Protein AF-A0A7S1EVT0-F1 (afdb_monomer_lite)

Radius of gyration: 38.95 Å; chains: 1; bounding box: 98×110×134 Å

Organism: Noctiluca scintillans (NCBI:txid2966)

Secondary structure (DSSP, 8-state):
------------------HHHHHHHHHHHHHHHHHHHHHHHHHHHHHHHHHHHHHHHHHHHHHHHHHHHHHHHHHHHHHHHHHHHHHHHHHGGGTGGGS--------------TTHHHHHHHHHHHHHHS------------------SSS---GGGG----SPPHHHHHHHHHHHGGG-SSEE-HHHHHHHHHHHHHHHHHH---SS-HHHHTS-HHHHHHHHHHT-BGGGTB-SEEHHHHHHHHHHHHTTPPPP-HHHHHHHHHHHHHHS-TTTTTT-EE-HHHHHT-TTTS-TTSPPPPHHHHHHHHHHHHHT------------S---------------PPPP-EEHHHHHHHHT-BSSHHHHHHHHHHHH-SS--TT--SS-----SPPPEEEHHHHHHHHTTTTS-GGGBPPPPPHHHHHHHHHHHHHTTS-----HHHHTTPEEE--TTTGGG-HHHHHHHHHHGGGGB---GGGTS-SSS-----S------GGGTGGGS----PPP---------

pLDDT: mean 75.29, std 20.03, range [31.62, 97.94]

Foldseek 3Di:
DDDPPDPPPPPPPPPPDPPVVVVVVVVVVVVVVVVVVVVVVLVVLVVVVVVVVVVVVVVVVVVVVVVVVVVLVVLVVVLVVVVVVVVVVVVPPVVVVVPPPDDDDDDDDDDPDDPVVVVVVVVVNVVSVPPDPDPPPPPPPDPDDDPPPDDPPPVVVPQPAQFQDPVLLVVLCVVCLVVVAQFDALVVSLVSLVVLLVCCVPPVDSNHGPLSNPDDSSLSSVLSCLQADQLQWFHTHGNLQSSVLRLCLRVVNDQFDLVLLLQQLVLVCVVDPLVCAQFDWDALVSQLPRCRQVPPPDDHDPSSSSSVNLVSQLSNQPPVVPPPPPPDPDDDDDPPPDDPPDDPDPHRTHGNLLVQLSSLQDQWLLSLLVSLCCNGRSDHQVQVDVPPDDDDDDFDFAFLVSSQCSLQSPSTRCVRGDDGDDSLVLLVQQVCLVCVVPDDDDDSVCSRVGTHRDDSVCQCVRPSNVVSCSHNSSSRHRDPPCVSPPSDPPPPPPPDDDDDDPVPPPPPPDDPPDDDDDDDDDDDD

Structure (mmCIF, N/CA/C/O backbone):
data_AF-A0A7S1EVT0-F1
#
_entry.id   AF-A0A7S1EVT0-F1
#
loop_
_atom_site.group_PDB
_atom_site.id
_atom_site.type_symbol
_atom_site.label_atom_id
_atom_site.label_alt_id
_atom_site.label_comp_id
_atom_site.label_asym_id
_atom_site.label_entity_id
_atom_site.label_seq_id
_atom_site.pdbx_PDB_ins_code
_atom_site.Cartn_x
_atom_site.Cartn_y
_atom_site.Cartn_z
_atom_site.occupancy
_atom_site.B_iso_or_equiv
_atom_site.auth_seq_id
_atom_site.auth_comp_id
_atom_site.auth_asym_id
_atom_site.auth_atom_id
_atom_site.pdbx_PDB_model_num
ATOM 1 N N . ARG A 1 1 ? -4.204 -72.313 -34.626 1.00 44.78 1 ARG A N 1
ATOM 2 C CA . ARG A 1 1 ? -3.911 -71.268 -35.648 1.00 44.78 1 ARG A CA 1
ATOM 3 C C . ARG A 1 1 ? -4.681 -70.003 -35.259 1.00 44.78 1 ARG A C 1
ATOM 5 O O . ARG A 1 1 ? -5.625 -69.629 -35.934 1.00 44.78 1 ARG A O 1
ATOM 12 N N . ASP A 1 2 ? -4.535 -69.464 -34.055 1.00 42.47 2 ASP A N 1
ATOM 13 C CA . ASP A 1 2 ? -3.350 -68.871 -33.407 1.00 42.47 2 ASP A CA 1
ATOM 14 C C . ASP A 1 2 ? -2.827 -67.635 -34.127 1.00 42.47 2 ASP A C 1
ATOM 16 O O . ASP A 1 2 ? -2.013 -67.714 -35.042 1.00 42.47 2 ASP A O 1
ATOM 20 N N . SER A 1 3 ? -3.313 -66.483 -33.674 1.00 41.88 3 SER A N 1
ATOM 21 C CA . SER A 1 3 ? -2.636 -65.190 -33.761 1.00 41.88 3 SER A CA 1
ATOM 22 C C . SER A 1 3 ? -3.147 -64.319 -32.612 1.00 41.88 3 SER A C 1
ATOM 24 O O . SER A 1 3 ? -3.901 -63.368 -32.799 1.00 41.88 3 SER A O 1
ATOM 26 N N . ARG A 1 4 ? -2.768 -64.706 -31.386 1.00 47.84 4 ARG A N 1
ATOM 27 C CA . ARG A 1 4 ? -2.813 -63.844 -30.200 1.00 47.84 4 ARG A CA 1
ATOM 28 C C . ARG A 1 4 ? -1.742 -62.768 -30.394 1.00 47.84 4 ARG A C 1
ATOM 30 O O . ARG A 1 4 ? -0.556 -63.055 -30.289 1.00 47.84 4 ARG A O 1
ATOM 37 N N . LYS A 1 5 ? -2.159 -61.544 -30.724 1.00 50.72 5 LYS A N 1
ATOM 38 C CA . LYS A 1 5 ? -1.315 -60.354 -30.583 1.00 50.72 5 LYS A CA 1
ATOM 39 C C . LYS A 1 5 ? -1.288 -60.001 -29.101 1.00 50.72 5 LYS A C 1
ATOM 41 O O . LYS A 1 5 ? -2.227 -59.397 -28.593 1.00 50.72 5 LYS A O 1
ATOM 46 N N . GLU A 1 6 ? -0.239 -60.434 -28.416 1.00 48.75 6 GLU A N 1
ATOM 47 C CA . GLU A 1 6 ? 0.124 -59.907 -27.106 1.00 48.75 6 GLU A CA 1
ATOM 48 C C . GLU A 1 6 ? 0.485 -58.430 -27.284 1.00 48.75 6 GLU A C 1
ATOM 50 O O . GLU A 1 6 ? 1.508 -58.073 -27.867 1.00 48.75 6 GLU A O 1
ATOM 55 N N . SER A 1 7 ? -0.417 -57.554 -26.844 1.00 48.03 7 SER A N 1
ATOM 56 C CA . SER A 1 7 ? -0.133 -56.143 -26.640 1.00 48.03 7 SER A CA 1
ATOM 57 C C . SER A 1 7 ? 0.856 -56.041 -25.487 1.00 48.03 7 SER A C 1
ATOM 59 O O . SER A 1 7 ? 0.470 -56.098 -24.319 1.00 48.03 7 SER A O 1
ATOM 61 N N . VAL A 1 8 ? 2.134 -55.935 -25.838 1.00 52.34 8 VAL A N 1
ATOM 62 C CA . VAL A 1 8 ? 3.207 -55.526 -24.938 1.00 52.34 8 VAL A CA 1
ATOM 63 C C . VAL A 1 8 ? 2.777 -54.201 -24.312 1.00 52.34 8 VAL A C 1
ATOM 65 O O . VAL A 1 8 ? 2.748 -53.165 -24.977 1.00 52.34 8 VAL A O 1
ATOM 68 N N . LEU A 1 9 ? 2.365 -54.263 -23.045 1.00 49.12 9 LEU A N 1
ATOM 69 C CA . LEU A 1 9 ? 2.263 -53.112 -22.162 1.00 49.12 9 LEU A CA 1
ATOM 70 C C . LEU A 1 9 ? 3.662 -52.505 -22.118 1.00 49.12 9 LEU A C 1
ATOM 72 O O . LEU A 1 9 ? 4.541 -53.023 -21.436 1.00 49.12 9 LEU A O 1
ATOM 76 N N . GLY A 1 10 ? 3.878 -51.471 -22.933 1.00 52.03 10 GLY A N 1
ATOM 77 C CA . GLY A 1 10 ? 5.105 -50.697 -22.911 1.00 52.03 10 GLY A CA 1
ATOM 78 C C . GLY A 1 10 ? 5.338 -50.235 -21.484 1.00 52.03 10 GLY A C 1
ATOM 79 O O . GLY A 1 10 ? 4.489 -49.549 -20.912 1.00 52.03 10 GLY A O 1
ATOM 80 N N . GLU A 1 11 ? 6.457 -50.669 -20.911 1.00 50.91 11 GLU A N 1
ATOM 81 C CA . GLU A 1 11 ? 6.982 -50.160 -19.655 1.00 50.91 11 GLU A CA 1
ATOM 82 C C . GLU A 1 11 ? 7.008 -48.637 -19.763 1.00 50.91 11 GLU A C 1
ATOM 84 O O . GLU A 1 11 ? 7.802 -48.058 -20.508 1.00 50.91 11 GLU A O 1
ATOM 89 N N . GLY A 1 12 ? 6.050 -47.994 -19.090 1.00 52.75 12 GLY A N 1
ATOM 90 C CA . GLY A 1 12 ? 5.921 -46.550 -19.055 1.00 52.75 12 GLY A CA 1
ATOM 91 C C . GLY A 1 12 ? 7.190 -45.993 -18.448 1.00 52.75 12 GLY A C 1
ATOM 92 O O . GLY A 1 12 ? 7.366 -46.031 -17.232 1.00 52.75 12 GLY A O 1
ATOM 93 N N . THR A 1 13 ? 8.089 -45.520 -19.307 1.00 56.59 13 THR A N 1
ATOM 94 C CA . THR A 1 13 ? 9.308 -44.840 -18.896 1.00 56.59 13 THR A CA 1
ATOM 95 C C . THR A 1 13 ? 8.851 -43.697 -17.994 1.00 56.59 13 THR A C 1
ATOM 97 O O . THR A 1 13 ? 8.082 -42.852 -18.467 1.00 56.59 13 THR A O 1
ATOM 100 N N . PRO A 1 14 ? 9.202 -43.688 -16.693 1.00 59.62 14 PRO A N 1
ATOM 101 C CA . PRO A 1 14 ? 8.752 -42.639 -15.796 1.00 59.62 14 PRO A CA 1
ATOM 102 C C . PRO A 1 14 ? 9.203 -41.322 -16.410 1.00 59.62 14 PRO A C 1
ATOM 104 O O . PRO A 1 14 ? 10.396 -41.124 -16.637 1.00 59.62 14 PRO A O 1
ATOM 107 N N . LEU A 1 15 ? 8.234 -40.472 -16.762 1.00 63.00 15 LEU A N 1
ATOM 108 C CA . LEU A 1 15 ? 8.472 -39.138 -17.296 1.00 63.00 15 LEU A CA 1
ATOM 109 C C . LEU A 1 15 ? 9.316 -38.395 -16.264 1.00 63.00 15 LEU A C 1
ATOM 111 O O . LEU A 1 15 ? 8.801 -37.869 -15.277 1.00 63.00 15 LEU A O 1
ATOM 115 N N . ALA A 1 16 ? 10.631 -38.426 -16.463 1.00 69.56 16 ALA A N 1
ATOM 116 C CA . ALA A 1 16 ? 11.580 -37.727 -15.632 1.00 69.56 16 ALA A CA 1
ATOM 117 C C . ALA A 1 16 ? 11.290 -36.240 -15.814 1.00 69.56 16 ALA A C 1
ATOM 119 O O . ALA A 1 16 ? 11.636 -35.641 -16.834 1.00 69.56 16 ALA A O 1
ATOM 120 N N . LEU A 1 17 ? 10.582 -35.663 -14.841 1.00 71.19 17 LEU A N 1
ATOM 121 C CA . LEU A 1 17 ? 10.368 -34.228 -14.755 1.00 71.19 17 LEU A CA 1
ATOM 122 C C . LEU A 1 17 ? 11.726 -33.549 -14.884 1.00 71.19 17 LEU A C 1
ATOM 124 O O . LEU A 1 17 ? 12.660 -33.848 -14.136 1.00 71.19 17 LEU A O 1
ATOM 128 N N . ALA A 1 18 ? 11.838 -32.656 -15.866 1.00 83.44 18 ALA A N 1
ATOM 129 C CA . ALA A 1 18 ? 13.088 -31.979 -16.139 1.00 83.44 18 ALA A CA 1
ATOM 130 C C . ALA A 1 18 ? 13.602 -31.300 -14.848 1.00 83.44 18 ALA A C 1
ATOM 132 O O . ALA A 1 18 ? 12.809 -30.681 -14.129 1.00 83.44 18 ALA A O 1
ATOM 133 N N . PRO A 1 19 ? 14.914 -31.356 -14.540 1.00 82.38 19 PRO A N 1
ATOM 134 C CA . PRO A 1 19 ? 15.469 -30.873 -13.266 1.00 82.38 19 PRO A CA 1
ATOM 135 C C . PRO A 1 19 ? 15.145 -29.410 -12.911 1.00 82.38 19 PRO A C 1
ATOM 137 O O . PRO A 1 19 ? 15.284 -28.993 -11.760 1.00 82.38 19 PRO A O 1
ATOM 140 N N . HIS A 1 20 ? 14.743 -28.594 -13.889 1.00 70.62 20 HIS A N 1
ATOM 141 C CA . HIS A 1 20 ? 14.290 -27.224 -13.658 1.00 70.62 20 HIS A CA 1
ATOM 142 C C . HIS A 1 20 ? 12.856 -27.160 -13.102 1.00 70.62 20 HIS A C 1
ATOM 144 O O . HIS A 1 20 ? 12.631 -26.420 -12.150 1.00 70.62 20 HIS A O 1
ATOM 150 N N . VAL A 1 21 ? 11.929 -27.987 -13.603 1.00 76.50 21 VAL A N 1
ATOM 151 C CA . VAL A 1 21 ? 10.540 -28.063 -13.109 1.00 76.50 21 VAL A CA 1
ATOM 152 C C . VAL A 1 21 ? 10.521 -28.538 -11.660 1.00 76.50 21 VAL A C 1
ATOM 154 O O . VAL A 1 21 ? 9.806 -27.990 -10.826 1.00 76.50 21 VAL A O 1
ATOM 157 N N . MET A 1 22 ? 11.380 -29.506 -11.326 1.00 76.75 22 MET A N 1
ATOM 158 C CA . MET A 1 22 ? 11.512 -29.984 -9.951 1.00 76.75 22 MET A CA 1
ATOM 159 C C . MET A 1 22 ? 12.001 -28.877 -9.002 1.00 76.75 22 MET A C 1
ATOM 161 O O . MET A 1 22 ? 11.501 -28.761 -7.885 1.00 76.75 22 MET A O 1
ATOM 165 N N . ARG A 1 23 ? 12.930 -28.016 -9.442 1.00 83.00 23 ARG A N 1
ATOM 166 C CA . ARG A 1 23 ? 13.390 -26.864 -8.645 1.00 83.00 23 ARG A CA 1
ATOM 167 C C . ARG A 1 23 ? 12.299 -25.813 -8.444 1.00 83.00 23 ARG A C 1
ATOM 169 O O . ARG A 1 23 ? 12.187 -25.283 -7.342 1.00 83.00 23 ARG A O 1
ATOM 176 N N . GLU A 1 24 ? 11.488 -25.534 -9.461 1.00 76.62 24 GLU A N 1
ATOM 177 C CA . GLU A 1 24 ? 10.363 -24.594 -9.353 1.00 76.62 24 GLU A CA 1
ATOM 178 C C . GLU A 1 24 ? 9.273 -25.117 -8.421 1.00 76.62 24 GLU A C 1
ATOM 180 O O . GLU A 1 24 ? 8.813 -24.385 -7.545 1.00 76.62 24 GLU A O 1
ATOM 185 N N . LEU A 1 25 ? 8.930 -26.402 -8.536 1.00 77.56 25 LEU A N 1
ATOM 186 C CA . LEU A 1 25 ? 7.976 -27.046 -7.642 1.00 77.56 25 LEU A CA 1
ATOM 187 C C . LEU A 1 25 ? 8.463 -27.005 -6.186 1.00 77.56 25 LEU A C 1
ATOM 189 O O . LEU A 1 25 ? 7.702 -26.641 -5.292 1.00 77.56 25 LEU A O 1
ATOM 193 N N . VAL A 1 26 ? 9.743 -27.301 -5.939 1.00 85.69 26 VAL A N 1
ATOM 194 C CA . VAL A 1 26 ? 10.341 -27.185 -4.597 1.00 85.69 26 VAL A CA 1
ATOM 195 C C . VAL A 1 26 ? 10.300 -25.740 -4.094 1.00 85.69 26 VAL A C 1
ATOM 197 O O . VAL A 1 26 ? 9.931 -25.510 -2.944 1.00 85.69 26 VAL A O 1
ATOM 200 N N . GLY A 1 27 ? 10.624 -24.759 -4.940 1.00 83.75 27 GLY A N 1
ATOM 201 C CA . GLY A 1 27 ? 10.555 -23.338 -4.590 1.00 83.75 27 GLY A CA 1
ATOM 202 C C . GLY A 1 27 ? 9.141 -22.879 -4.221 1.00 83.75 27 GLY A C 1
ATOM 203 O O . GLY A 1 27 ? 8.961 -22.210 -3.203 1.00 83.75 27 GLY A O 1
ATOM 204 N N . ALA A 1 28 ? 8.133 -23.293 -4.992 1.00 77.56 28 ALA A N 1
ATOM 205 C CA . ALA A 1 28 ? 6.729 -22.990 -4.723 1.00 77.56 28 ALA A CA 1
ATOM 206 C C . ALA A 1 28 ? 6.250 -23.629 -3.409 1.00 77.56 28 ALA A C 1
ATOM 208 O O . ALA A 1 28 ? 5.627 -22.959 -2.585 1.00 77.56 28 ALA A O 1
ATOM 209 N N . ILE A 1 29 ? 6.614 -24.894 -3.165 1.00 81.88 29 ILE A N 1
ATOM 210 C CA . ILE A 1 29 ? 6.301 -25.594 -1.910 1.00 81.88 29 ILE A CA 1
ATOM 211 C C . ILE A 1 29 ? 6.948 -24.884 -0.715 1.00 81.88 29 ILE A C 1
ATOM 213 O O . ILE A 1 29 ? 6.304 -24.721 0.321 1.00 81.88 29 ILE A O 1
ATOM 217 N N . LEU A 1 30 ? 8.205 -24.448 -0.830 1.00 85.50 30 LEU A N 1
ATOM 218 C CA . LEU A 1 30 ? 8.886 -23.719 0.244 1.00 85.50 30 LEU A CA 1
ATOM 219 C C . LEU A 1 30 ? 8.246 -22.351 0.512 1.00 85.50 30 LEU A C 1
ATOM 221 O O . LEU A 1 30 ? 8.099 -21.977 1.674 1.00 85.50 30 LEU A O 1
ATOM 225 N N . ALA A 1 31 ? 7.829 -21.630 -0.531 1.00 78.44 31 ALA A N 1
ATOM 226 C CA . ALA A 1 31 ? 7.137 -20.351 -0.388 1.00 78.44 31 ALA A CA 1
ATOM 227 C C . ALA A 1 31 ? 5.779 -20.507 0.319 1.00 78.44 31 ALA A C 1
ATOM 229 O O . ALA A 1 31 ? 5.485 -19.757 1.251 1.00 78.44 31 ALA A O 1
ATOM 230 N N . GLU A 1 32 ? 4.985 -21.515 -0.057 1.00 83.69 32 GLU A N 1
ATOM 231 C CA . GLU A 1 32 ? 3.719 -21.822 0.622 1.00 83.69 32 GLU A CA 1
ATOM 232 C C . GLU A 1 32 ? 3.940 -22.266 2.073 1.00 83.69 32 GLU A C 1
ATOM 234 O O . GLU A 1 32 ? 3.270 -21.773 2.982 1.00 83.69 32 GLU A O 1
ATOM 239 N N . LYS A 1 33 ? 4.943 -23.113 2.341 1.00 81.25 33 LYS A N 1
ATOM 240 C CA . LYS A 1 33 ? 5.313 -23.483 3.718 1.00 81.25 33 LYS A CA 1
ATOM 241 C C . LYS A 1 33 ? 5.709 -22.264 4.550 1.00 81.25 33 LYS A C 1
ATOM 243 O O . LYS A 1 33 ? 5.260 -22.137 5.686 1.00 81.25 33 LYS A O 1
ATOM 248 N N . LEU A 1 3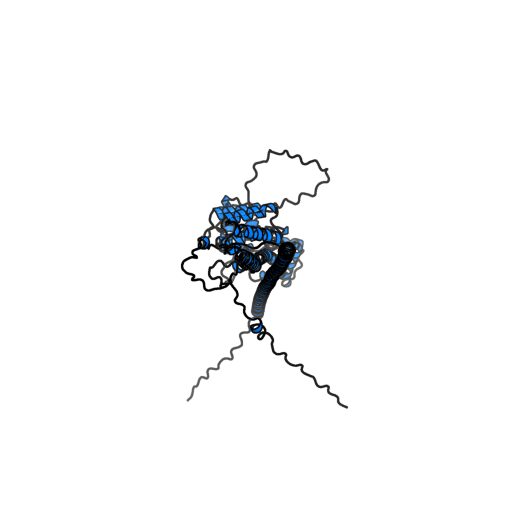4 ? 6.499 -21.344 3.994 1.00 84.69 34 LEU A N 1
ATOM 249 C CA . LEU A 1 34 ? 6.884 -20.109 4.680 1.00 84.69 34 LEU A CA 1
ATOM 250 C C . LEU A 1 34 ? 5.662 -19.231 4.984 1.00 84.69 34 LEU A C 1
ATOM 252 O O . LEU A 1 34 ? 5.544 -18.707 6.091 1.00 84.69 34 LEU A O 1
ATOM 256 N N . LYS A 1 35 ? 4.725 -19.111 4.037 1.00 78.19 35 LYS A N 1
ATOM 257 C CA . LYS A 1 35 ? 3.463 -18.384 4.222 1.00 78.19 35 LYS A CA 1
ATOM 258 C C . LYS A 1 35 ? 2.603 -19.014 5.321 1.00 78.19 35 LYS A C 1
ATOM 260 O O . LYS A 1 35 ? 2.056 -18.293 6.153 1.00 78.19 35 LYS A O 1
ATOM 265 N N . LEU A 1 36 ? 2.514 -20.345 5.375 1.00 80.50 36 LEU A N 1
ATOM 266 C CA . LEU A 1 36 ? 1.814 -21.063 6.445 1.00 80.50 36 LEU A CA 1
ATOM 267 C C . LEU A 1 36 ? 2.463 -20.831 7.813 1.00 80.50 36 LEU A C 1
ATOM 269 O O . LEU A 1 36 ? 1.750 -20.532 8.767 1.00 80.50 36 LEU A O 1
ATOM 273 N N . VAL A 1 37 ? 3.794 -20.885 7.909 1.00 83.19 37 VAL A N 1
ATOM 274 C CA . VAL A 1 37 ? 4.524 -20.585 9.155 1.00 83.19 37 VAL A CA 1
ATOM 275 C C . VAL A 1 37 ? 4.276 -19.143 9.606 1.00 83.19 37 VAL A C 1
ATOM 277 O O . VAL A 1 37 ? 4.021 -18.904 10.783 1.00 83.19 37 VAL A O 1
ATOM 280 N N . GLN A 1 38 ? 4.269 -18.178 8.684 1.00 74.12 38 GLN A N 1
ATOM 281 C CA . GLN A 1 38 ? 3.937 -16.784 9.003 1.00 74.12 38 GLN A CA 1
ATOM 282 C C . GLN A 1 38 ? 2.496 -16.631 9.509 1.00 74.12 38 GLN A C 1
ATOM 284 O O . GLN A 1 38 ? 2.261 -15.903 10.474 1.00 74.12 38 GLN A O 1
ATOM 289 N N . ARG A 1 39 ? 1.533 -17.337 8.900 1.00 77.62 39 ARG A N 1
ATOM 290 C CA . ARG A 1 39 ? 0.135 -17.357 9.362 1.00 77.62 39 ARG A CA 1
ATOM 291 C C . ARG A 1 39 ? 0.011 -17.987 10.748 1.00 77.62 39 ARG A C 1
ATOM 293 O O . ARG A 1 39 ? -0.687 -17.429 11.587 1.00 77.62 39 ARG A O 1
ATOM 300 N N . LEU A 1 40 ? 0.711 -19.091 11.006 1.00 80.69 40 LEU A N 1
ATOM 301 C CA . LEU A 1 40 ? 0.753 -19.726 12.325 1.00 80.69 40 LEU A CA 1
ATOM 302 C C . LEU A 1 40 ? 1.352 -18.794 13.379 1.00 80.69 40 LEU A C 1
ATOM 304 O O . LEU A 1 40 ? 0.741 -18.622 14.425 1.00 80.69 40 LEU A O 1
ATOM 308 N N . GLY A 1 41 ? 2.459 -18.108 13.080 1.00 77.44 41 GLY A N 1
ATOM 309 C CA . GLY A 1 41 ? 3.042 -17.120 13.994 1.00 77.44 41 GLY A CA 1
ATOM 310 C C . GLY A 1 41 ? 2.110 -15.934 14.277 1.00 77.44 41 GLY A C 1
ATOM 311 O O . GLY A 1 41 ? 2.079 -15.411 15.391 1.00 77.44 41 GLY A O 1
ATOM 312 N N . ALA A 1 42 ? 1.297 -15.522 13.299 1.00 67.69 42 ALA A N 1
ATOM 313 C CA . ALA A 1 42 ? 0.269 -14.503 13.512 1.00 67.69 42 ALA A CA 1
ATOM 314 C C . ALA A 1 42 ? -0.873 -15.003 14.416 1.00 67.69 42 ALA A C 1
ATOM 316 O O . ALA A 1 42 ? -1.334 -14.254 15.280 1.00 67.69 42 ALA A O 1
ATOM 317 N N . VAL A 1 43 ? -1.307 -16.258 14.245 1.00 73.00 43 VAL A N 1
ATOM 318 C CA . VAL A 1 43 ? -2.312 -16.901 15.107 1.00 73.00 43 VAL A CA 1
ATOM 319 C C . VAL A 1 43 ? -1.773 -17.076 16.526 1.00 73.00 43 VAL A C 1
ATOM 321 O O . VAL A 1 43 ? -2.447 -16.681 17.471 1.00 73.00 43 VAL A O 1
ATOM 324 N N . GLU A 1 44 ? -0.549 -17.576 16.687 1.00 79.06 44 GLU A N 1
ATOM 325 C CA . GLU A 1 44 ? 0.127 -17.717 17.981 1.00 79.06 44 GLU A CA 1
ATOM 326 C C . GLU A 1 44 ? 0.225 -16.367 18.701 1.00 79.06 44 GLU A C 1
ATOM 328 O O . GLU A 1 44 ? -0.225 -16.227 19.839 1.00 79.06 44 GLU A O 1
ATOM 333 N N . GLY A 1 45 ? 0.722 -15.333 18.012 1.00 71.19 45 GLY A N 1
ATOM 334 C CA . GLY A 1 45 ? 0.801 -13.983 18.565 1.00 71.19 45 GLY A CA 1
ATOM 335 C C . GLY A 1 45 ? -0.567 -13.424 18.973 1.00 71.19 45 GLY A C 1
ATOM 336 O O . GLY A 1 45 ? -0.678 -12.739 19.992 1.00 71.19 45 GLY A O 1
ATOM 337 N N . TRP A 1 46 ? -1.624 -13.736 18.218 1.00 82.50 46 TRP A N 1
ATOM 338 C CA . TRP A 1 46 ? -2.995 -13.362 18.566 1.00 82.50 46 TRP A CA 1
ATOM 339 C C . TRP A 1 46 ? -3.508 -14.111 19.807 1.00 82.50 46 TRP A C 1
ATOM 341 O O . TRP A 1 46 ? -4.062 -13.468 20.701 1.00 82.50 46 TRP A O 1
ATOM 351 N N . VAL A 1 47 ? -3.283 -15.428 19.900 1.00 72.06 47 VAL A N 1
ATOM 352 C CA . VAL A 1 47 ? -3.679 -16.261 21.051 1.00 72.06 47 VAL A CA 1
ATOM 353 C C . VAL A 1 47 ? -2.979 -15.788 22.322 1.00 72.06 47 VAL A C 1
ATOM 355 O O . VAL A 1 47 ? -3.649 -15.506 23.314 1.00 72.06 47 VAL A O 1
ATOM 358 N N . ILE A 1 48 ? -1.655 -15.606 22.285 1.00 77.25 48 ILE A N 1
ATOM 359 C CA . ILE A 1 48 ? -0.868 -15.114 23.428 1.00 77.25 48 ILE A CA 1
ATOM 360 C C . ILE A 1 48 ? -1.404 -13.762 23.903 1.00 77.25 48 ILE A C 1
ATOM 362 O O . ILE A 1 48 ? -1.634 -13.545 25.095 1.00 77.25 48 ILE A O 1
ATOM 366 N N . ALA A 1 49 ? -1.661 -12.843 22.973 1.00 68.44 49 ALA A N 1
ATOM 367 C CA . ALA A 1 49 ? -2.175 -11.529 23.320 1.00 68.44 49 ALA A CA 1
ATOM 368 C C . ALA A 1 49 ? -3.601 -11.591 23.903 1.00 68.44 49 ALA A C 1
ATOM 370 O O . ALA A 1 49 ? -3.929 -10.813 24.803 1.00 68.44 49 ALA A O 1
ATOM 371 N N . LYS A 1 50 ? -4.434 -12.537 23.448 1.00 74.38 50 LYS A N 1
ATOM 372 C CA . LYS A 1 50 ? -5.768 -12.777 24.010 1.00 74.38 50 LYS A CA 1
ATOM 373 C C . LYS A 1 50 ? -5.703 -13.362 25.421 1.00 74.38 50 LYS A C 1
ATOM 375 O O . LYS A 1 50 ? -6.441 -12.901 26.290 1.00 74.38 50 LYS A O 1
ATOM 380 N N . LEU A 1 51 ? -4.792 -14.301 25.673 1.00 80.06 51 LEU A N 1
ATOM 381 C CA . LEU A 1 51 ? -4.551 -14.864 27.005 1.00 80.06 51 LEU A CA 1
ATOM 382 C C . LEU A 1 51 ? -4.067 -13.793 27.991 1.00 80.06 51 LEU A C 1
ATOM 384 O O . LEU A 1 51 ? -4.566 -13.726 29.113 1.00 80.06 51 LEU A O 1
ATOM 388 N N . HIS A 1 52 ? -3.174 -12.893 27.569 1.00 77.50 52 HIS A N 1
ATOM 389 C CA . HIS A 1 52 ? -2.768 -11.749 28.393 1.00 77.50 52 HIS A CA 1
ATO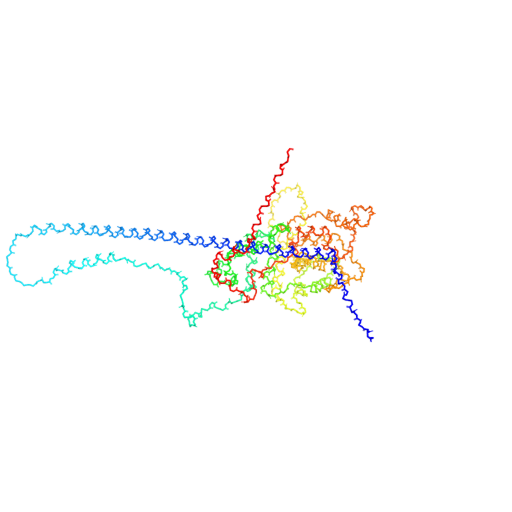M 390 C C . HIS A 1 52 ? -3.935 -10.811 28.721 1.00 77.50 52 HIS A C 1
ATOM 392 O O . HIS A 1 52 ? -4.041 -10.326 29.848 1.00 77.50 52 HIS A O 1
ATOM 398 N N . GLU A 1 53 ? -4.824 -10.561 27.760 1.00 73.44 53 GLU A N 1
ATOM 399 C CA . GLU A 1 53 ? -6.023 -9.753 27.982 1.00 73.44 53 GLU A CA 1
ATOM 400 C C . GLU A 1 53 ? -6.985 -10.428 28.976 1.00 73.44 53 GLU A C 1
ATOM 402 O O . GLU A 1 53 ? -7.453 -9.775 29.909 1.00 73.44 53 GLU A O 1
ATOM 407 N N . MET A 1 54 ? -7.237 -11.734 28.827 1.00 77.62 54 MET A N 1
ATOM 408 C CA . MET A 1 54 ? -8.061 -12.514 29.760 1.00 77.62 54 MET A CA 1
ATOM 409 C C . MET A 1 54 ? -7.473 -12.527 31.170 1.00 77.62 54 MET A C 1
ATOM 411 O O . MET A 1 54 ? -8.199 -12.293 32.134 1.00 77.62 54 MET A O 1
ATOM 415 N N . ARG A 1 55 ? -6.156 -12.724 31.289 1.00 90.12 55 ARG A N 1
ATOM 416 C CA . ARG A 1 55 ? -5.444 -12.645 32.565 1.00 90.12 55 ARG A CA 1
ATOM 417 C C . ARG A 1 55 ? -5.636 -11.282 33.228 1.00 90.12 55 ARG A C 1
ATOM 419 O O . ARG A 1 55 ? -5.972 -11.235 34.405 1.00 90.12 55 ARG A O 1
ATOM 426 N N . ARG A 1 56 ? -5.498 -10.184 32.476 1.00 84.81 56 ARG A N 1
ATOM 427 C CA . ARG A 1 56 ? -5.717 -8.826 32.998 1.00 84.81 56 ARG A CA 1
ATOM 428 C C . ARG A 1 56 ? -7.140 -8.646 33.534 1.00 84.81 56 ARG A C 1
ATOM 430 O O . ARG A 1 56 ? -7.319 -8.064 34.597 1.00 84.81 56 ARG A O 1
ATOM 437 N N . TYR A 1 57 ? -8.150 -9.141 32.814 1.00 78.88 57 TYR A N 1
ATOM 438 C CA . TYR A 1 57 ? -9.542 -9.078 33.272 1.00 78.88 57 TYR A CA 1
ATOM 439 C C . TYR A 1 57 ? -9.791 -9.921 34.523 1.00 78.88 57 TYR A C 1
ATOM 441 O O . TYR A 1 57 ? -10.541 -9.498 35.400 1.00 78.88 57 TYR A O 1
ATOM 449 N N . PHE A 1 58 ? -9.160 -11.091 34.617 1.00 86.19 58 PHE A N 1
ATOM 450 C CA . PHE A 1 58 ? -9.234 -11.939 35.801 1.00 86.19 58 PHE A CA 1
ATOM 451 C C . PHE A 1 58 ? -8.592 -11.261 37.019 1.00 86.19 58 PHE A C 1
ATOM 453 O O . PHE A 1 58 ? -9.223 -11.177 38.067 1.00 86.19 58 PHE A O 1
ATOM 460 N N . GLU A 1 59 ? -7.393 -10.692 36.865 1.00 89.25 59 GLU A N 1
ATOM 461 C CA . GLU A 1 59 ? -6.710 -9.929 37.921 1.00 89.25 59 GLU A CA 1
ATOM 462 C C . GLU A 1 59 ? -7.551 -8.724 38.388 1.00 89.25 59 GLU A C 1
ATOM 464 O O . GLU A 1 59 ? -7.687 -8.491 39.588 1.00 89.25 59 GLU A O 1
ATOM 469 N N . GLU A 1 60 ? -8.185 -7.997 37.462 1.00 83.69 60 GLU A N 1
ATOM 470 C CA . GLU A 1 60 ? -9.092 -6.881 37.771 1.00 83.69 60 GLU A CA 1
ATOM 471 C C . GLU A 1 60 ? -10.354 -7.344 38.529 1.00 83.69 60 GLU A C 1
ATOM 473 O O . GLU A 1 60 ? -10.807 -6.678 39.464 1.00 83.69 60 GLU A O 1
ATOM 478 N N . ALA A 1 61 ? -10.915 -8.503 38.169 1.00 80.75 61 ALA A N 1
ATOM 479 C CA . ALA A 1 61 ? -12.055 -9.092 38.867 1.00 80.75 61 ALA A CA 1
ATOM 480 C C . ALA A 1 61 ? -11.690 -9.569 40.284 1.00 80.75 61 ALA A C 1
ATOM 482 O O . ALA A 1 61 ? -12.453 -9.317 41.218 1.00 80.75 61 ALA A O 1
ATOM 483 N N . CYS A 1 62 ? -10.525 -10.200 40.459 1.00 86.56 62 CYS A N 1
ATOM 484 C CA . CYS A 1 62 ? -10.003 -10.583 41.771 1.00 86.56 62 CYS A CA 1
ATOM 485 C C . CYS A 1 62 ? -9.768 -9.356 42.660 1.00 86.56 62 CYS A C 1
ATOM 487 O O . CYS A 1 62 ? -10.234 -9.341 43.794 1.00 86.56 62 CYS A O 1
ATOM 489 N N . ALA A 1 63 ? -9.154 -8.294 42.127 1.00 85.81 63 ALA A N 1
ATOM 490 C CA . ALA A 1 63 ? -8.942 -7.054 42.874 1.00 85.81 63 ALA A CA 1
ATOM 491 C C . ALA A 1 63 ? -10.266 -6.442 43.368 1.00 85.81 63 ALA A C 1
ATOM 493 O O . ALA A 1 63 ? -10.386 -6.059 44.531 1.00 85.81 63 ALA A O 1
ATOM 494 N N . ARG A 1 64 ? -11.300 -6.428 42.515 1.00 84.00 64 ARG A N 1
ATOM 495 C CA . ARG A 1 64 ? -12.648 -5.987 42.904 1.00 84.00 64 ARG A CA 1
ATOM 496 C C . ARG A 1 64 ? -13.289 -6.873 43.972 1.00 84.00 64 ARG A C 1
ATOM 498 O O . ARG A 1 64 ? -14.036 -6.363 44.806 1.00 84.00 64 ARG A O 1
ATOM 505 N N . LEU A 1 65 ? -13.054 -8.184 43.928 1.00 87.06 65 LEU A N 1
ATOM 506 C CA . LEU A 1 65 ? -13.547 -9.111 44.946 1.00 87.06 65 LEU A CA 1
ATOM 507 C C . LEU A 1 65 ? -12.854 -8.851 46.293 1.00 87.06 65 LEU A C 1
ATOM 509 O O . LEU A 1 65 ? -13.531 -8.807 47.316 1.00 87.06 65 LEU A O 1
ATOM 513 N N . ASP A 1 66 ? -11.545 -8.595 46.286 1.00 89.88 66 ASP A N 1
ATOM 514 C CA . ASP A 1 66 ? -10.774 -8.245 47.485 1.00 89.88 66 ASP A CA 1
ATOM 515 C C . ASP A 1 66 ? -11.205 -6.900 48.087 1.00 89.88 66 ASP A C 1
ATOM 517 O O . ASP A 1 66 ? -11.272 -6.753 49.310 1.00 89.88 66 ASP A O 1
ATOM 521 N N . ASP A 1 67 ? -11.488 -5.900 47.247 1.00 86.69 67 ASP A N 1
ATOM 522 C CA . ASP A 1 67 ? -12.082 -4.630 47.681 1.00 86.69 67 ASP A CA 1
ATOM 523 C C . ASP A 1 67 ? -13.448 -4.871 48.337 1.00 86.69 67 ASP A C 1
ATOM 525 O O . ASP A 1 67 ? -13.697 -4.404 49.449 1.00 86.69 67 ASP A O 1
ATOM 529 N N . TRP A 1 68 ? -14.303 -5.677 47.700 1.00 89.56 68 TRP A N 1
ATOM 530 C CA . TRP A 1 68 ? -15.623 -6.007 48.230 1.00 89.56 68 TRP A CA 1
ATOM 531 C C . TRP A 1 68 ? -15.552 -6.740 49.578 1.00 89.56 68 TRP A C 1
ATOM 533 O O . TRP A 1 68 ? -16.274 -6.372 50.506 1.00 89.56 68 TRP A O 1
ATOM 543 N N . ILE A 1 69 ? -14.663 -7.731 49.725 1.00 88.56 69 ILE A N 1
ATOM 544 C CA . ILE A 1 69 ? -14.445 -8.435 51.000 1.00 88.56 69 ILE A CA 1
ATOM 545 C C . ILE A 1 69 ? -13.998 -7.439 52.077 1.00 88.56 69 ILE A C 1
ATOM 547 O O . ILE A 1 69 ? -14.541 -7.449 53.183 1.00 88.56 69 ILE A O 1
ATOM 551 N N . ARG A 1 70 ? -13.048 -6.546 51.765 1.00 91.19 70 ARG A N 1
ATOM 552 C CA . ARG A 1 70 ? -12.569 -5.525 52.713 1.00 91.19 70 ARG A CA 1
ATOM 553 C C . ARG A 1 70 ? -13.677 -4.575 53.154 1.00 91.19 70 ARG A C 1
ATOM 555 O O . ARG A 1 70 ? -13.807 -4.320 54.352 1.00 91.19 70 ARG A O 1
ATOM 562 N N . ASP A 1 71 ? -14.478 -4.076 52.220 1.00 85.31 71 ASP A N 1
ATOM 563 C CA . ASP A 1 71 ? -15.585 -3.169 52.525 1.00 85.31 71 ASP A CA 1
ATOM 564 C C . ASP A 1 71 ? -16.686 -3.869 53.325 1.00 85.31 71 ASP A C 1
ATOM 566 O O . ASP A 1 71 ? -17.229 -3.292 54.269 1.00 85.31 71 ASP A O 1
ATOM 570 N N . ARG A 1 72 ? -16.968 -5.140 53.015 1.00 85.75 72 ARG A N 1
ATOM 571 C CA . ARG A 1 72 ? -17.925 -5.957 53.764 1.00 85.75 72 ARG A CA 1
ATOM 572 C C . ARG A 1 72 ? -17.477 -6.170 55.208 1.00 85.75 72 ARG A C 1
ATOM 574 O O . ARG A 1 72 ? -18.256 -5.907 56.120 1.00 85.75 72 ARG A O 1
ATOM 581 N N . VAL A 1 73 ? -16.224 -6.573 55.417 1.00 92.81 73 VAL A N 1
ATOM 582 C CA . VAL A 1 73 ? -15.639 -6.757 56.756 1.00 92.81 73 VAL A CA 1
ATOM 583 C C . VAL A 1 73 ? -15.634 -5.442 57.538 1.00 92.81 73 VAL A C 1
ATOM 585 O O . VAL A 1 73 ? -15.917 -5.432 58.736 1.00 92.81 73 VAL A O 1
ATOM 588 N N . ARG A 1 74 ? -15.343 -4.311 56.883 1.00 92.25 74 ARG A N 1
ATOM 589 C CA . ARG A 1 74 ? -15.415 -2.989 57.519 1.00 92.25 74 ARG A CA 1
ATOM 590 C C . ARG A 1 74 ? -16.842 -2.666 57.967 1.00 92.25 74 ARG A C 1
ATOM 592 O O . ARG A 1 74 ? -17.032 -2.314 59.127 1.00 92.25 74 ARG A O 1
ATOM 599 N N . ALA A 1 75 ? -17.828 -2.841 57.087 1.00 83.88 75 ALA A N 1
ATOM 600 C CA . ALA A 1 75 ? -19.231 -2.570 57.391 1.00 83.88 75 ALA A CA 1
ATOM 601 C C . ALA A 1 75 ? -19.772 -3.457 58.526 1.00 83.88 75 ALA A C 1
ATOM 603 O O . ALA A 1 75 ? -20.468 -2.961 59.408 1.00 83.88 75 ALA A O 1
ATOM 604 N N . GLU A 1 76 ? -19.427 -4.748 58.538 1.00 88.06 76 GLU A N 1
ATOM 605 C CA . GLU A 1 76 ? -19.805 -5.668 59.619 1.00 88.06 76 GLU A CA 1
ATOM 606 C C . GLU A 1 76 ? -19.156 -5.275 60.951 1.00 88.06 76 GLU A C 1
ATOM 608 O O . GLU A 1 76 ? -19.841 -5.203 61.970 1.00 88.06 76 GLU A O 1
ATOM 613 N N . ASN A 1 77 ? -17.864 -4.935 60.950 1.00 93.50 77 ASN A N 1
ATOM 614 C CA . ASN A 1 77 ? -17.180 -4.452 62.150 1.00 93.50 77 ASN A CA 1
ATOM 615 C C . ASN A 1 77 ? -17.785 -3.148 62.683 1.00 93.50 77 ASN A C 1
ATOM 617 O O . ASN A 1 77 ? -17.913 -2.982 63.895 1.00 93.50 77 ASN A O 1
ATOM 621 N N . ASP A 1 78 ? -18.163 -2.220 61.807 1.00 89.75 78 ASP A N 1
ATOM 622 C CA . ASP A 1 78 ? -18.793 -0.967 62.218 1.00 89.75 78 ASP A CA 1
ATOM 623 C C . ASP A 1 78 ? -20.211 -1.198 62.759 1.00 89.75 78 ASP A C 1
ATOM 625 O O . ASP A 1 78 ? -20.571 -0.613 63.781 1.00 89.75 78 ASP A O 1
ATOM 629 N N . ALA A 1 79 ? -20.979 -2.123 62.174 1.00 81.75 79 ALA A N 1
ATOM 630 C CA . ALA A 1 79 ? -22.271 -2.544 62.717 1.00 81.75 79 ALA A CA 1
ATOM 631 C C . ALA A 1 79 ? -22.134 -3.175 64.115 1.00 81.75 79 ALA A C 1
ATOM 633 O O . ALA A 1 79 ? -22.907 -2.846 65.016 1.00 81.75 79 ALA A O 1
ATOM 634 N N . ILE A 1 80 ? -21.116 -4.019 64.330 1.00 87.19 80 ILE A N 1
ATOM 635 C CA . ILE A 1 80 ? -20.806 -4.598 65.647 1.00 87.19 80 ILE A CA 1
ATOM 636 C C . ILE A 1 80 ? -20.462 -3.495 66.656 1.00 87.19 80 ILE A C 1
ATOM 638 O O . ILE A 1 80 ? -20.999 -3.500 67.761 1.00 87.19 80 ILE A O 1
ATOM 642 N N . LYS A 1 81 ? -19.620 -2.517 66.289 1.00 91.94 81 LYS A N 1
ATOM 643 C CA . LYS A 1 81 ? -19.286 -1.381 67.170 1.00 91.94 81 LYS A CA 1
ATOM 644 C C . LYS A 1 81 ? -20.523 -0.567 67.549 1.00 91.94 81 LYS A C 1
ATOM 646 O O . LYS A 1 81 ? -20.681 -0.233 68.718 1.00 91.94 81 LYS A O 1
ATOM 651 N N . ILE A 1 82 ? -21.400 -0.272 66.587 1.00 85.25 82 ILE A N 1
ATOM 652 C CA . ILE A 1 82 ? -22.657 0.452 66.837 1.00 85.25 82 ILE A CA 1
ATOM 653 C C . ILE A 1 82 ? -23.554 -0.353 67.784 1.00 85.25 82 ILE A C 1
ATOM 655 O O . ILE A 1 82 ? -24.123 0.209 68.719 1.00 85.25 82 ILE A O 1
ATOM 659 N N . ALA A 1 83 ? -23.656 -1.670 67.585 1.00 82.75 83 ALA A N 1
ATOM 660 C CA . ALA A 1 83 ? -24.431 -2.542 68.461 1.00 82.75 83 ALA A CA 1
ATOM 661 C C . ALA A 1 83 ? -23.872 -2.568 69.894 1.00 82.75 83 ALA A C 1
ATOM 663 O O . ALA A 1 83 ? -24.650 -2.477 70.841 1.00 82.75 83 ALA A O 1
ATOM 664 N N . ILE A 1 84 ? -22.544 -2.636 70.060 1.00 87.56 84 ILE A N 1
ATOM 665 C CA . ILE A 1 84 ? -21.877 -2.556 71.371 1.00 87.56 84 ILE A CA 1
ATOM 666 C C . ILE A 1 84 ? -22.191 -1.216 72.046 1.00 87.56 84 ILE A C 1
ATOM 668 O O . ILE A 1 84 ? -22.685 -1.212 73.169 1.00 87.56 84 ILE A O 1
ATOM 672 N N . GLN A 1 85 ? -22.008 -0.094 71.342 1.00 88.38 85 GLN A N 1
ATOM 673 C CA . GLN A 1 85 ? -22.305 1.245 71.868 1.00 88.38 85 GLN A CA 1
ATOM 674 C C . GLN A 1 85 ? -23.774 1.396 72.285 1.00 88.38 85 GLN A C 1
ATOM 676 O O . GLN A 1 85 ? -24.068 2.000 73.313 1.00 88.38 85 GLN A O 1
ATOM 681 N N . ALA A 1 86 ? -24.709 0.832 71.515 1.00 81.06 86 ALA A N 1
ATOM 682 C CA . ALA A 1 86 ? -26.131 0.862 71.847 1.00 81.06 86 ALA A CA 1
ATOM 683 C C . ALA A 1 86 ? -26.459 0.045 73.110 1.00 81.06 86 ALA A C 1
ATOM 685 O O . ALA A 1 86 ? -27.313 0.453 73.897 1.00 81.06 86 ALA A O 1
ATOM 686 N N . VAL A 1 87 ? -25.783 -1.092 73.319 1.00 82.88 87 VAL A N 1
ATOM 687 C CA . VAL A 1 87 ? -25.917 -1.900 74.542 1.00 82.88 87 VAL A CA 1
ATOM 688 C C . VAL A 1 87 ? -25.312 -1.172 75.742 1.00 82.88 87 VAL A C 1
ATOM 690 O O . VAL A 1 87 ? -25.948 -1.113 76.791 1.00 82.88 87 VAL A O 1
ATOM 693 N N . GLU A 1 88 ? -24.131 -0.570 75.587 1.00 86.56 88 GLU A N 1
ATOM 694 C CA . GLU A 1 88 ? -23.469 0.216 76.637 1.00 86.56 88 GLU A CA 1
ATOM 695 C C . GLU A 1 88 ? -24.312 1.430 77.056 1.00 86.56 88 GLU A C 1
ATOM 697 O O . GLU A 1 88 ? -24.548 1.629 78.247 1.00 86.56 88 GLU A O 1
ATOM 702 N N . ALA A 1 89 ? -24.849 2.184 76.092 1.00 84.19 89 ALA A N 1
ATOM 703 C CA . ALA A 1 89 ? -25.717 3.334 76.350 1.00 84.19 89 ALA A CA 1
ATOM 704 C C . ALA A 1 89 ? -27.099 2.944 76.908 1.00 84.19 89 ALA A C 1
ATOM 706 O O . ALA A 1 89 ? -27.712 3.714 77.636 1.00 84.19 89 ALA A O 1
ATOM 707 N N . GLY A 1 90 ? -27.616 1.758 76.570 1.00 74.31 90 GLY A N 1
ATOM 708 C CA . GLY A 1 90 ? -28.890 1.256 77.096 1.00 74.31 90 GLY A CA 1
ATOM 709 C C . GLY A 1 90 ? -28.794 0.656 78.503 1.00 74.31 90 GLY A C 1
ATOM 710 O O . GLY A 1 90 ? -29.801 0.588 79.207 1.00 74.31 90 GLY A O 1
ATOM 711 N N . CYS A 1 91 ? -27.604 0.223 78.926 1.00 60.91 91 CYS A N 1
ATOM 712 C CA . CYS A 1 91 ? -27.377 -0.346 80.255 1.00 60.91 91 CYS A CA 1
ATOM 713 C C . CYS A 1 91 ? -27.254 0.713 81.364 1.00 60.91 91 CYS A C 1
ATOM 715 O O . CYS A 1 91 ? -27.499 0.378 82.523 1.00 60.91 91 CYS A O 1
ATOM 717 N N . SER A 1 92 ? -26.939 1.976 81.046 1.00 56.94 92 SER A N 1
ATOM 718 C CA . SER A 1 92 ? -26.758 3.028 82.061 1.00 56.94 92 SER A CA 1
ATOM 719 C C . SER A 1 92 ? -28.054 3.462 82.758 1.00 56.94 92 SER A C 1
ATOM 721 O O . SER A 1 92 ? -28.014 3.836 83.926 1.00 56.94 92 SER A O 1
ATOM 723 N N . ASP A 1 93 ? -29.215 3.346 82.106 1.00 55.38 93 ASP A N 1
ATOM 724 C CA . ASP A 1 93 ? -30.486 3.867 82.648 1.00 55.38 93 ASP A CA 1
ATOM 725 C C . ASP A 1 93 ? -31.200 2.897 83.609 1.00 55.38 93 ASP A C 1
ATOM 727 O O . ASP A 1 93 ? -32.230 3.225 84.203 1.00 55.38 93 ASP A O 1
ATOM 731 N N . THR A 1 94 ? -30.670 1.684 83.798 1.00 54.78 94 THR A N 1
ATOM 732 C CA . THR A 1 94 ? -31.307 0.684 84.677 1.00 54.78 94 THR A CA 1
ATOM 733 C C . THR A 1 94 ? -30.935 0.805 86.157 1.00 54.78 94 THR A C 1
ATOM 735 O O . THR A 1 94 ? -31.624 0.215 86.993 1.00 54.78 94 THR A O 1
ATOM 738 N N . GLU A 1 95 ? -29.931 1.610 86.522 1.00 52.09 95 GLU A N 1
ATOM 739 C CA . GLU A 1 95 ? -29.613 1.860 87.938 1.00 52.09 95 GLU A CA 1
ATOM 740 C C . GLU A 1 95 ? -30.484 2.948 88.591 1.00 52.09 95 GLU A C 1
ATOM 742 O O . GLU A 1 95 ? -30.789 2.833 89.780 1.00 52.09 95 GLU A O 1
ATOM 747 N N . GLU A 1 96 ? -31.002 3.939 87.853 1.00 52.09 96 GLU A N 1
ATOM 748 C CA . GLU A 1 96 ? -31.869 4.972 88.454 1.00 52.09 96 GLU A CA 1
ATOM 749 C C . GLU A 1 96 ? -33.273 4.458 88.818 1.00 52.09 96 GLU A C 1
ATOM 751 O O . GLU A 1 96 ? -33.864 4.908 89.804 1.00 52.09 96 GLU A O 1
ATOM 756 N N . MET A 1 97 ? -33.793 3.438 88.122 1.00 52.31 97 MET A N 1
ATOM 757 C CA . MET A 1 97 ? -35.078 2.820 88.487 1.00 52.31 97 MET A CA 1
ATOM 758 C C . MET A 1 97 ? -35.015 1.945 89.748 1.00 52.31 97 MET A C 1
ATOM 760 O O . MET A 1 97 ? -36.059 1.648 90.334 1.00 52.31 97 MET A O 1
ATOM 764 N N . ARG A 1 98 ? -33.823 1.560 90.227 1.00 52.91 98 ARG A N 1
ATOM 765 C CA . ARG A 1 98 ? -33.692 0.795 91.481 1.00 52.91 98 ARG A CA 1
ATOM 766 C C . ARG A 1 98 ? -33.769 1.666 92.738 1.00 52.91 98 ARG A C 1
ATOM 768 O O . ARG A 1 98 ? -34.020 1.128 93.814 1.00 52.91 98 ARG A O 1
ATOM 775 N N . SER A 1 99 ? -33.665 2.990 92.604 1.00 54.56 99 SER A N 1
ATOM 776 C CA . SER A 1 99 ? -33.667 3.925 93.741 1.00 54.56 99 SER A CA 1
ATOM 777 C C . SER A 1 99 ? -35.028 4.576 94.042 1.00 54.56 99 SER A C 1
ATOM 779 O O . SER A 1 99 ? -35.146 5.290 95.034 1.00 54.56 99 SER A O 1
ATOM 781 N N . GLN A 1 100 ? -36.083 4.314 93.256 1.00 51.00 100 GLN A N 1
ATOM 782 C CA . GLN A 1 100 ? -37.435 4.866 93.494 1.00 51.00 100 GLN A CA 1
ATOM 783 C C . GLN A 1 100 ? -38.498 3.828 93.903 1.00 51.00 100 GLN A C 1
ATOM 785 O O . GLN A 1 100 ? -39.670 4.168 94.069 1.00 51.00 100 GLN A O 1
ATOM 790 N N . SER A 1 101 ? -38.116 2.572 94.157 1.00 46.25 101 SER A N 1
ATOM 791 C CA . SER A 1 101 ? -39.033 1.545 94.678 1.00 46.25 101 SER A CA 1
ATOM 792 C C . SER A 1 101 ? -39.216 1.667 96.195 1.00 46.25 101 SER A C 1
ATOM 794 O O . SER A 1 101 ? -38.844 0.781 96.966 1.00 46.25 101 SER A O 1
ATOM 796 N N . GLY A 1 102 ? -39.794 2.778 96.639 1.00 54.97 102 GLY A N 1
ATOM 797 C CA . GLY A 1 102 ? -40.043 2.998 98.053 1.00 54.97 102 GLY A CA 1
ATOM 798 C C . GLY A 1 102 ? -40.963 4.166 98.342 1.00 54.97 102 GLY A C 1
ATOM 799 O O . GLY A 1 102 ? -40.517 5.075 99.032 1.00 54.97 102 GLY A O 1
ATOM 800 N N . ARG A 1 103 ? -42.220 4.137 97.857 1.00 54.38 103 ARG A N 1
ATOM 801 C CA . ARG A 1 103 ? -43.433 4.571 98.599 1.00 54.38 103 ARG A CA 1
ATOM 802 C C . ARG A 1 103 ? -44.702 4.665 97.723 1.00 54.38 103 ARG A C 1
ATOM 804 O O . ARG A 1 103 ? -44.663 5.246 96.650 1.00 54.38 103 ARG A O 1
ATOM 811 N N . LEU A 1 104 ? -45.818 4.201 98.319 1.00 46.62 104 LEU A N 1
ATOM 812 C CA . LEU A 1 104 ? -47.253 4.428 98.004 1.00 46.62 104 LEU A CA 1
ATOM 813 C C . LEU A 1 104 ? -47.812 3.570 96.849 1.00 46.62 104 LEU A C 1
ATOM 815 O O . LEU A 1 104 ? -47.378 3.683 95.715 1.00 46.62 104 LEU A O 1
ATOM 819 N N . SER A 1 105 ? -48.664 2.560 97.066 1.00 49.59 105 SER A N 1
ATOM 820 C CA . SER A 1 105 ? -49.995 2.499 97.707 1.00 49.59 105 SER A CA 1
ATOM 821 C C . SER A 1 105 ? -51.059 3.361 97.018 1.00 49.59 105 SER A C 1
ATOM 823 O O . SER A 1 105 ? -51.106 4.570 97.219 1.00 49.59 105 SER A O 1
ATOM 825 N N . GLY A 1 106 ? -51.954 2.695 96.275 1.00 48.41 106 GLY A N 1
ATOM 826 C CA . GLY A 1 106 ? -53.302 3.188 95.991 1.00 48.41 106 GLY A CA 1
ATOM 827 C C . GLY A 1 106 ? -53.665 3.410 94.519 1.00 48.41 106 GLY A C 1
ATOM 828 O O . GLY A 1 106 ? -53.157 4.309 93.869 1.00 48.41 106 GLY A O 1
ATOM 829 N N . SER A 1 107 ? -54.700 2.684 94.090 1.00 44.12 107 SER A N 1
ATOM 830 C CA . SER A 1 107 ? -55.677 3.067 93.059 1.00 44.12 107 SER A CA 1
ATOM 831 C C . SER A 1 107 ? -55.373 2.795 91.574 1.00 44.12 107 SER A C 1
ATOM 833 O O . SER A 1 107 ? -54.750 3.561 90.852 1.00 44.12 107 SER A O 1
ATOM 835 N N . THR A 1 108 ? -55.953 1.677 91.135 1.00 49.69 108 THR A N 1
ATOM 836 C CA . THR A 1 108 ? -56.868 1.521 89.992 1.00 49.69 108 THR A CA 1
ATOM 837 C C . THR A 1 108 ? -56.597 2.211 88.642 1.00 49.69 108 THR A C 1
ATOM 839 O O . THR A 1 108 ? -56.822 3.398 88.455 1.00 49.69 108 THR A O 1
ATOM 842 N N . ARG A 1 109 ? -56.461 1.315 87.650 1.00 50.91 109 ARG A N 1
ATOM 843 C CA . ARG A 1 109 ? -57.067 1.348 86.303 1.00 50.91 109 ARG A CA 1
ATOM 844 C C . ARG A 1 109 ? -56.320 2.126 85.208 1.00 50.91 109 ARG A C 1
ATOM 846 O O . ARG A 1 109 ? -56.476 3.323 85.035 1.00 50.91 109 ARG A O 1
ATOM 853 N N . GLY A 1 110 ? -55.679 1.340 84.337 1.00 52.22 110 GLY A N 1
ATOM 854 C CA . GLY A 1 110 ? -55.604 1.628 82.903 1.00 52.22 110 GLY A CA 1
ATOM 855 C C . GLY A 1 110 ? -54.294 2.229 82.405 1.00 52.22 110 GLY A C 1
ATOM 856 O O . GLY A 1 110 ? -54.254 3.396 82.053 1.00 52.22 110 GLY A O 1
ATOM 857 N N . SER A 1 111 ? -53.245 1.417 82.255 1.00 47.66 111 SER A N 1
ATOM 858 C CA . SER A 1 111 ? -52.167 1.749 81.314 1.00 47.66 111 SER A CA 1
ATOM 859 C C . SER A 1 111 ? -51.501 0.483 80.777 1.00 47.66 111 SER A C 1
ATOM 861 O O . SER A 1 111 ? -50.488 -0.001 81.275 1.00 47.66 111 SER A O 1
ATOM 863 N N . ARG A 1 112 ? -52.120 -0.099 79.745 1.00 52.94 112 ARG A N 1
ATOM 864 C CA . ARG A 1 112 ? -51.503 -1.102 78.866 1.00 52.94 112 ARG A CA 1
ATOM 865 C C . ARG A 1 112 ? -50.718 -0.358 77.775 1.00 52.94 112 ARG A C 1
ATOM 867 O O . ARG A 1 112 ? -51.177 -0.299 76.643 1.00 52.94 112 ARG A O 1
ATOM 874 N N . GLY A 1 113 ? -49.596 0.277 78.123 1.00 50.34 113 GLY A N 1
ATOM 875 C CA . GLY A 1 113 ? -48.831 1.103 77.169 1.00 50.34 113 GLY A CA 1
ATOM 876 C C . GLY A 1 113 ? -47.315 0.880 77.138 1.00 50.34 113 GLY A C 1
ATOM 877 O O . GLY A 1 113 ? -46.694 1.076 76.100 1.00 50.34 113 GLY A O 1
ATOM 878 N N . ALA A 1 114 ? -46.695 0.422 78.230 1.00 51.31 114 ALA A N 1
ATOM 879 C CA . ALA A 1 114 ? -45.233 0.487 78.359 1.00 51.31 114 ALA A CA 1
ATOM 880 C C . ALA A 1 114 ? -44.448 -0.699 77.750 1.00 51.31 114 ALA A C 1
ATOM 882 O O . ALA A 1 114 ? -43.247 -0.586 77.528 1.00 51.31 114 ALA A O 1
ATOM 883 N N . SER A 1 115 ? -45.094 -1.826 77.419 1.00 50.25 115 SER A N 1
ATOM 884 C CA . SER A 1 115 ? -44.386 -3.026 76.919 1.00 50.25 115 SER A CA 1
ATOM 885 C C . SER A 1 115 ? -44.068 -2.996 75.415 1.00 50.25 115 SER A C 1
ATOM 887 O O . SER A 1 115 ? -43.295 -3.829 74.941 1.00 50.25 115 SER A O 1
ATOM 889 N N . LEU A 1 116 ? -44.652 -2.069 74.649 1.00 53.09 116 LEU A N 1
ATOM 890 C CA . LEU A 1 116 ? -44.473 -2.002 73.191 1.00 53.09 116 LEU A CA 1
ATOM 891 C C . LEU A 1 116 ? -43.185 -1.276 72.768 1.00 53.09 116 LEU A C 1
ATOM 893 O O . LEU A 1 116 ? -42.646 -1.573 71.704 1.00 53.09 116 LEU A O 1
ATOM 897 N N . PHE A 1 117 ? -42.638 -0.394 73.611 1.00 53.81 117 PHE A N 1
ATOM 898 C CA . PHE A 1 117 ? -41.434 0.377 73.274 1.00 53.81 117 PHE A CA 1
ATOM 899 C C . PHE A 1 117 ? -40.143 -0.460 73.279 1.00 53.81 117 PHE A C 1
ATOM 901 O O . PHE A 1 117 ? -39.251 -0.219 72.467 1.00 53.81 117 PHE A O 1
ATOM 908 N N . VAL A 1 118 ? -40.052 -1.490 74.129 1.00 56.78 118 VAL A N 1
ATOM 909 C CA . VAL A 1 118 ? -38.863 -2.364 74.200 1.00 56.78 118 VAL A CA 1
ATOM 910 C C . VAL A 1 118 ? -38.802 -3.333 73.009 1.00 56.78 118 VAL A C 1
ATOM 912 O O . VAL A 1 118 ? -37.723 -3.620 72.491 1.00 56.78 118 VAL A O 1
ATOM 915 N N . LEU A 1 119 ? -39.957 -3.787 72.507 1.00 58.50 119 LEU A N 1
ATOM 916 C CA . LEU A 1 119 ? -40.032 -4.633 71.309 1.00 58.50 119 LEU A CA 1
ATOM 917 C C . LEU A 1 119 ? -39.737 -3.852 70.017 1.00 58.50 119 LEU A C 1
ATOM 919 O O . LEU A 1 119 ? -39.150 -4.422 69.099 1.00 58.50 119 LEU A O 1
ATOM 923 N N . GLY A 1 120 ? -40.081 -2.559 69.959 1.00 63.16 120 GLY A N 1
ATOM 924 C CA . GLY A 1 120 ? -39.774 -1.685 68.820 1.00 63.16 120 GLY A CA 1
ATOM 925 C C . GLY A 1 120 ? -38.269 -1.509 68.595 1.00 63.16 120 GLY A C 1
ATOM 926 O O . GLY A 1 120 ? -37.779 -1.803 67.506 1.00 63.16 120 GLY A O 1
ATOM 927 N N . LYS A 1 121 ? -37.519 -1.154 69.650 1.00 63.59 121 LYS A N 1
ATOM 928 C CA . LYS A 1 121 ? -36.053 -0.995 69.576 1.00 63.59 121 LYS A CA 1
ATOM 929 C C . LYS A 1 121 ? -35.332 -2.292 69.206 1.00 63.59 121 LYS A C 1
ATOM 931 O O . LYS A 1 121 ? -34.386 -2.274 68.427 1.00 63.59 121 LYS A O 1
ATOM 936 N N . ARG A 1 122 ? -35.797 -3.439 69.717 1.00 63.38 122 ARG A N 1
ATOM 937 C CA . ARG A 1 122 ? -35.209 -4.748 69.383 1.00 63.38 122 ARG A CA 1
ATOM 938 C C . ARG A 1 122 ? -35.426 -5.116 67.914 1.00 63.38 122 ARG A C 1
ATOM 940 O O . ARG A 1 122 ? -34.575 -5.768 67.319 1.00 63.38 122 ARG A O 1
ATOM 947 N N . ARG A 1 123 ? -36.551 -4.687 67.332 1.00 71.00 123 ARG A N 1
ATOM 948 C CA . ARG A 1 123 ? -36.858 -4.901 65.918 1.00 71.00 123 ARG A CA 1
ATOM 949 C C . ARG A 1 123 ? -35.991 -4.020 65.023 1.00 71.00 123 ARG A C 1
ATOM 951 O O . ARG A 1 123 ? -35.402 -4.564 64.107 1.00 71.00 123 ARG A O 1
ATOM 958 N N . GLU A 1 124 ? -35.827 -2.734 65.340 1.00 68.62 124 GLU A N 1
ATOM 959 C CA . GLU A 1 124 ? -34.900 -1.836 64.621 1.00 68.62 124 GLU A CA 1
ATOM 960 C C . GLU A 1 124 ? -33.444 -2.312 64.684 1.00 68.62 124 GLU A C 1
ATOM 962 O O . GLU A 1 124 ? -32.723 -2.257 63.689 1.00 68.62 124 GLU A O 1
ATOM 967 N N . MET A 1 125 ? -33.021 -2.835 65.837 1.00 64.81 125 MET A N 1
ATOM 968 C CA . MET A 1 125 ? -31.674 -3.371 66.011 1.00 64.81 125 MET A CA 1
ATOM 969 C C . MET A 1 125 ? -31.444 -4.648 65.184 1.00 64.81 125 MET A C 1
ATOM 971 O O . MET A 1 125 ? -30.350 -4.851 64.667 1.00 64.81 125 MET A O 1
ATOM 975 N N . LEU A 1 126 ? -32.476 -5.481 64.997 1.00 68.50 126 LEU A N 1
ATOM 976 C CA . LEU A 1 126 ? -32.421 -6.628 64.083 1.00 68.50 126 LEU A CA 1
ATOM 977 C C . LEU A 1 126 ? -32.397 -6.191 62.612 1.00 68.50 126 LEU A C 1
ATOM 979 O O . LEU A 1 126 ? -31.667 -6.794 61.832 1.00 68.50 126 LEU A O 1
ATOM 983 N N . THR A 1 127 ? -33.099 -5.117 62.237 1.00 72.75 127 THR A N 1
ATOM 984 C CA . THR A 1 127 ? -33.044 -4.571 60.869 1.00 72.75 127 THR A CA 1
ATOM 985 C C . THR A 1 127 ? -31.673 -3.981 60.525 1.00 72.75 127 THR A C 1
ATOM 987 O O . THR A 1 127 ? -31.256 -4.031 59.374 1.00 72.75 127 THR A O 1
ATOM 990 N N . LEU A 1 128 ? -30.941 -3.446 61.510 1.00 62.53 128 LEU A N 1
ATOM 991 C CA . LEU A 1 128 ? -29.553 -2.990 61.329 1.00 62.53 128 LEU A CA 1
ATOM 992 C C . LEU A 1 128 ? -28.561 -4.148 61.132 1.00 62.53 128 LEU A C 1
ATOM 994 O O . LEU A 1 128 ? -27.487 -3.941 60.571 1.00 62.53 128 LEU A O 1
ATOM 998 N N . LEU A 1 129 ? -28.921 -5.353 61.583 1.00 59.38 129 LEU A N 1
ATOM 999 C CA . LEU A 1 129 ? -28.132 -6.574 61.414 1.00 59.38 129 LEU A CA 1
ATOM 1000 C C . LEU A 1 129 ? -28.502 -7.348 60.142 1.00 59.38 129 LEU A C 1
ATOM 1002 O O . LEU A 1 129 ? -27.793 -8.291 59.787 1.00 59.38 129 LEU A O 1
ATOM 1006 N N . GLU A 1 130 ? -29.574 -6.968 59.438 1.00 66.94 130 GLU A N 1
ATOM 1007 C CA . GLU A 1 130 ? -29.910 -7.593 58.163 1.00 66.94 130 GLU A CA 1
ATOM 1008 C C . GLU A 1 130 ? -28.844 -7.233 57.116 1.00 66.94 130 GLU A C 1
ATOM 1010 O O . GLU A 1 130 ? -28.616 -6.055 56.811 1.00 66.94 130 GLU A O 1
ATOM 1015 N N . PRO A 1 131 ? -28.145 -8.234 56.553 1.00 55.47 131 PRO A N 1
ATOM 1016 C CA . PRO A 1 131 ? -27.096 -7.986 55.586 1.00 55.47 131 PRO A CA 1
ATOM 1017 C C . PRO A 1 131 ? -27.711 -7.333 54.349 1.00 55.47 131 PRO A C 1
ATOM 1019 O O . PRO A 1 131 ? -28.502 -7.953 53.641 1.00 55.47 131 PRO A O 1
ATOM 1022 N N . ARG A 1 132 ? -27.322 -6.081 54.070 1.00 58.06 132 ARG A N 1
ATOM 1023 C CA . ARG A 1 132 ? -27.706 -5.392 52.830 1.00 58.06 132 ARG A CA 1
ATOM 1024 C C . ARG A 1 132 ? -27.351 -6.302 51.643 1.00 58.06 132 ARG A C 1
ATOM 1026 O O . ARG A 1 132 ? -26.162 -6.605 51.487 1.00 58.06 132 ARG A O 1
ATOM 1033 N N . PRO A 1 133 ? -28.330 -6.765 50.844 1.00 52.50 133 PRO A N 1
ATOM 1034 C CA . PRO A 1 133 ? -28.039 -7.622 49.705 1.00 52.50 133 PRO A CA 1
ATOM 1035 C C . PRO A 1 133 ? -27.132 -6.862 48.737 1.00 52.50 133 PRO A C 1
ATOM 1037 O O . PRO A 1 133 ? -27.299 -5.655 48.538 1.00 52.50 133 PRO A O 1
ATOM 1040 N N . LEU A 1 134 ? -26.143 -7.562 48.170 1.00 48.31 134 LEU A N 1
ATOM 1041 C CA . LEU A 1 134 ? -25.277 -7.012 47.131 1.00 48.31 134 LEU A CA 1
ATOM 1042 C C . LEU A 1 134 ? -26.152 -6.473 46.003 1.00 48.31 134 LEU A C 1
ATOM 1044 O O . LEU A 1 134 ? -26.690 -7.241 45.213 1.00 48.31 134 LEU A O 1
ATOM 1048 N N . ASN A 1 135 ? -26.203 -5.154 45.865 1.00 45.81 135 ASN A N 1
ATOM 1049 C CA . ASN A 1 135 ? -26.552 -4.526 44.601 1.00 45.81 135 ASN A CA 1
ATOM 1050 C C . ASN A 1 135 ? -25.254 -4.356 43.801 1.00 45.81 135 ASN A C 1
ATOM 1052 O O . ASN A 1 135 ? -24.843 -3.253 43.448 1.00 45.81 135 ASN A O 1
ATOM 1056 N N . VAL A 1 136 ? -24.522 -5.460 43.621 1.00 47.00 136 VAL A N 1
ATOM 1057 C CA . VAL A 1 136 ? -23.464 -5.484 42.621 1.00 47.00 136 VAL A CA 1
ATOM 1058 C C . VAL A 1 136 ? -24.211 -5.701 41.331 1.00 47.00 136 VAL A C 1
ATOM 1060 O O . VAL A 1 136 ? -24.735 -6.783 41.083 1.00 47.00 136 VAL A O 1
ATOM 1063 N N . ASP A 1 137 ? -24.281 -4.641 40.540 1.00 41.72 137 ASP A N 1
ATOM 1064 C CA . ASP A 1 137 ? -24.673 -4.693 39.145 1.00 41.72 137 ASP A CA 1
ATOM 1065 C C . ASP A 1 137 ? -23.575 -5.492 38.420 1.00 41.72 137 ASP A C 1
ATOM 1067 O O . ASP A 1 137 ? -22.661 -4.966 37.775 1.00 41.72 137 ASP A O 1
ATOM 1071 N N . ILE A 1 138 ? -23.561 -6.806 38.660 1.00 44.38 138 ILE A N 1
ATOM 1072 C CA . ILE A 1 138 ? -22.763 -7.743 37.902 1.00 44.38 138 ILE A CA 1
ATOM 1073 C C . ILE A 1 138 ? -23.410 -7.653 36.533 1.00 44.38 138 ILE A C 1
ATOM 1075 O O . ILE A 1 138 ? -24.442 -8.270 36.280 1.00 44.38 138 ILE A O 1
ATOM 1079 N N . ARG A 1 139 ? -22.808 -6.867 35.636 1.00 39.38 139 ARG A N 1
ATOM 1080 C CA . ARG A 1 139 ? -22.983 -7.046 34.196 1.00 39.38 139 ARG A CA 1
ATOM 1081 C C . ARG A 1 139 ? -22.420 -8.417 33.837 1.00 39.38 139 ARG A C 1
ATOM 1083 O O . ARG A 1 139 ? -21.387 -8.546 33.188 1.00 39.38 139 ARG A O 1
ATOM 1090 N N . CYS A 1 140 ? -23.095 -9.451 34.311 1.00 36.88 140 CYS A N 1
ATOM 1091 C CA . CYS A 1 140 ? -23.027 -10.783 33.797 1.00 36.88 140 CYS A CA 1
ATOM 1092 C C . CYS A 1 140 ? -23.562 -10.647 32.377 1.00 36.88 140 CYS A C 1
ATOM 1094 O O . CYS A 1 140 ? -24.766 -10.589 32.146 1.00 36.88 140 CYS A O 1
ATOM 1096 N N . ARG A 1 141 ? -22.654 -10.611 31.399 1.00 40.41 141 ARG A N 1
ATOM 1097 C CA . ARG A 1 141 ? -22.943 -11.238 30.110 1.00 40.41 141 ARG A CA 1
ATOM 1098 C C . ARG A 1 141 ? -23.047 -12.741 30.372 1.00 40.41 141 ARG A C 1
ATOM 1100 O O . ARG A 1 141 ? -22.151 -13.500 30.033 1.00 40.41 141 ARG A O 1
ATOM 1107 N N . THR A 1 142 ? -24.081 -13.160 31.088 1.00 37.16 142 THR A N 1
ATOM 1108 C CA . THR A 1 142 ? -24.418 -14.568 31.222 1.00 37.16 142 THR A CA 1
ATOM 1109 C C . THR A 1 142 ? -25.277 -14.924 30.034 1.00 37.16 142 THR A C 1
ATOM 1111 O O . THR A 1 142 ? -26.377 -14.395 29.880 1.00 37.16 142 THR A O 1
ATOM 1114 N N . SER A 1 143 ? -24.743 -15.825 29.215 1.00 45.34 143 SER A N 1
ATOM 1115 C CA . SER A 1 143 ? -25.498 -16.735 28.367 1.00 45.34 143 SER A CA 1
ATOM 1116 C C . SER A 1 143 ? -26.641 -17.352 29.170 1.00 45.34 143 SER A C 1
ATOM 1118 O O . SER A 1 143 ? -26.468 -18.336 29.881 1.00 45.34 143 SER A O 1
ATOM 1120 N N . GLY A 1 144 ? -27.806 -16.729 29.084 1.00 36.81 144 GLY A N 1
ATOM 1121 C CA . GLY A 1 144 ? -29.073 -17.236 29.568 1.00 36.81 144 GLY A CA 1
ATOM 1122 C C . GLY A 1 144 ? -30.084 -16.947 28.480 1.00 36.81 144 GLY A C 1
ATOM 1123 O O . GLY A 1 144 ? -30.310 -15.782 28.170 1.00 36.81 144 GLY A O 1
ATOM 1124 N N . SER A 1 145 ? -30.594 -18.025 27.881 1.00 40.62 145 SER A N 1
ATOM 1125 C CA . SER A 1 145 ? -31.728 -18.110 26.956 1.00 40.62 145 SER A CA 1
ATOM 1126 C C . SER A 1 145 ? -32.679 -16.915 27.064 1.00 40.62 145 SER A C 1
ATOM 1128 O O . SER A 1 145 ? -33.619 -16.918 27.857 1.00 40.62 145 SER A O 1
ATOM 1130 N N . PHE A 1 146 ? -32.401 -15.887 26.271 1.00 36.91 146 PHE A N 1
ATOM 1131 C CA . PHE A 1 146 ? -33.242 -14.715 26.106 1.00 36.91 146 PHE A CA 1
ATOM 1132 C C . PHE A 1 146 ? -34.125 -15.011 24.898 1.00 36.91 146 PHE A C 1
ATOM 1134 O O . PHE A 1 146 ? -33.587 -15.297 23.828 1.00 36.91 146 PHE A O 1
ATOM 1141 N N . ASP A 1 147 ? -35.448 -14.975 25.064 1.00 41.28 147 ASP A N 1
ATOM 1142 C CA . ASP A 1 147 ? -36.382 -15.029 23.936 1.00 41.28 147 ASP A CA 1
ATOM 1143 C C . ASP A 1 147 ? -36.028 -13.895 22.959 1.00 41.28 147 ASP A C 1
ATOM 1145 O O . ASP A 1 147 ? -36.187 -12.706 23.247 1.00 41.28 147 ASP A O 1
ATOM 1149 N N . LEU A 1 148 ? -35.431 -14.290 21.831 1.00 43.16 148 LEU A N 1
ATOM 1150 C CA . LEU A 1 148 ? -34.583 -13.458 20.976 1.00 43.16 148 LEU A CA 1
ATOM 1151 C C . LEU A 1 148 ? -35.354 -12.721 19.868 1.00 43.16 148 LEU A C 1
ATOM 1153 O O . LEU A 1 148 ? -34.731 -12.078 19.027 1.00 43.16 148 LEU A O 1
ATOM 1157 N N . GLU A 1 149 ? -36.682 -12.813 19.804 1.00 40.44 149 GLU A N 1
ATOM 1158 C CA . GLU A 1 149 ? -37.386 -12.397 18.581 1.00 40.44 149 GLU A CA 1
ATOM 1159 C C . GLU A 1 149 ? -38.036 -11.015 18.625 1.00 40.44 149 GLU A C 1
ATOM 1161 O O . GLU A 1 149 ? -38.185 -10.393 17.573 1.00 40.44 149 GLU A O 1
ATOM 1166 N N . THR A 1 150 ? -38.381 -10.470 19.793 1.00 42.97 150 THR A N 1
ATOM 1167 C CA . THR A 1 150 ? -39.369 -9.373 19.811 1.00 42.97 150 THR A CA 1
ATOM 1168 C C . THR A 1 150 ? -38.903 -8.035 20.376 1.00 42.97 150 THR A C 1
ATOM 1170 O O . THR A 1 150 ? -39.517 -7.024 20.038 1.00 42.97 150 THR A O 1
ATOM 1173 N N . THR A 1 151 ? -37.793 -7.956 21.121 1.00 38.41 151 THR A N 1
ATOM 1174 C CA . THR A 1 151 ? -37.434 -6.692 21.816 1.00 38.41 151 THR A CA 1
ATOM 1175 C C . THR A 1 151 ? -36.003 -6.185 21.591 1.00 38.41 151 THR A C 1
ATOM 1177 O O . THR A 1 151 ? -35.651 -5.116 22.081 1.00 38.41 151 THR A O 1
ATOM 1180 N N . LEU A 1 152 ? -35.185 -6.876 20.785 1.00 39.09 152 LEU A N 1
ATOM 1181 C CA . LEU A 1 152 ? -33.836 -6.436 20.384 1.00 39.09 152 LEU A CA 1
ATOM 1182 C C . LEU A 1 152 ? -33.715 -6.162 18.877 1.00 39.09 152 LEU A C 1
ATOM 1184 O O . LEU A 1 152 ? -32.656 -6.349 18.280 1.00 39.09 152 LEU A O 1
ATOM 1188 N N . ARG A 1 153 ? -34.742 -5.567 18.260 1.00 39.75 153 ARG A N 1
ATOM 1189 C CA . ARG A 1 153 ? -34.474 -4.641 17.146 1.00 39.75 153 ARG A CA 1
ATOM 1190 C C . ARG A 1 153 ? -33.886 -3.356 17.725 1.00 39.75 153 ARG A C 1
ATOM 1192 O O . ARG A 1 153 ? -34.513 -2.304 17.731 1.00 39.75 153 ARG A O 1
ATOM 1199 N N . SER A 1 154 ? -32.673 -3.478 18.264 1.00 38.91 154 SER A N 1
ATOM 1200 C CA . SER A 1 154 ? -31.825 -2.330 18.533 1.00 38.91 154 SER A CA 1
ATOM 1201 C C . SER A 1 154 ? -31.656 -1.575 17.208 1.00 38.91 154 SER A C 1
ATOM 1203 O O . SER A 1 154 ? -31.297 -2.202 16.205 1.00 38.91 154 SER A O 1
ATOM 1205 N N . PRO A 1 155 ? -31.891 -0.254 17.165 1.00 41.97 155 PRO A N 1
ATOM 1206 C CA . PRO A 1 155 ? -31.695 0.544 15.954 1.00 41.97 155 PRO A CA 1
ATOM 1207 C C . PRO A 1 155 ? -30.233 0.539 15.457 1.00 41.97 155 PRO A C 1
ATOM 1209 O O . PRO A 1 155 ? -29.964 0.957 14.335 1.00 41.97 155 PRO A O 1
ATOM 1212 N N . LEU A 1 156 ? -29.293 -0.024 16.228 1.00 42.75 156 LEU A N 1
ATOM 1213 C CA . LEU A 1 156 ? -27.894 -0.233 15.835 1.00 42.75 156 LEU A CA 1
ATOM 1214 C C . LEU A 1 156 ? -27.674 -1.381 14.830 1.00 42.75 156 LEU A C 1
ATOM 1216 O O . LEU A 1 156 ? -26.570 -1.525 14.310 1.00 42.75 156 LEU A O 1
ATOM 1220 N N . ALA A 1 157 ? -28.699 -2.171 14.492 1.00 45.84 157 ALA A N 1
ATOM 1221 C CA . ALA A 1 157 ? -28.609 -3.172 13.421 1.00 45.84 157 ALA A CA 1
ATOM 1222 C C . ALA A 1 157 ? -28.498 -2.558 12.005 1.00 45.84 157 ALA A C 1
ATOM 1224 O O . ALA A 1 157 ? -28.331 -3.291 11.029 1.00 45.84 157 ALA A O 1
ATOM 1225 N N . ALA A 1 158 ? -28.594 -1.230 11.870 1.00 47.44 158 ALA A N 1
ATOM 1226 C CA . ALA A 1 158 ? -28.690 -0.562 10.575 1.00 47.44 158 ALA A CA 1
ATOM 1227 C C . ALA A 1 158 ? -27.343 -0.263 9.886 1.00 47.44 158 ALA A C 1
ATOM 1229 O O . ALA A 1 158 ? -27.324 -0.151 8.663 1.00 47.44 158 ALA A O 1
ATOM 1230 N N . CYS A 1 159 ? -26.207 -0.198 10.595 1.00 50.62 159 CYS A N 1
ATOM 1231 C CA . CYS A 1 159 ? -24.923 0.151 9.963 1.00 50.62 159 CYS A CA 1
ATOM 1232 C C . CYS A 1 159 ? -23.997 -1.072 9.828 1.00 50.62 159 CYS A C 1
ATOM 1234 O O . CYS A 1 159 ? -23.028 -1.266 10.567 1.00 50.62 159 CYS A O 1
ATOM 1236 N N . THR A 1 160 ? -24.359 -1.947 8.883 1.00 65.06 160 THR A N 1
ATOM 1237 C CA . THR A 1 160 ? -23.668 -3.224 8.604 1.00 65.06 160 THR A CA 1
ATOM 1238 C C . THR A 1 160 ? -22.558 -3.124 7.565 1.00 65.06 160 THR A C 1
ATOM 1240 O O . THR A 1 160 ? -21.999 -4.153 7.184 1.00 65.06 160 THR A O 1
ATOM 1243 N N . ASP A 1 161 ? -22.253 -1.927 7.069 1.00 83.69 161 ASP A N 1
ATOM 1244 C CA . ASP A 1 161 ? -21.234 -1.779 6.043 1.00 83.69 161 ASP A CA 1
ATOM 1245 C C . ASP A 1 161 ? -19.832 -1.809 6.677 1.00 83.69 161 ASP A C 1
ATOM 1247 O O . ASP A 1 161 ? -19.495 -0.916 7.458 1.00 83.69 161 ASP A O 1
ATOM 1251 N N . PRO A 1 162 ? -18.992 -2.824 6.395 1.00 86.81 162 PRO A N 1
ATOM 1252 C CA . PRO A 1 162 ? -17.652 -2.890 6.962 1.00 86.81 162 PRO A CA 1
ATOM 1253 C C . PRO A 1 162 ? -16.686 -1.854 6.360 1.00 86.81 162 PRO A C 1
ATOM 1255 O O . PRO A 1 162 ? -15.530 -1.805 6.784 1.00 86.81 162 PRO A O 1
ATOM 1258 N N . ARG A 1 163 ? -17.118 -1.082 5.357 1.00 91.56 163 ARG A N 1
ATOM 1259 C CA . ARG A 1 163 ? -16.272 -0.245 4.498 1.00 91.56 163 ARG A CA 1
ATOM 1260 C C . ARG A 1 163 ? -16.075 1.154 5.077 1.00 91.56 163 ARG A C 1
ATOM 1262 O O . ARG A 1 163 ? -16.978 1.710 5.694 1.00 91.56 163 ARG A O 1
ATOM 1269 N N . TRP A 1 164 ? -14.897 1.736 4.846 1.00 95.12 164 TRP A N 1
ATOM 1270 C CA . TRP A 1 164 ? -14.659 3.140 5.180 1.00 95.12 164 TRP A CA 1
ATOM 1271 C C . TRP A 1 164 ? -15.412 4.047 4.211 1.00 95.12 164 TRP A C 1
ATOM 1273 O O . TRP A 1 164 ? -15.295 3.892 2.994 1.00 95.12 164 TRP A O 1
ATOM 1283 N N . SER A 1 165 ? -16.150 5.019 4.746 1.00 95.56 165 SER A N 1
ATOM 1284 C CA . SER A 1 165 ? -16.681 6.108 3.929 1.00 95.56 165 SER A CA 1
ATOM 1285 C C . SER A 1 165 ? -15.556 7.061 3.514 1.00 95.56 165 SER A C 1
ATOM 1287 O O . SER A 1 165 ? -14.479 7.094 4.120 1.00 95.56 165 SER A O 1
ATOM 1289 N N . LEU A 1 166 ? -15.810 7.870 2.483 1.00 96.69 166 LEU A N 1
ATOM 1290 C CA . LEU A 1 166 ? -14.860 8.896 2.057 1.00 96.69 166 LEU A CA 1
ATOM 1291 C C . LEU A 1 166 ? -14.565 9.899 3.186 1.00 96.69 166 LEU A C 1
ATOM 1293 O O . LEU A 1 166 ? -13.410 10.268 3.380 1.00 96.69 166 LEU A O 1
ATOM 1297 N N . ASP A 1 167 ? -15.573 10.268 3.979 1.00 96.69 167 ASP A N 1
ATOM 1298 C CA . ASP A 1 167 ? -15.416 11.185 5.112 1.00 96.69 167 ASP A CA 1
ATOM 1299 C C . ASP A 1 167 ? -14.529 10.595 6.215 1.00 96.69 167 ASP A C 1
ATOM 1301 O O . ASP A 1 167 ? -13.663 11.288 6.755 1.00 96.69 167 ASP A O 1
ATOM 1305 N N . MET A 1 168 ? -14.670 9.296 6.510 1.00 96.81 168 MET A N 1
ATOM 1306 C CA . MET A 1 168 ? -13.794 8.597 7.459 1.00 96.81 168 MET A CA 1
ATOM 1307 C C . MET A 1 168 ? -12.341 8.575 6.962 1.00 96.81 168 MET A C 1
ATOM 1309 O O . MET A 1 168 ? -11.414 8.831 7.734 1.00 96.81 168 MET A O 1
ATOM 1313 N N . LEU A 1 169 ? -12.130 8.312 5.667 1.00 97.44 169 LEU A N 1
ATOM 1314 C CA . LEU A 1 169 ? -10.800 8.331 5.046 1.00 97.44 169 LEU A CA 1
ATOM 1315 C C . LEU A 1 169 ? -10.195 9.742 5.047 1.00 97.44 169 LEU A C 1
ATOM 1317 O O . LEU A 1 169 ? -9.010 9.898 5.343 1.00 97.44 169 LEU A O 1
ATOM 1321 N N . GLN A 1 170 ? -10.999 10.776 4.788 1.00 97.44 170 GLN A N 1
ATOM 1322 C CA . GLN A 1 170 ? -10.579 12.176 4.859 1.00 97.44 170 GLN A CA 1
ATOM 1323 C C . GLN A 1 170 ? -10.198 12.580 6.284 1.00 97.44 170 GLN A C 1
ATOM 1325 O O . GLN A 1 170 ? -9.173 13.236 6.493 1.00 97.44 170 GLN A O 1
ATOM 1330 N N . LEU A 1 171 ? -10.991 12.168 7.275 1.00 96.44 171 LEU A N 1
ATOM 1331 C CA . LEU A 1 171 ? -10.692 12.386 8.685 1.00 96.44 171 LEU A CA 1
ATOM 1332 C C . LEU A 1 171 ? -9.380 11.700 9.076 1.00 96.44 171 LEU A C 1
ATOM 1334 O O . LEU A 1 171 ? -8.533 12.325 9.715 1.00 96.44 171 LEU A O 1
ATOM 1338 N N . PHE A 1 172 ? -9.182 10.447 8.661 1.00 97.06 172 PHE A N 1
ATOM 1339 C CA . PHE A 1 172 ? -7.938 9.721 8.897 1.00 97.06 172 PHE A CA 1
ATOM 1340 C C . PHE A 1 172 ? -6.740 10.410 8.229 1.00 97.06 172 PHE A C 1
ATOM 1342 O O . PHE A 1 172 ? -5.736 10.657 8.898 1.00 97.06 172 PHE A O 1
ATOM 1349 N N . LEU A 1 173 ? -6.863 10.826 6.962 1.00 96.62 173 LEU A N 1
ATOM 1350 C CA . LEU A 1 173 ? -5.830 11.584 6.248 1.00 96.62 173 LEU A CA 1
ATOM 1351 C C . LEU A 1 173 ? -5.462 12.881 6.990 1.00 96.62 173 LEU A C 1
ATOM 1353 O O . LEU A 1 173 ? -4.282 13.190 7.163 1.00 96.62 173 LEU A O 1
ATOM 1357 N N . ASN A 1 174 ? -6.458 13.621 7.482 1.00 96.50 174 ASN A N 1
ATOM 1358 C CA . ASN A 1 174 ? -6.243 14.843 8.258 1.00 96.50 174 ASN A CA 1
ATOM 1359 C C . ASN A 1 174 ? -5.544 14.581 9.604 1.00 96.50 174 ASN A C 1
ATOM 1361 O O . ASN A 1 174 ? -4.820 15.452 10.078 1.00 96.50 174 ASN A O 1
ATOM 1365 N N . GLN A 1 175 ? -5.724 13.403 10.207 1.00 96.56 175 GLN A N 1
ATOM 1366 C CA . GLN A 1 175 ? -5.053 13.017 11.453 1.00 96.56 175 GLN A CA 1
ATOM 1367 C C . GLN A 1 175 ? -3.611 12.548 11.249 1.00 96.56 175 GLN A C 1
ATOM 1369 O O . GLN A 1 175 ? -2.787 12.744 12.139 1.00 96.56 175 GLN A O 1
ATOM 1374 N N . VAL A 1 176 ? -3.288 11.949 10.098 1.00 96.62 176 VAL A N 1
ATOM 1375 C CA . VAL A 1 176 ? -1.910 11.532 9.789 1.00 96.62 176 VAL A CA 1
ATOM 1376 C C . VAL A 1 176 ? -1.073 12.654 9.173 1.00 96.62 176 VAL A C 1
ATOM 1378 O O . VAL A 1 176 ? 0.145 12.645 9.314 1.00 96.62 176 VAL A O 1
ATOM 1381 N N . ARG A 1 177 ? -1.694 13.661 8.539 1.00 94.69 177 ARG A N 1
ATOM 1382 C CA . ARG A 1 177 ? -0.991 14.807 7.928 1.00 94.69 177 ARG A CA 1
ATOM 1383 C C . ARG A 1 177 ? -0.029 15.539 8.891 1.00 94.69 177 ARG A C 1
ATOM 1385 O O . ARG A 1 177 ? 1.079 15.849 8.457 1.00 94.69 177 ARG A O 1
ATOM 1392 N N . PRO A 1 178 ? -0.364 15.780 10.177 1.00 95.69 178 PRO A N 1
ATOM 1393 C CA . PRO A 1 178 ? 0.543 16.403 11.145 1.00 95.69 178 PRO A CA 1
ATOM 1394 C C . PRO A 1 178 ? 1.830 15.620 11.425 1.00 95.69 178 PRO A C 1
ATOM 1396 O O . PRO A 1 178 ? 2.762 16.197 11.977 1.00 95.69 178 PRO A O 1
ATOM 1399 N N . LEU A 1 179 ? 1.910 14.336 11.049 1.00 93.44 179 LEU A N 1
ATOM 1400 C CA . LEU A 1 179 ? 3.149 13.559 11.163 1.00 93.44 179 LEU A CA 1
ATOM 1401 C C . LEU A 1 179 ? 4.245 14.096 10.227 1.00 93.44 179 LEU A C 1
ATOM 1403 O O . LEU A 1 179 ? 5.421 13.849 10.469 1.00 93.44 179 LEU A O 1
ATOM 1407 N N . GLY A 1 180 ? 3.877 14.859 9.189 1.00 88.06 180 GLY A N 1
ATOM 1408 C CA . GLY A 1 180 ? 4.805 15.643 8.365 1.00 88.06 180 GLY A CA 1
ATOM 1409 C C . GLY A 1 180 ? 5.705 14.832 7.429 1.00 88.06 180 GLY A C 1
ATOM 1410 O O . GLY A 1 180 ? 6.510 15.415 6.709 1.00 88.06 180 GLY A O 1
ATOM 1411 N N . CYS A 1 181 ? 5.578 13.507 7.412 1.00 90.44 181 CYS A N 1
ATOM 1412 C CA . CYS A 1 181 ? 6.365 12.616 6.570 1.00 90.44 181 CYS A CA 1
ATOM 1413 C C . CYS A 1 181 ? 5.494 11.516 5.959 1.00 90.44 181 CYS A C 1
ATOM 1415 O O . CYS A 1 181 ? 4.468 11.124 6.511 1.00 90.44 181 CYS A O 1
ATOM 1417 N N . ALA A 1 182 ? 5.917 11.013 4.801 1.00 93.62 182 ALA A N 1
ATOM 1418 C CA . ALA A 1 182 ? 5.232 9.931 4.100 1.00 93.62 182 ALA A CA 1
ATOM 1419 C C . ALA A 1 182 ? 5.587 8.538 4.654 1.00 93.62 182 ALA A C 1
ATOM 1421 O O . ALA A 1 182 ? 4.819 7.595 4.474 1.00 93.62 182 ALA A O 1
ATOM 1422 N N . ALA A 1 183 ? 6.722 8.415 5.351 1.00 95.50 183 ALA A N 1
ATOM 1423 C CA . ALA A 1 183 ? 7.137 7.207 6.057 1.00 95.50 183 ALA A CA 1
ATOM 1424 C C . ALA A 1 183 ? 7.078 7.406 7.570 1.00 95.50 183 ALA A C 1
ATOM 1426 O O . ALA A 1 183 ? 7.737 8.291 8.117 1.00 95.50 183 ALA A O 1
ATOM 1427 N N . VAL A 1 184 ? 6.341 6.549 8.260 1.00 96.50 184 VAL A N 1
ATOM 1428 C CA . VAL A 1 184 ? 6.051 6.688 9.691 1.00 96.50 184 VAL A CA 1
ATOM 1429 C C . VAL A 1 184 ? 6.246 5.364 10.409 1.00 96.50 184 VAL A C 1
ATOM 1431 O O . VAL A 1 184 ? 6.061 4.291 9.833 1.00 96.50 184 VAL A O 1
ATOM 1434 N N . ASP A 1 185 ? 6.601 5.422 11.688 1.00 96.94 185 ASP A N 1
ATOM 1435 C CA . ASP A 1 185 ? 6.640 4.210 12.499 1.00 96.94 185 ASP A CA 1
ATOM 1436 C C . ASP A 1 185 ? 5.229 3.619 12.586 1.00 96.94 185 ASP A C 1
ATOM 1438 O O . ASP A 1 185 ? 4.257 4.322 12.875 1.00 96.94 185 ASP A O 1
ATOM 1442 N N . TYR A 1 186 ? 5.106 2.313 12.342 1.00 96.56 186 TYR A N 1
ATOM 1443 C CA . TYR A 1 186 ? 3.801 1.646 12.298 1.00 96.56 186 TYR A CA 1
ATOM 1444 C C . TYR A 1 186 ? 3.025 1.793 13.618 1.00 96.56 186 TYR A C 1
ATOM 1446 O O . TYR A 1 186 ? 1.794 1.802 13.618 1.00 96.56 186 TYR A O 1
ATOM 1454 N N . GLU A 1 187 ? 3.726 1.960 14.745 1.00 97.25 187 GLU A N 1
ATOM 1455 C CA . GLU A 1 187 ? 3.111 2.236 16.043 1.00 97.25 187 GLU A CA 1
ATOM 1456 C C . GLU A 1 187 ? 2.378 3.577 16.091 1.00 97.25 187 GLU A C 1
ATOM 1458 O O . GLU A 1 187 ? 1.351 3.676 16.763 1.00 97.25 187 GLU A O 1
ATOM 1463 N N . ALA A 1 188 ? 2.875 4.606 15.399 1.00 97.31 188 ALA A N 1
ATOM 1464 C CA . ALA A 1 188 ? 2.212 5.906 15.345 1.00 97.31 188 ALA A CA 1
ATOM 1465 C C . ALA A 1 188 ? 0.842 5.773 14.668 1.00 97.31 188 ALA A C 1
ATOM 1467 O O . ALA A 1 188 ? -0.161 6.269 15.180 1.00 97.31 188 ALA A O 1
ATOM 1468 N N . ILE A 1 189 ? 0.778 5.009 13.577 1.00 97.75 189 ILE A N 1
ATOM 1469 C CA . ILE A 1 189 ? -0.470 4.753 12.852 1.00 97.75 189 ILE A CA 1
ATOM 1470 C C . ILE A 1 189 ? -1.407 3.851 13.639 1.00 97.75 189 ILE A C 1
ATOM 1472 O O . ILE A 1 189 ? -2.595 4.152 13.749 1.00 97.75 189 ILE A O 1
ATOM 1476 N N . ALA A 1 190 ? -0.879 2.815 14.288 1.00 97.12 190 ALA A N 1
ATOM 1477 C CA . ALA A 1 190 ? -1.684 1.984 15.170 1.00 97.12 190 ALA A CA 1
ATOM 1478 C C . ALA A 1 190 ? -2.294 2.798 16.325 1.00 97.12 190 ALA A C 1
ATOM 1480 O O . ALA A 1 190 ? -3.462 2.602 16.655 1.00 97.12 190 ALA A O 1
ATOM 1481 N N . LYS A 1 191 ? -1.546 3.741 16.920 1.00 97.75 191 LYS A N 1
ATOM 1482 C CA . LYS A 1 191 ? -2.063 4.648 17.962 1.00 97.75 191 LYS A CA 1
ATOM 1483 C C . LYS A 1 191 ? -3.217 5.508 17.442 1.00 97.75 191 LYS A C 1
ATOM 1485 O O . LYS A 1 191 ? -4.224 5.612 18.138 1.00 97.75 191 LYS A O 1
ATOM 1490 N N . ILE A 1 192 ? -3.106 6.059 16.229 1.00 97.75 192 ILE A N 1
ATOM 1491 C CA . ILE A 1 192 ? -4.178 6.847 15.596 1.00 97.75 192 ILE A CA 1
ATOM 1492 C C . ILE A 1 192 ? -5.425 5.983 15.367 1.00 97.75 192 ILE A C 1
ATOM 1494 O O . ILE A 1 192 ? -6.511 6.364 15.798 1.00 97.75 192 ILE A O 1
ATOM 1498 N N . LEU A 1 193 ? -5.281 4.789 14.783 1.00 97.25 193 LEU A N 1
ATOM 1499 C CA . LEU A 1 193 ? -6.413 3.882 14.539 1.00 97.25 193 LEU A CA 1
ATOM 1500 C C . LEU A 1 193 ? -7.084 3.414 15.837 1.00 97.25 193 LEU A C 1
ATOM 1502 O O . LEU A 1 193 ? -8.308 3.359 15.920 1.00 97.25 193 LEU A O 1
ATOM 1506 N N . ILE A 1 194 ? -6.302 3.098 16.874 1.00 96.81 194 ILE A N 1
ATOM 1507 C CA . ILE A 1 194 ? -6.833 2.707 18.189 1.00 96.81 194 ILE A CA 1
ATOM 1508 C C . ILE A 1 194 ? -7.573 3.877 18.844 1.00 96.81 194 ILE A C 1
ATOM 1510 O O . ILE A 1 194 ? -8.623 3.672 19.453 1.00 96.81 194 ILE A O 1
ATOM 1514 N N . LEU A 1 195 ? -7.052 5.099 18.721 1.00 95.94 195 LEU A N 1
ATOM 1515 C CA . LEU A 1 195 ? -7.723 6.292 19.224 1.00 95.94 195 LEU A CA 1
ATOM 1516 C C . LEU A 1 195 ? -9.051 6.525 18.493 1.00 95.94 195 LEU A C 1
ATOM 1518 O O . LEU A 1 195 ? -10.072 6.689 19.157 1.00 95.94 195 LEU A O 1
ATOM 1522 N N . GLN A 1 196 ? -9.059 6.467 17.157 1.00 95.44 196 GLN A N 1
ATOM 1523 C CA . GLN A 1 196 ? -10.283 6.575 16.357 1.00 95.44 196 GLN A CA 1
ATOM 1524 C C . GLN A 1 196 ? -11.309 5.509 16.745 1.00 95.44 196 GLN A C 1
ATOM 1526 O O . GLN A 1 196 ? -12.464 5.847 16.998 1.00 95.44 196 GLN A O 1
ATOM 1531 N N . ARG A 1 197 ? -10.877 4.250 16.892 1.00 94.94 197 ARG A N 1
ATOM 1532 C CA . ARG A 1 197 ? -11.708 3.148 17.392 1.00 94.94 197 ARG A CA 1
ATOM 1533 C C . ARG A 1 197 ? -12.339 3.470 18.747 1.00 94.94 197 ARG A C 1
ATOM 1535 O O . ARG A 1 197 ? -13.524 3.221 18.942 1.00 94.94 197 ARG A O 1
ATOM 1542 N N . ASN A 1 198 ? -11.554 3.983 19.694 1.00 94.00 198 ASN A N 1
ATOM 1543 C CA . ASN A 1 198 ? -12.031 4.298 21.042 1.00 94.00 198 ASN A CA 1
ATOM 1544 C C . ASN A 1 198 ? -13.007 5.484 21.063 1.00 94.00 198 ASN A C 1
ATOM 1546 O O . ASN A 1 198 ? -13.849 5.564 21.953 1.00 94.00 198 ASN A O 1
ATOM 1550 N N . ILE A 1 199 ? -12.883 6.414 20.114 1.00 92.25 199 ILE A N 1
ATOM 1551 C CA . ILE A 1 199 ? -13.830 7.521 19.938 1.00 92.25 199 ILE A CA 1
ATOM 1552 C C . ILE A 1 199 ? -15.133 6.991 19.330 1.00 92.25 199 ILE A C 1
ATOM 1554 O O . ILE A 1 199 ? -16.204 7.234 19.885 1.00 92.25 199 ILE A O 1
ATOM 1558 N N . ALA A 1 200 ? -15.041 6.215 18.247 1.00 91.50 200 ALA A N 1
ATOM 1559 C CA . ALA A 1 200 ? -16.193 5.619 17.573 1.00 91.50 200 ALA A CA 1
ATOM 1560 C C . ALA A 1 200 ? -17.004 4.703 18.508 1.00 91.50 200 ALA A C 1
ATOM 1562 O O . ALA A 1 200 ? -18.229 4.713 18.476 1.00 91.50 200 ALA A O 1
ATOM 1563 N N . SER A 1 201 ? -16.338 3.963 19.404 1.00 88.81 201 SER A N 1
ATOM 1564 C CA . SER A 1 201 ? -17.016 3.080 20.363 1.00 88.81 201 SER A CA 1
ATOM 1565 C C . SER A 1 201 ? -17.769 3.807 21.482 1.00 88.81 201 SER A C 1
ATOM 1567 O O . SER A 1 201 ? -18.615 3.191 22.125 1.00 88.81 201 SER A O 1
ATOM 1569 N N . ARG A 1 202 ? -17.456 5.082 21.748 1.00 86.81 202 ARG A N 1
ATOM 1570 C CA . ARG A 1 202 ? -18.031 5.852 22.865 1.00 86.81 202 ARG A CA 1
ATOM 1571 C C . ARG A 1 202 ? -19.153 6.797 22.459 1.00 86.81 202 ARG A C 1
ATOM 1573 O O . ARG A 1 202 ? -20.021 7.056 23.282 1.00 86.81 202 ARG A O 1
ATOM 1580 N N . PHE A 1 203 ? -19.092 7.353 21.252 1.00 74.38 203 PHE A N 1
ATOM 1581 C CA . PHE A 1 203 ? -19.864 8.551 20.907 1.00 74.38 203 PHE A CA 1
ATOM 1582 C C . PHE A 1 203 ? -20.849 8.365 19.748 1.00 74.38 203 PHE A C 1
ATOM 1584 O O . PHE A 1 203 ? -21.333 9.364 19.238 1.00 74.38 203 PHE A O 1
ATOM 1591 N N . GLU A 1 204 ? -21.105 7.130 19.293 1.00 73.75 204 GLU A N 1
ATOM 1592 C CA . GLU A 1 204 ? -21.871 6.867 18.052 1.00 73.75 204 GLU A CA 1
ATOM 1593 C C . GLU A 1 204 ? -21.337 7.665 16.843 1.00 73.75 204 GLU A C 1
ATOM 1595 O O . GLU A 1 204 ? -22.026 7.884 15.853 1.00 73.75 204 GLU A O 1
ATOM 1600 N N . ASN A 1 205 ? -20.076 8.104 16.915 1.00 77.88 205 ASN A N 1
ATOM 1601 C CA . ASN A 1 205 ? -19.456 8.892 15.869 1.00 77.88 205 ASN A CA 1
ATOM 1602 C C . ASN A 1 205 ? -19.015 7.960 14.739 1.00 77.88 205 ASN A C 1
ATOM 1604 O O . ASN A 1 205 ? -18.234 7.031 14.958 1.00 77.88 205 ASN A O 1
ATOM 1608 N N . GLU A 1 206 ? -19.435 8.274 13.518 1.00 85.81 206 GLU A N 1
ATOM 1609 C CA . GLU A 1 206 ? -19.056 7.572 12.289 1.00 85.81 206 GLU A CA 1
ATOM 1610 C C . GLU A 1 206 ? -17.621 7.923 11.843 1.00 85.81 206 GLU A C 1
ATOM 1612 O O . GLU A 1 206 ? -17.372 8.303 10.704 1.00 85.81 206 GLU A O 1
ATOM 1617 N N . THR A 1 207 ? -16.640 7.823 12.745 1.00 92.50 207 THR A N 1
ATOM 1618 C CA . THR A 1 207 ? -15.220 8.055 12.420 1.00 92.50 207 THR A CA 1
ATOM 1619 C C . THR A 1 207 ? -14.509 6.803 11.917 1.00 92.50 207 THR A C 1
ATOM 1621 O O . THR A 1 207 ? -13.381 6.897 11.437 1.00 92.50 207 THR A O 1
ATOM 1624 N N . MET A 1 208 ? -15.136 5.632 12.055 1.00 94.44 208 MET A N 1
ATOM 1625 C CA . MET A 1 208 ? -14.571 4.335 11.697 1.00 94.44 208 MET A CA 1
ATOM 1626 C C . MET A 1 208 ? -15.703 3.321 11.448 1.00 94.44 208 MET A C 1
ATOM 1628 O O . MET A 1 208 ? -16.716 3.382 12.150 1.00 94.44 208 MET A O 1
ATOM 1632 N N . PRO A 1 209 ? -15.552 2.354 10.523 1.00 93.38 209 PRO A N 1
ATOM 1633 C CA . PRO A 1 209 ? -16.592 1.353 10.280 1.00 93.38 209 PRO A CA 1
ATOM 1634 C C . PRO A 1 209 ? -16.833 0.454 11.496 1.00 93.38 209 PRO A C 1
ATOM 1636 O O . PRO A 1 209 ? -15.898 0.103 12.221 1.00 93.38 209 PRO A O 1
ATOM 1639 N N . SER A 1 210 ? -18.072 -0.001 11.689 1.00 89.44 210 SER A N 1
ATOM 1640 C CA . SER A 1 210 ? -18.460 -0.837 12.837 1.00 89.44 210 SER A CA 1
ATOM 1641 C C . SER A 1 210 ? -17.628 -2.124 12.943 1.00 89.44 210 SER A C 1
ATOM 1643 O O . SER A 1 210 ? -17.175 -2.490 14.031 1.00 89.44 210 SER A O 1
ATOM 1645 N N . SER A 1 211 ? -17.330 -2.762 11.807 1.00 88.88 211 SER A N 1
ATOM 1646 C CA . SER A 1 211 ? -16.472 -3.953 11.725 1.00 88.88 211 SER A CA 1
ATOM 1647 C C . SER A 1 211 ? -15.052 -3.704 12.244 1.00 88.88 211 SER A C 1
ATOM 1649 O O . SER A 1 211 ? -14.442 -4.593 12.837 1.00 88.88 211 SER A O 1
ATOM 1651 N N . TRP A 1 212 ? -14.531 -2.490 12.065 1.00 93.12 212 TRP A N 1
ATOM 1652 C CA . TRP A 1 212 ? -13.219 -2.074 12.543 1.00 93.12 212 TRP A CA 1
ATOM 1653 C C . TRP A 1 212 ? -13.241 -1.709 14.026 1.00 93.12 212 TRP A C 1
ATOM 1655 O O . TRP A 1 212 ? -12.326 -2.086 14.761 1.00 93.12 212 TRP A O 1
ATOM 1665 N N . VAL A 1 213 ? -14.310 -1.058 14.493 1.00 92.25 213 VAL A N 1
ATOM 1666 C CA . VAL A 1 213 ? -14.512 -0.741 15.917 1.00 92.25 213 VAL A CA 1
ATOM 1667 C C . VAL A 1 213 ? -14.529 -2.014 16.773 1.00 92.25 213 VAL A C 1
ATOM 1669 O O . VAL A 1 213 ? -13.980 -2.041 17.880 1.00 92.25 213 VAL A O 1
ATOM 1672 N N . GLN A 1 214 ? -15.092 -3.099 16.238 1.00 88.88 214 GLN A N 1
ATOM 1673 C CA . GLN A 1 214 ? -15.159 -4.404 16.898 1.00 88.88 214 GLN A CA 1
ATOM 1674 C C . GLN A 1 214 ? -13.805 -5.133 16.985 1.00 88.88 214 GLN A C 1
ATOM 1676 O O . GLN A 1 214 ? -13.647 -6.014 17.834 1.00 88.88 214 GLN A O 1
ATOM 1681 N N . ARG A 1 215 ? -12.803 -4.788 16.162 1.00 87.75 215 ARG A N 1
ATOM 1682 C CA . ARG A 1 215 ? -11.488 -5.454 16.201 1.00 87.75 215 ARG A CA 1
ATOM 1683 C C . ARG A 1 215 ? -10.686 -5.053 17.430 1.00 87.75 215 ARG A C 1
ATOM 1685 O O . ARG A 1 215 ? -10.766 -3.927 17.900 1.00 87.75 215 ARG A O 1
ATOM 1692 N N . SER A 1 216 ? -9.869 -5.965 17.954 1.00 91.25 216 SER A N 1
ATOM 1693 C CA . SER A 1 216 ? -8.992 -5.650 19.084 1.00 91.25 216 SER A CA 1
ATOM 1694 C C . SER A 1 216 ? -7.866 -4.693 18.672 1.00 91.25 216 SER A C 1
ATOM 1696 O O . SER A 1 216 ? -7.452 -4.635 17.513 1.00 91.25 216 SER A O 1
ATOM 1698 N N . ALA A 1 217 ? -7.303 -3.973 19.647 1.00 93.06 217 ALA A N 1
ATOM 1699 C CA . ALA A 1 217 ? -6.130 -3.125 19.422 1.00 93.06 217 ALA A CA 1
ATOM 1700 C C . ALA A 1 217 ? -4.920 -3.921 18.893 1.00 93.06 217 ALA A C 1
ATOM 1702 O O . ALA A 1 217 ? -4.083 -3.373 18.182 1.00 93.06 217 ALA A O 1
ATOM 1703 N N . ILE A 1 218 ? -4.831 -5.212 19.229 1.00 90.06 218 ILE A N 1
ATOM 1704 C CA . ILE A 1 218 ? -3.790 -6.119 18.732 1.00 90.06 218 ILE A CA 1
ATOM 1705 C C . ILE A 1 218 ? -3.937 -6.311 17.223 1.00 90.06 218 ILE A C 1
ATOM 1707 O O . ILE A 1 218 ? -2.958 -6.133 16.513 1.00 90.06 218 ILE A O 1
ATOM 1711 N N . VAL A 1 219 ? -5.150 -6.574 16.720 1.00 90.94 219 VAL A N 1
ATOM 1712 C CA . VAL A 1 219 ? -5.398 -6.735 15.275 1.00 90.94 219 VAL A CA 1
ATOM 1713 C C . VAL A 1 219 ? -5.017 -5.469 14.506 1.00 90.94 219 VAL A C 1
ATOM 1715 O O . VAL A 1 219 ? -4.342 -5.563 13.486 1.00 90.94 219 VAL A O 1
ATOM 1718 N N . LEU A 1 220 ? -5.365 -4.284 15.022 1.00 94.94 220 LEU A N 1
ATOM 1719 C CA . LEU A 1 220 ? -4.980 -3.010 14.400 1.00 94.94 220 LEU A CA 1
ATOM 1720 C C . LEU A 1 220 ? -3.457 -2.800 14.387 1.00 94.94 220 LEU A C 1
ATOM 1722 O O . LEU A 1 220 ? -2.907 -2.342 13.388 1.00 94.94 220 LEU A O 1
ATOM 1726 N N . ARG A 1 221 ? -2.748 -3.175 15.462 1.00 94.75 221 ARG A N 1
ATOM 1727 C CA . ARG A 1 221 ? -1.274 -3.145 15.482 1.00 94.75 221 ARG A CA 1
ATOM 1728 C C . ARG A 1 221 ? -0.671 -4.138 14.498 1.00 94.75 221 ARG A C 1
ATOM 1730 O O . ARG A 1 221 ? 0.270 -3.776 13.801 1.00 94.75 221 ARG A O 1
ATOM 1737 N N . THR A 1 222 ? -1.199 -5.359 14.438 1.00 90.69 222 THR A N 1
ATOM 1738 C CA . THR A 1 222 ? -0.750 -6.399 13.504 1.00 90.69 222 THR A CA 1
ATOM 1739 C C . THR A 1 222 ? -0.933 -5.945 12.062 1.00 90.69 222 THR A C 1
ATOM 1741 O O . THR A 1 222 ? -0.006 -6.096 11.272 1.00 90.69 222 THR A O 1
ATOM 1744 N N . LEU A 1 223 ? -2.066 -5.307 11.748 1.00 94.00 223 LEU A N 1
ATOM 1745 C CA . LEU A 1 223 ? -2.306 -4.680 10.452 1.00 94.00 223 LEU A CA 1
ATOM 1746 C C . LEU A 1 223 ? -1.234 -3.634 10.133 1.00 94.00 223 LEU A C 1
ATOM 1748 O O . LEU A 1 223 ? -0.587 -3.732 9.104 1.00 94.00 223 LEU A O 1
ATOM 1752 N N . CYS A 1 224 ? -0.992 -2.645 10.998 1.00 95.88 224 CYS A N 1
ATOM 1753 C CA . CYS A 1 224 ? 0.040 -1.640 10.712 1.00 95.88 224 CYS A CA 1
ATOM 1754 C C . CYS A 1 224 ? 1.436 -2.273 10.594 1.00 95.88 224 CYS A C 1
ATOM 1756 O O . CYS A 1 224 ? 2.222 -1.903 9.723 1.00 95.88 224 CYS A O 1
ATOM 1758 N N . ARG A 1 225 ? 1.743 -3.262 11.440 1.00 94.19 225 ARG A N 1
ATOM 1759 C CA . ARG A 1 225 ? 3.022 -3.977 11.423 1.00 94.19 225 ARG A CA 1
ATOM 1760 C C . ARG A 1 225 ? 3.219 -4.785 10.141 1.00 94.19 225 ARG A C 1
ATOM 1762 O O . ARG A 1 225 ? 4.354 -4.887 9.696 1.00 94.19 225 ARG A O 1
ATOM 1769 N N . SER A 1 226 ? 2.165 -5.312 9.511 1.00 91.38 226 SER A N 1
ATOM 1770 C CA . SER A 1 226 ? 2.294 -6.079 8.261 1.00 91.38 226 SER A CA 1
ATOM 1771 C C . SER A 1 226 ? 2.750 -5.235 7.066 1.00 91.38 226 SER A C 1
ATOM 1773 O O . SER A 1 226 ? 3.196 -5.791 6.063 1.00 91.38 226 SER A O 1
ATOM 1775 N N . PHE A 1 227 ? 2.675 -3.903 7.164 1.00 93.19 227 PHE A N 1
ATOM 1776 C CA . PHE A 1 227 ? 3.244 -2.980 6.176 1.00 93.19 227 PHE A CA 1
ATOM 1777 C C . PHE A 1 227 ? 4.747 -2.759 6.350 1.00 93.19 227 PHE A C 1
ATOM 1779 O O . PHE A 1 227 ? 5.358 -2.150 5.480 1.00 93.19 227 PHE A O 1
ATOM 1786 N N . VAL A 1 228 ? 5.343 -3.269 7.432 1.00 93.44 228 VAL A N 1
ATOM 1787 C CA . VAL A 1 228 ? 6.773 -3.156 7.723 1.00 93.44 228 VAL A CA 1
ATOM 1788 C C . VAL A 1 228 ? 7.407 -4.538 7.649 1.00 93.44 228 VAL A C 1
ATOM 1790 O O . VAL A 1 228 ? 6.996 -5.478 8.326 1.00 93.44 228 VAL A O 1
ATOM 1793 N N . SER A 1 229 ? 8.426 -4.682 6.810 1.00 89.56 229 SER A N 1
ATOM 1794 C CA . SER A 1 229 ? 9.141 -5.945 6.629 1.00 89.56 229 SER A CA 1
ATOM 1795 C C . SER A 1 229 ? 10.629 -5.660 6.446 1.00 89.56 229 SER A C 1
ATOM 1797 O O . SER A 1 229 ? 11.093 -5.558 5.308 1.00 89.56 229 SER A O 1
ATOM 1799 N N . PRO A 1 230 ? 11.392 -5.520 7.550 1.00 88.94 230 PRO A N 1
ATOM 1800 C CA . PRO A 1 230 ? 12.799 -5.131 7.478 1.00 88.94 230 PRO A CA 1
ATOM 1801 C C . PRO A 1 230 ? 13.640 -6.152 6.715 1.00 88.94 230 PRO A C 1
ATOM 1803 O O . PRO A 1 230 ? 14.530 -5.779 5.962 1.00 88.94 230 PRO A O 1
ATOM 1806 N N . ALA A 1 231 ? 13.292 -7.439 6.834 1.00 80.69 231 ALA A N 1
ATOM 1807 C CA . ALA A 1 231 ? 13.923 -8.512 6.073 1.00 80.69 231 ALA A CA 1
ATOM 1808 C C . ALA A 1 231 ? 13.817 -8.305 4.552 1.00 80.69 231 ALA A C 1
ATOM 1810 O O . ALA A 1 231 ? 14.643 -8.829 3.815 1.00 80.69 231 ALA A O 1
ATOM 1811 N N . TRP A 1 232 ? 12.785 -7.588 4.095 1.00 83.81 232 TRP A N 1
ATOM 1812 C CA . TRP A 1 232 ? 12.475 -7.330 2.686 1.00 83.81 232 TRP A CA 1
ATOM 1813 C C . TRP A 1 232 ? 12.549 -5.829 2.352 1.00 83.81 232 TRP A C 1
ATOM 1815 O O . TRP A 1 232 ? 11.948 -5.376 1.375 1.00 83.81 232 TRP A O 1
ATOM 1825 N N . GLY A 1 233 ? 13.256 -5.056 3.184 1.00 85.50 233 GLY A N 1
ATOM 1826 C CA . GLY A 1 233 ? 13.647 -3.674 2.911 1.00 85.50 233 GLY A CA 1
ATOM 1827 C C . GLY A 1 233 ? 12.662 -2.587 3.279 1.00 85.50 233 GLY A C 1
ATOM 1828 O O . GLY A 1 233 ? 12.977 -1.420 3.074 1.00 85.50 233 GLY A O 1
ATOM 1829 N N . SER A 1 234 ? 11.514 -2.932 3.855 1.00 89.25 234 SER A N 1
ATOM 1830 C CA . SER A 1 234 ? 10.576 -1.949 4.395 1.00 89.25 234 SER A CA 1
ATOM 1831 C C . SER A 1 234 ? 10.859 -1.743 5.883 1.00 89.25 234 SER A C 1
ATOM 1833 O O . SER A 1 234 ? 10.632 -2.638 6.700 1.00 89.25 234 SER A O 1
ATOM 1835 N N . LEU A 1 235 ? 11.383 -0.567 6.229 1.00 94.00 235 LEU A N 1
ATOM 1836 C CA . LEU A 1 235 ? 11.757 -0.192 7.596 1.00 94.00 235 LEU A CA 1
ATOM 1837 C C . LEU A 1 235 ? 10.643 0.569 8.319 1.00 94.00 235 LEU A C 1
ATOM 1839 O O . LEU A 1 235 ? 10.512 0.453 9.536 1.00 94.00 235 LEU A O 1
ATOM 1843 N N . LYS A 1 236 ? 9.838 1.334 7.575 1.00 95.88 236 LYS A N 1
ATOM 1844 C CA . LYS A 1 236 ? 8.702 2.101 8.099 1.00 95.88 236 LYS A CA 1
ATOM 1845 C C . LYS A 1 236 ? 7.467 1.910 7.229 1.00 95.88 236 LYS A C 1
ATOM 1847 O O . LYS A 1 236 ? 7.552 1.442 6.094 1.00 95.88 236 LYS A O 1
ATOM 1852 N N . LEU A 1 237 ? 6.316 2.276 7.783 1.00 95.94 237 LEU A N 1
ATOM 1853 C CA . LEU A 1 237 ? 5.035 2.221 7.098 1.00 95.94 237 LEU A CA 1
ATOM 1854 C C . LEU A 1 237 ? 4.942 3.397 6.122 1.00 95.94 237 LEU A C 1
ATOM 1856 O O . LEU A 1 237 ? 5.054 4.555 6.521 1.00 95.94 237 LEU A O 1
ATOM 1860 N N . ASP A 1 238 ? 4.725 3.089 4.847 1.00 96.19 238 ASP A N 1
ATOM 1861 C CA . ASP A 1 238 ? 4.437 4.079 3.810 1.00 96.19 238 ASP A CA 1
ATOM 1862 C C . ASP A 1 238 ? 2.949 4.454 3.839 1.00 96.19 238 ASP A C 1
ATOM 1864 O O . ASP A 1 238 ? 2.080 3.635 3.520 1.00 96.19 238 ASP A O 1
ATOM 1868 N N . LEU A 1 239 ? 2.658 5.696 4.230 1.00 96.56 239 LEU A N 1
ATOM 1869 C CA . LEU A 1 239 ? 1.295 6.207 4.378 1.00 96.56 239 LEU A CA 1
ATOM 1870 C C . LEU A 1 239 ? 0.510 6.222 3.070 1.00 96.56 239 LEU A C 1
ATOM 1872 O O . LEU A 1 239 ? -0.702 6.004 3.093 1.00 96.56 239 LEU A O 1
ATOM 1876 N N . THR A 1 240 ? 1.181 6.453 1.939 1.00 96.50 240 THR A N 1
ATOM 1877 C CA . THR A 1 240 ? 0.515 6.472 0.631 1.00 96.50 240 THR A CA 1
ATOM 1878 C C . THR A 1 240 ? 0.020 5.071 0.298 1.00 96.50 240 THR A C 1
ATOM 1880 O O . THR A 1 240 ? -1.146 4.910 -0.050 1.00 96.50 240 THR A O 1
ATOM 1883 N N . GLN A 1 241 ? 0.865 4.047 0.481 1.00 95.81 241 GLN A N 1
ATOM 1884 C CA . GLN A 1 241 ? 0.459 2.655 0.262 1.00 95.81 241 GLN A CA 1
ATOM 1885 C C . GLN A 1 241 ? -0.642 2.237 1.240 1.00 95.81 241 GLN A C 1
ATOM 1887 O O . GLN A 1 241 ? -1.632 1.651 0.814 1.00 95.81 241 GLN A O 1
ATOM 1892 N N . PHE A 1 242 ? -0.488 2.539 2.532 1.00 96.75 242 PHE A N 1
ATOM 1893 C CA . PHE A 1 242 ? -1.459 2.143 3.552 1.00 96.75 242 PHE A CA 1
ATOM 1894 C C . PHE A 1 242 ? -2.859 2.705 3.272 1.00 96.75 242 PHE A C 1
ATOM 1896 O O . PHE A 1 242 ? -3.842 1.967 3.298 1.00 96.75 242 PHE A O 1
ATOM 1903 N N . ILE A 1 243 ? -2.957 4.002 2.963 1.00 97.00 243 ILE A N 1
ATOM 1904 C CA . ILE A 1 243 ? -4.247 4.643 2.676 1.00 97.00 243 ILE A CA 1
ATOM 1905 C C . ILE A 1 243 ? -4.792 4.194 1.319 1.00 97.00 243 ILE A C 1
ATOM 1907 O O . ILE A 1 243 ? -5.998 3.997 1.198 1.00 97.00 243 ILE A O 1
ATOM 1911 N N . LEU A 1 244 ? -3.938 3.981 0.314 1.00 96.31 244 LEU A N 1
ATOM 1912 C CA . LEU A 1 244 ? -4.372 3.450 -0.978 1.00 96.31 244 LEU A CA 1
ATOM 1913 C C . LEU A 1 244 ? -5.026 2.069 -0.821 1.00 96.31 244 LEU A C 1
ATOM 1915 O O . LEU A 1 244 ? -6.126 1.869 -1.324 1.00 96.31 244 LEU A O 1
ATOM 1919 N N . GLU A 1 245 ? -4.411 1.152 -0.068 1.00 95.44 245 GLU A N 1
ATOM 1920 C CA . GLU A 1 245 ? -4.993 -0.167 0.235 1.00 95.44 245 GLU A CA 1
ATOM 1921 C C . GLU A 1 245 ? -6.348 -0.036 0.947 1.00 95.44 245 GLU A C 1
ATOM 1923 O O . GLU A 1 245 ? -7.307 -0.715 0.583 1.00 95.44 245 GLU A O 1
ATOM 1928 N N . LEU A 1 246 ? -6.460 0.880 1.919 1.00 95.44 246 LEU A N 1
ATOM 1929 C CA . LEU A 1 246 ? -7.727 1.157 2.605 1.00 95.44 246 LEU A CA 1
ATOM 1930 C C . LEU A 1 246 ? -8.815 1.651 1.647 1.00 95.44 246 LEU A C 1
ATOM 1932 O O . LEU A 1 246 ? -9.958 1.204 1.752 1.00 95.44 246 LEU A O 1
ATOM 1936 N N . VAL A 1 247 ? -8.478 2.560 0.728 1.00 96.19 247 VAL A N 1
ATOM 1937 C CA . VAL A 1 247 ? -9.411 3.082 -0.280 1.00 96.19 247 VAL A CA 1
ATOM 1938 C C . VAL A 1 247 ? -9.870 1.946 -1.186 1.00 96.19 247 VAL A C 1
ATOM 1940 O O . VAL A 1 247 ? -11.068 1.696 -1.286 1.00 96.19 247 VAL A O 1
ATOM 1943 N N . LEU A 1 248 ? -8.943 1.217 -1.812 1.00 94.44 248 LEU A N 1
ATOM 1944 C CA . LEU A 1 248 ? -9.302 0.167 -2.768 1.00 94.44 248 LEU A CA 1
ATOM 1945 C C . LEU A 1 248 ? -10.154 -0.928 -2.111 1.00 94.44 248 LEU A C 1
ATOM 1947 O O . LEU A 1 248 ? -11.187 -1.312 -2.662 1.00 94.44 248 LEU A O 1
ATOM 1951 N N . TRP A 1 249 ? -9.803 -1.334 -0.887 1.00 93.25 249 TRP A N 1
ATOM 1952 C CA . TRP A 1 249 ? -10.600 -2.269 -0.092 1.00 93.25 249 TRP A CA 1
ATOM 1953 C C . TRP A 1 249 ? -12.006 -1.726 0.212 1.00 93.25 249 TRP A C 1
ATOM 1955 O O . TRP A 1 249 ? -13.008 -2.412 -0.000 1.00 93.25 249 TRP A O 1
ATOM 1965 N N . SER A 1 250 ? -12.107 -0.466 0.648 1.00 93.75 250 SER A N 1
ATOM 1966 C CA . SER A 1 250 ? -13.383 0.155 1.034 1.00 93.75 250 SER A CA 1
ATOM 1967 C C . SER A 1 250 ? -14.321 0.383 -0.147 1.00 93.75 250 SER A C 1
ATOM 1969 O O . SER A 1 250 ? -15.535 0.318 0.013 1.00 93.75 250 SER A O 1
ATOM 1971 N N . PHE A 1 251 ? -13.791 0.593 -1.350 1.00 93.56 251 PHE A N 1
ATOM 1972 C CA . PHE A 1 251 ? -14.603 0.764 -2.557 1.00 93.56 251 PHE A CA 1
ATOM 1973 C C . PHE A 1 251 ? -14.744 -0.522 -3.380 1.00 93.56 251 PHE A C 1
ATOM 1975 O O . PHE A 1 251 ? -15.375 -0.491 -4.433 1.00 93.56 251 PHE A O 1
ATOM 1982 N N . ARG A 1 252 ? -14.213 -1.659 -2.893 1.00 91.56 252 ARG A N 1
ATOM 1983 C CA . ARG A 1 252 ? -14.151 -2.941 -3.626 1.00 91.56 252 ARG A CA 1
ATOM 1984 C C . ARG A 1 252 ? -13.569 -2.778 -5.031 1.00 91.56 252 ARG A C 1
ATOM 1986 O O . ARG A 1 252 ? -13.982 -3.448 -5.977 1.00 91.56 252 ARG A O 1
ATOM 1993 N N . PHE A 1 253 ? -12.632 -1.850 -5.163 1.00 92.56 253 PHE A N 1
ATOM 1994 C CA . PHE A 1 253 ? -11.967 -1.595 -6.420 1.00 92.56 253 PHE A CA 1
ATOM 1995 C C . PHE A 1 253 ? -10.790 -2.554 -6.536 1.00 92.56 253 PHE A C 1
ATOM 1997 O O . PHE A 1 253 ? -9.951 -2.640 -5.638 1.00 92.56 253 PHE A O 1
ATOM 2004 N N . GLN A 1 254 ? -10.746 -3.305 -7.631 1.00 91.69 254 GLN A N 1
ATOM 2005 C CA . GLN A 1 254 ? -9.659 -4.243 -7.858 1.00 91.69 254 GLN A CA 1
ATOM 2006 C C . GLN A 1 254 ? -8.367 -3.486 -8.146 1.00 91.69 254 GLN A C 1
ATOM 2008 O O . GLN A 1 254 ? -8.364 -2.443 -8.797 1.00 91.69 254 GLN A O 1
ATOM 2013 N N . TRP A 1 255 ? -7.248 -4.039 -7.690 1.00 92.06 255 TRP A N 1
ATOM 2014 C CA . TRP A 1 255 ? -5.941 -3.543 -8.103 1.00 92.06 255 TRP A CA 1
ATOM 2015 C C . TRP A 1 255 ? -5.837 -3.539 -9.640 1.00 92.06 255 TRP A C 1
ATOM 2017 O O . TRP A 1 255 ? -6.230 -4.536 -10.254 1.00 92.06 255 TRP A O 1
ATOM 2027 N N . PRO A 1 256 ? -5.304 -2.468 -10.261 1.00 93.56 256 PRO A N 1
ATOM 2028 C CA . PRO A 1 256 ? -5.221 -2.357 -11.715 1.00 93.56 256 PRO A CA 1
ATOM 2029 C C . PRO A 1 256 ? -4.570 -3.579 -12.358 1.00 93.56 256 PRO A C 1
ATOM 2031 O O . PRO A 1 256 ? -3.552 -4.071 -11.872 1.00 93.56 256 PRO A O 1
ATOM 2034 N N . ASN A 1 257 ? -5.140 -4.083 -13.450 1.00 92.38 257 ASN A N 1
ATOM 2035 C CA . ASN A 1 257 ? -4.547 -5.183 -14.209 1.00 92.38 257 ASN A CA 1
ATOM 2036 C C . ASN A 1 257 ? -3.479 -4.658 -15.199 1.00 92.38 257 ASN A C 1
ATOM 2038 O O . ASN A 1 257 ? -3.245 -3.451 -15.307 1.00 92.38 257 ASN A O 1
ATOM 2042 N N . PHE A 1 258 ? -2.803 -5.562 -15.915 1.00 91.69 258 PHE A N 1
ATOM 2043 C CA . PHE A 1 258 ? -1.776 -5.179 -16.893 1.00 91.69 258 PHE A CA 1
ATOM 2044 C C . PHE A 1 258 ? -2.329 -4.288 -18.012 1.00 91.69 258 PHE A C 1
ATOM 2046 O O . PHE A 1 258 ? -1.680 -3.316 -18.391 1.00 91.69 258 PHE A O 1
ATOM 2053 N N . GLU A 1 259 ? -3.530 -4.574 -18.507 1.00 92.31 259 GLU A N 1
ATOM 2054 C CA . GLU A 1 259 ? -4.163 -3.820 -19.593 1.00 92.31 259 GLU A CA 1
ATOM 2055 C C . GLU A 1 259 ? -4.466 -2.381 -19.169 1.00 92.31 259 GLU A C 1
ATOM 2057 O O . GLU A 1 259 ? -4.109 -1.444 -19.884 1.00 92.31 259 GLU A O 1
ATOM 2062 N N . SER A 1 260 ? -5.012 -2.183 -17.965 1.00 93.44 260 SER A N 1
ATOM 2063 C CA . SER A 1 260 ? -5.261 -0.857 -17.393 1.00 93.44 260 SER A CA 1
ATOM 2064 C C . SER A 1 260 ? -3.964 -0.071 -17.192 1.00 93.44 260 SER A C 1
ATOM 2066 O O . SER A 1 260 ? -3.926 1.130 -17.465 1.00 93.44 260 SER A O 1
ATOM 2068 N N . LEU A 1 261 ? -2.880 -0.726 -16.755 1.00 94.81 261 LEU A N 1
ATOM 2069 C CA . LEU A 1 261 ? -1.563 -0.090 -16.620 1.00 94.81 261 LEU A CA 1
ATOM 2070 C C . LEU A 1 261 ? -0.999 0.335 -17.985 1.00 94.81 261 LEU A C 1
ATOM 2072 O O . LEU A 1 261 ? -0.518 1.461 -18.121 1.00 94.81 261 LEU A O 1
ATOM 2076 N N . ILE A 1 262 ? -1.108 -0.518 -19.009 1.00 93.19 262 ILE A N 1
ATOM 2077 C CA . ILE A 1 262 ? -0.680 -0.212 -20.384 1.00 93.19 262 ILE A CA 1
ATOM 2078 C C . ILE A 1 262 ? -1.503 0.941 -20.965 1.00 93.19 262 ILE A C 1
ATOM 2080 O O . ILE A 1 262 ? -0.934 1.879 -21.528 1.00 93.19 262 ILE A O 1
ATOM 2084 N N . ALA A 1 263 ? -2.828 0.899 -20.819 1.00 93.88 263 ALA A N 1
ATOM 2085 C CA . ALA A 1 263 ? -3.729 1.945 -21.291 1.00 93.88 263 ALA A CA 1
ATOM 2086 C C . ALA A 1 263 ? -3.422 3.289 -20.617 1.00 93.88 263 ALA A C 1
ATOM 2088 O O . ALA A 1 263 ? -3.286 4.309 -21.292 1.00 93.88 263 ALA A O 1
ATOM 2089 N N . THR A 1 264 ? -3.212 3.280 -19.298 1.00 95.75 264 THR A N 1
ATOM 2090 C CA . THR A 1 264 ? -2.850 4.477 -18.522 1.00 95.75 264 THR A CA 1
ATOM 2091 C C . THR A 1 264 ? -1.514 5.050 -18.959 1.00 95.75 264 THR A C 1
ATOM 2093 O O . THR A 1 264 ? -1.384 6.258 -19.143 1.00 95.75 264 THR A O 1
ATOM 2096 N N . ARG A 1 265 ? -0.518 4.194 -19.182 1.00 94.88 265 ARG A N 1
ATOM 2097 C CA . ARG A 1 265 ? 0.772 4.617 -19.713 1.00 94.88 265 ARG A CA 1
ATOM 2098 C C . ARG A 1 265 ? 0.637 5.255 -21.098 1.00 94.88 265 ARG A C 1
ATOM 2100 O O . ARG A 1 265 ? 1.200 6.321 -21.316 1.00 94.88 265 ARG A O 1
ATOM 2107 N N . ARG A 1 266 ? -0.097 4.635 -22.030 1.00 94.06 266 ARG A N 1
ATOM 2108 C CA . ARG A 1 266 ? -0.330 5.193 -23.379 1.00 94.06 266 ARG A CA 1
ATOM 2109 C C . ARG A 1 266 ? -1.014 6.555 -23.303 1.00 94.06 266 ARG A C 1
ATOM 2111 O O . ARG A 1 266 ? -0.579 7.487 -23.971 1.00 94.06 266 ARG A O 1
ATOM 2118 N N . TYR A 1 267 ? -2.026 6.670 -22.445 1.00 95.62 267 TYR A N 1
ATOM 2119 C CA . TYR A 1 267 ? -2.708 7.928 -22.161 1.00 95.62 267 TYR A CA 1
ATOM 2120 C C . TYR A 1 267 ? -1.727 9.000 -21.665 1.00 95.62 267 TYR A C 1
ATOM 2122 O O . TYR A 1 267 ? -1.675 10.090 -22.229 1.00 95.62 267 TYR A O 1
ATOM 2130 N N . LEU A 1 268 ? -0.881 8.674 -20.684 1.00 95.25 268 LEU A N 1
ATOM 2131 C CA . LEU A 1 268 ? 0.109 9.606 -20.146 1.00 95.25 268 LEU A CA 1
ATOM 2132 C C . LEU A 1 268 ? 1.149 10.022 -21.182 1.00 95.25 268 LEU A C 1
ATOM 2134 O O . LEU A 1 268 ? 1.383 11.212 -21.342 1.00 95.25 268 LEU A O 1
ATOM 2138 N N . ILE A 1 269 ? 1.700 9.072 -21.938 1.00 94.25 269 ILE A N 1
ATOM 2139 C CA . ILE A 1 269 ? 2.648 9.363 -23.019 1.00 94.25 269 ILE A CA 1
ATOM 2140 C C . ILE A 1 269 ? 2.006 10.252 -24.091 1.00 94.25 269 ILE A C 1
ATOM 2142 O O . ILE A 1 269 ? 2.686 11.118 -24.618 1.00 94.25 269 ILE A O 1
ATOM 2146 N N . SER A 1 270 ? 0.716 10.076 -24.401 1.00 94.06 270 SER A N 1
ATOM 2147 C CA . SER A 1 270 ? 0.011 10.934 -25.368 1.00 94.06 270 SER A CA 1
ATOM 2148 C C . SER A 1 270 ? -0.256 12.349 -24.846 1.00 94.06 270 SER A C 1
ATOM 2150 O O . SER A 1 270 ? -0.322 13.294 -25.628 1.00 94.06 270 SER A O 1
ATOM 2152 N N . ALA A 1 271 ? -0.403 12.496 -23.527 1.00 94.00 271 ALA A N 1
ATOM 2153 C CA . ALA A 1 271 ? -0.625 13.776 -22.866 1.00 94.00 271 ALA A CA 1
ATOM 2154 C C . ALA A 1 271 ? 0.686 14.526 -22.564 1.00 94.00 271 ALA A C 1
ATOM 2156 O O . ALA A 1 271 ? 0.650 15.716 -22.246 1.00 94.00 271 ALA A O 1
ATOM 2157 N N . THR A 1 272 ? 1.831 13.842 -22.637 1.00 92.81 272 THR A N 1
ATOM 2158 C CA . THR A 1 272 ? 3.170 14.383 -22.363 1.00 92.81 272 THR A CA 1
ATOM 2159 C C . THR A 1 272 ? 4.121 14.095 -23.533 1.00 92.81 272 THR A C 1
ATOM 2161 O O . THR A 1 272 ? 3.687 13.733 -24.620 1.00 92.81 272 THR A O 1
ATOM 2164 N N . SER A 1 273 ? 5.435 14.271 -23.358 1.00 90.50 273 SER A N 1
ATOM 2165 C CA . SER A 1 273 ? 6.426 13.743 -24.307 1.00 90.50 273 SER A CA 1
ATOM 2166 C C . SER A 1 273 ? 6.939 12.376 -23.845 1.00 90.50 273 SER A C 1
ATOM 2168 O O . SER A 1 273 ? 6.976 12.094 -22.645 1.00 90.50 273 SER A O 1
ATOM 2170 N N . VAL A 1 274 ? 7.368 11.532 -24.792 1.00 88.25 274 VAL A N 1
ATOM 2171 C CA . VAL A 1 274 ? 8.015 10.235 -24.500 1.00 88.25 274 VAL A CA 1
ATOM 2172 C C . VAL A 1 274 ? 9.285 10.435 -23.662 1.00 88.25 274 VAL A C 1
ATOM 2174 O O . VAL A 1 274 ? 9.566 9.648 -22.767 1.00 88.25 274 VAL A O 1
ATOM 2177 N N . GLU A 1 275 ? 10.022 11.518 -23.914 1.00 89.00 275 GLU A N 1
ATOM 2178 C CA . GLU A 1 275 ? 11.280 11.852 -23.232 1.00 89.00 275 GLU A CA 1
ATOM 2179 C C . GLU A 1 275 ? 11.082 12.262 -21.769 1.00 89.00 275 GLU A C 1
ATOM 2181 O O . GLU A 1 275 ? 11.933 11.983 -20.927 1.00 89.00 275 GLU A O 1
ATOM 2186 N N . ALA A 1 276 ? 9.960 12.919 -21.455 1.00 89.00 276 ALA A N 1
ATOM 2187 C CA . ALA A 1 276 ? 9.630 13.310 -20.088 1.00 89.00 276 ALA A CA 1
ATOM 2188 C C . ALA A 1 276 ? 9.057 12.141 -19.269 1.00 89.00 276 ALA A C 1
ATOM 2190 O O . ALA A 1 276 ? 8.963 12.228 -18.046 1.00 89.00 276 ALA A O 1
ATOM 2191 N N . TYR A 1 277 ? 8.656 11.046 -19.914 1.00 91.62 277 TYR A N 1
ATOM 2192 C CA . TYR A 1 277 ? 8.072 9.890 -19.247 1.00 91.62 277 TYR A CA 1
ATOM 2193 C C . TYR A 1 277 ? 9.142 9.023 -18.552 1.00 91.62 277 TYR A C 1
ATOM 2195 O O . TYR A 1 277 ? 10.175 8.736 -19.160 1.00 91.62 277 TYR A O 1
ATOM 2203 N N . PRO A 1 278 ? 8.916 8.527 -17.315 1.00 93.25 278 PRO A N 1
ATOM 2204 C CA . PRO A 1 278 ? 7.715 8.642 -16.478 1.00 93.25 278 PRO A CA 1
ATOM 2205 C C . PRO A 1 278 ? 7.763 9.797 -15.456 1.00 93.25 278 PRO A C 1
ATOM 2207 O O . PRO A 1 278 ? 6.997 9.804 -14.500 1.00 93.25 278 PRO A O 1
ATOM 2210 N N . ASP A 1 279 ? 8.659 10.769 -15.585 1.00 92.62 279 ASP A N 1
ATOM 2211 C CA . ASP A 1 279 ? 8.822 11.832 -14.579 1.00 92.62 279 ASP A CA 1
ATOM 2212 C C . ASP A 1 279 ? 7.983 13.090 -14.855 1.00 92.62 279 ASP A C 1
ATOM 2214 O O . ASP A 1 279 ? 7.973 14.017 -14.046 1.00 92.62 279 ASP A O 1
ATOM 2218 N N . ALA A 1 280 ? 7.231 13.103 -15.957 1.00 91.38 280 ALA A N 1
ATOM 2219 C CA . ALA A 1 280 ? 6.342 14.195 -16.322 1.00 91.38 280 ALA A CA 1
ATOM 2220 C C . ALA A 1 280 ? 5.292 14.475 -15.222 1.00 91.38 280 ALA A C 1
ATOM 2222 O O . ALA A 1 280 ? 4.708 13.527 -14.675 1.00 91.38 280 ALA A O 1
ATOM 2223 N N . PRO A 1 281 ? 5.036 15.759 -14.896 1.00 94.88 281 PRO A N 1
ATOM 2224 C CA . PRO A 1 281 ? 4.014 16.140 -13.932 1.00 94.88 281 PRO A CA 1
ATOM 2225 C C . PRO A 1 281 ? 2.616 15.881 -14.498 1.00 94.88 281 PRO A C 1
ATOM 2227 O O . PRO A 1 281 ? 2.331 16.186 -15.654 1.00 94.88 281 PRO A O 1
ATOM 2230 N N . ILE A 1 282 ? 1.740 15.342 -13.657 1.00 96.12 282 ILE A N 1
ATOM 2231 C CA . ILE A 1 282 ? 0.345 15.040 -13.970 1.00 96.12 282 ILE A CA 1
ATOM 2232 C C . ILE A 1 282 ? -0.542 16.004 -13.187 1.00 96.12 282 ILE A C 1
ATOM 2234 O O . ILE A 1 282 ? -0.461 16.062 -11.955 1.00 96.12 282 ILE A O 1
ATOM 2238 N N . SER A 1 283 ? -1.406 16.732 -13.893 1.00 96.88 283 SER A N 1
ATOM 2239 C CA . SER A 1 283 ? -2.431 17.583 -13.283 1.00 96.88 283 SER A CA 1
ATOM 2240 C C . SER A 1 283 ? -3.598 16.764 -12.717 1.00 96.88 283 SER A C 1
ATOM 2242 O O . SER A 1 283 ? -3.840 15.624 -13.115 1.00 96.88 283 SER A O 1
ATOM 2244 N N . GLU A 1 284 ? -4.400 17.364 -11.835 1.00 97.06 284 GLU A N 1
ATOM 2245 C CA . GLU A 1 284 ? -5.615 16.715 -11.322 1.00 97.06 284 GLU A CA 1
ATOM 2246 C C . GLU A 1 284 ? -6.567 16.301 -12.457 1.00 97.06 284 GLU A C 1
ATOM 2248 O O . GLU A 1 284 ? -7.070 15.180 -12.473 1.00 97.06 284 GLU A O 1
ATOM 2253 N N . SER A 1 285 ? -6.771 17.167 -13.457 1.00 97.00 285 SER A N 1
ATOM 2254 C CA . SER A 1 285 ? -7.641 16.867 -14.601 1.00 97.00 285 SER A CA 1
ATOM 2255 C C . SER A 1 285 ? -7.155 15.658 -15.403 1.00 97.00 285 SER A C 1
ATOM 2257 O O . SER A 1 285 ? -7.961 14.796 -15.756 1.00 97.00 285 SER A O 1
ATOM 2259 N N . GLN A 1 286 ? -5.842 15.551 -15.637 1.00 96.81 286 GLN A N 1
ATOM 2260 C CA . GLN A 1 286 ? -5.247 14.392 -16.296 1.00 96.81 286 GLN A CA 1
ATOM 2261 C C . GLN A 1 286 ? -5.425 13.126 -15.457 1.00 96.81 286 GLN A C 1
ATOM 2263 O O . GLN A 1 286 ? -5.791 12.096 -16.018 1.00 96.81 286 GLN A O 1
ATOM 2268 N N . PHE A 1 287 ? -5.213 13.209 -14.138 1.00 97.31 287 PHE A N 1
ATOM 2269 C CA . PHE A 1 287 ? -5.387 12.095 -13.204 1.00 97.31 287 PHE A CA 1
ATOM 2270 C C . PHE A 1 287 ? -6.822 11.560 -13.199 1.00 97.31 287 PHE A C 1
ATOM 2272 O O . PHE A 1 287 ? -7.035 10.349 -13.248 1.00 97.31 287 PHE A O 1
ATOM 2279 N N . LEU A 1 288 ? -7.817 12.451 -13.170 1.00 96.81 288 LEU A N 1
ATOM 2280 C CA . LEU A 1 288 ? -9.226 12.059 -13.191 1.00 96.81 288 LEU A CA 1
ATOM 2281 C C . LEU A 1 288 ? -9.605 11.347 -14.497 1.00 96.81 288 LEU A C 1
ATOM 2283 O O . LEU A 1 288 ? -10.428 10.438 -14.450 1.00 96.81 288 LEU A O 1
ATOM 2287 N N . GLY A 1 289 ? -9.001 11.714 -15.630 1.00 95.94 289 GLY A N 1
ATOM 2288 C CA . GLY A 1 289 ? -9.258 11.107 -16.942 1.00 95.94 289 GLY A CA 1
ATOM 2289 C C . GLY A 1 289 ? -8.527 9.788 -17.222 1.00 95.94 289 GLY A C 1
ATOM 2290 O O . GLY A 1 289 ? -8.643 9.263 -18.325 1.00 95.94 289 GLY A O 1
ATOM 2291 N N . MET A 1 290 ? -7.750 9.255 -16.274 1.00 96.38 290 MET A N 1
ATOM 2292 C CA . MET A 1 290 ? -6.953 8.052 -16.519 1.00 96.38 290 MET A CA 1
ATOM 2293 C C . MET A 1 290 ? -7.804 6.778 -16.635 1.00 96.38 290 MET A C 1
ATOM 2295 O O . MET A 1 290 ? -8.589 6.499 -15.721 1.00 96.38 290 MET A O 1
ATOM 2299 N N . PRO A 1 291 ? -7.521 5.914 -17.633 1.00 95.69 291 PRO A N 1
ATOM 2300 C CA . PRO A 1 291 ? -8.115 4.576 -17.739 1.00 95.69 291 PRO A CA 1
ATOM 2301 C C . PRO A 1 291 ? -7.909 3.703 -16.492 1.00 95.69 291 PRO A C 1
ATOM 2303 O O . PRO A 1 291 ? -8.680 2.783 -16.244 1.00 95.69 291 PRO A O 1
ATOM 2306 N N . LEU A 1 292 ? -6.893 4.011 -15.676 1.00 93.75 292 LEU A N 1
ATOM 2307 C CA . LEU A 1 292 ? -6.585 3.321 -14.423 1.00 93.75 292 LEU A CA 1
ATOM 2308 C C . LEU A 1 292 ? -7.781 3.221 -13.472 1.00 93.75 292 LEU A C 1
ATOM 2310 O O . LEU A 1 292 ? -7.929 2.229 -12.765 1.00 93.75 292 LEU A O 1
ATOM 2314 N N . TRP A 1 293 ? -8.598 4.273 -13.433 1.00 92.75 293 TRP A N 1
ATOM 2315 C CA . TRP A 1 293 ? -9.701 4.425 -12.484 1.00 92.75 293 TRP A CA 1
ATOM 2316 C C . TRP A 1 293 ? -11.073 4.218 -13.120 1.00 92.75 293 TRP A C 1
ATOM 2318 O O . TRP A 1 293 ? -12.082 4.112 -12.416 1.00 92.75 293 TRP A O 1
ATOM 2328 N N . THR A 1 294 ? -11.098 4.185 -14.449 1.00 88.75 294 THR A N 1
ATOM 2329 C CA . THR A 1 294 ? -12.277 3.945 -15.270 1.00 88.75 294 THR A CA 1
ATOM 2330 C C . THR A 1 294 ? -11.981 2.828 -16.271 1.00 88.75 294 THR A C 1
ATOM 2332 O O . THR A 1 294 ? -11.942 3.095 -17.471 1.00 88.75 294 THR A O 1
ATOM 2335 N N . PRO A 1 295 ? -11.710 1.598 -15.795 1.00 83.94 295 PRO A N 1
ATOM 2336 C CA . PRO A 1 295 ? -11.501 0.473 -16.696 1.00 83.94 295 PRO A CA 1
ATOM 2337 C C . PRO A 1 295 ? -12.785 0.208 -17.489 1.00 83.94 295 PRO A C 1
ATOM 2339 O O . PRO A 1 295 ? -13.869 0.268 -16.908 1.00 83.94 295 PRO A O 1
ATOM 2342 N N . ASP A 1 296 ? -12.659 -0.094 -18.782 1.00 84.19 296 ASP A N 1
ATOM 2343 C CA . ASP A 1 296 ? -13.807 -0.319 -19.675 1.00 84.19 296 ASP A CA 1
ATOM 2344 C C . ASP A 1 296 ? -14.699 -1.479 -19.187 1.00 84.19 296 ASP A C 1
ATOM 2346 O O . ASP A 1 296 ? -15.924 -1.377 -19.215 1.00 84.19 296 ASP A O 1
ATOM 2350 N N . ASP A 1 297 ? -14.084 -2.532 -18.636 1.00 82.44 297 ASP A N 1
ATOM 2351 C CA . ASP A 1 297 ? -14.759 -3.762 -18.196 1.00 82.44 297 ASP A CA 1
ATOM 2352 C C . ASP A 1 297 ? -14.923 -3.879 -16.663 1.00 82.44 297 ASP A C 1
ATOM 2354 O O . ASP A 1 297 ? -15.124 -4.975 -16.132 1.00 82.44 297 ASP A O 1
ATOM 2358 N N . GLY A 1 298 ? -14.798 -2.780 -15.905 1.00 84.25 298 GLY A N 1
ATOM 2359 C CA . GLY A 1 298 ? -14.738 -2.838 -14.439 1.00 84.25 298 GLY A CA 1
ATOM 2360 C C . GLY A 1 298 ? -15.513 -1.747 -13.696 1.00 84.25 298 GLY A C 1
ATOM 2361 O O . GLY A 1 298 ? -15.978 -0.775 -14.289 1.00 84.25 298 GLY A O 1
ATOM 2362 N N . PRO A 1 299 ? -15.660 -1.882 -12.362 1.00 87.75 299 PRO A N 1
ATOM 2363 C CA . PRO A 1 299 ? -16.305 -0.857 -11.553 1.00 87.75 299 PRO A CA 1
ATOM 2364 C C . PRO A 1 299 ? -15.494 0.438 -11.623 1.00 87.75 299 PRO A C 1
ATOM 2366 O O . PRO A 1 299 ? -14.289 0.428 -11.395 1.00 87.75 299 PRO A O 1
ATOM 2369 N N . HIS A 1 300 ? -16.146 1.561 -11.908 1.00 92.38 300 HIS A N 1
ATOM 2370 C CA . HIS A 1 300 ? -15.487 2.863 -11.909 1.00 92.38 300 HIS A CA 1
ATOM 2371 C C . HIS A 1 300 ? -15.343 3.415 -10.487 1.00 92.38 300 HIS A C 1
ATOM 2373 O O . HIS A 1 300 ? -16.284 3.369 -9.690 1.00 92.38 300 HIS A O 1
ATOM 2379 N N . LEU A 1 301 ? -14.187 4.009 -10.180 1.00 94.75 301 LEU A N 1
ATOM 2380 C CA . LEU A 1 301 ? -14.027 4.789 -8.952 1.00 94.75 301 LEU A CA 1
ATOM 2381 C C . LEU A 1 301 ? -14.815 6.107 -9.059 1.00 94.75 301 LEU A C 1
ATOM 2383 O O . LEU A 1 301 ? -14.624 6.855 -10.030 1.00 94.75 301 LEU A O 1
ATOM 2387 N N . PRO A 1 302 ? -15.650 6.452 -8.057 1.00 96.12 302 PRO A N 1
ATOM 2388 C CA . PRO A 1 302 ? -16.335 7.741 -8.025 1.00 96.12 302 PRO A CA 1
ATOM 2389 C C . PRO A 1 302 ? -15.350 8.907 -8.167 1.00 96.12 302 PRO A C 1
ATOM 2391 O O . PRO A 1 302 ? -14.192 8.823 -7.741 1.00 96.12 302 PRO A O 1
ATOM 2394 N N . ALA A 1 303 ? -15.784 10.003 -8.791 1.00 96.25 303 ALA A N 1
ATOM 2395 C CA . ALA A 1 303 ? -14.913 11.148 -9.066 1.00 96.25 303 ALA A CA 1
ATOM 2396 C C . ALA A 1 303 ? -14.316 11.736 -7.778 1.00 96.25 303 ALA A C 1
ATOM 2398 O O . ALA A 1 303 ? -13.150 12.112 -7.745 1.00 96.25 303 ALA A O 1
ATOM 2399 N N . GLU A 1 304 ? -15.090 11.750 -6.700 1.00 97.38 304 GLU A N 1
ATOM 2400 C CA . GLU A 1 304 ? -14.715 12.235 -5.374 1.00 97.38 304 GLU A CA 1
ATOM 2401 C C . GLU A 1 304 ? -13.583 11.393 -4.776 1.00 97.38 304 GLU A C 1
ATOM 2403 O O . GLU A 1 304 ? -12.617 11.937 -4.243 1.00 97.38 304 GLU A O 1
ATOM 2408 N N . VAL A 1 305 ? -13.644 10.068 -4.946 1.00 97.38 305 VAL A N 1
ATOM 2409 C CA . VAL A 1 305 ? -12.596 9.148 -4.482 1.00 97.38 305 VAL A CA 1
ATOM 2410 C C . VAL A 1 305 ? -11.324 9.318 -5.309 1.00 97.38 305 VAL A C 1
ATOM 2412 O O . VAL A 1 305 ? -10.226 9.322 -4.758 1.00 97.38 305 VAL A O 1
ATOM 2415 N N . ARG A 1 306 ? -11.445 9.532 -6.625 1.00 97.38 306 ARG A N 1
ATOM 2416 C CA . ARG A 1 306 ? -10.284 9.841 -7.475 1.00 97.38 306 ARG A CA 1
ATOM 2417 C C . ARG A 1 306 ? -9.620 11.160 -7.062 1.00 97.38 306 ARG A C 1
ATOM 2419 O O . ARG A 1 306 ? -8.399 11.201 -6.945 1.00 97.38 306 ARG A O 1
ATOM 2426 N N . ARG A 1 307 ? -10.393 12.211 -6.763 1.00 97.69 307 ARG A N 1
ATOM 2427 C CA . ARG A 1 307 ? -9.850 13.477 -6.226 1.00 97.69 307 ARG A CA 1
ATOM 2428 C C . ARG A 1 307 ? -9.145 13.270 -4.886 1.00 97.69 307 ARG A C 1
ATOM 2430 O O . ARG A 1 307 ? -8.052 13.793 -4.686 1.00 97.69 307 ARG A O 1
ATOM 2437 N N . PHE A 1 308 ? -9.718 12.454 -4.001 1.00 97.94 308 PHE A N 1
ATOM 2438 C CA . PHE A 1 308 ? -9.074 12.069 -2.744 1.00 97.94 308 PHE A CA 1
ATOM 2439 C C . PHE A 1 308 ? -7.739 11.349 -2.972 1.00 97.94 308 PHE A C 1
ATOM 2441 O O . PHE A 1 308 ? -6.745 11.686 -2.333 1.00 97.94 308 PHE A O 1
ATOM 2448 N N . LEU A 1 309 ? -7.678 10.402 -3.915 1.00 97.56 309 LEU A N 1
ATOM 2449 C CA . LEU A 1 309 ? -6.430 9.722 -4.273 1.00 97.56 309 LEU A CA 1
ATOM 2450 C C . LEU A 1 309 ? -5.390 10.695 -4.838 1.00 97.56 309 LEU A C 1
ATOM 2452 O O . LEU A 1 309 ? -4.225 10.629 -4.450 1.00 97.56 309 LEU A O 1
ATOM 2456 N N . PHE A 1 310 ? -5.790 11.635 -5.696 1.00 97.75 310 PHE A N 1
ATOM 2457 C CA . PHE A 1 310 ? -4.889 12.684 -6.173 1.00 97.75 310 PHE A CA 1
ATOM 2458 C C . PHE A 1 310 ? -4.337 13.520 -5.007 1.00 97.75 310 PHE A C 1
ATOM 2460 O O . PHE A 1 310 ? -3.122 13.682 -4.878 1.00 97.75 310 PHE A O 1
ATOM 2467 N N . GLN A 1 311 ? -5.209 13.965 -4.093 1.00 97.00 311 GLN A N 1
ATOM 2468 C CA . GLN A 1 311 ? -4.807 14.688 -2.886 1.00 97.00 311 GLN A CA 1
ATOM 2469 C C . GLN A 1 311 ? -3.856 13.862 -2.011 1.00 97.00 311 GLN A C 1
ATOM 2471 O O . GLN A 1 311 ? -2.897 14.416 -1.470 1.00 97.00 311 GLN A O 1
ATOM 2476 N N . LEU A 1 312 ? -4.091 12.556 -1.868 1.00 96.75 312 LEU A N 1
ATOM 2477 C CA . LEU A 1 312 ? -3.221 11.641 -1.131 1.00 96.75 312 LEU A CA 1
ATOM 2478 C C . LEU A 1 312 ? -1.808 11.627 -1.731 1.00 96.75 312 LEU A C 1
ATOM 2480 O O . LEU A 1 312 ? -0.829 11.796 -1.000 1.00 96.75 312 LEU A O 1
ATOM 2484 N N . PHE A 1 313 ? -1.699 11.475 -3.055 1.00 96.12 313 PHE A N 1
ATOM 2485 C CA . PHE A 1 313 ? -0.407 11.456 -3.740 1.00 96.12 313 PHE A CA 1
ATOM 2486 C C . PHE A 1 313 ? 0.352 12.775 -3.603 1.00 96.12 313 PHE A C 1
ATOM 2488 O O . PHE A 1 313 ? 1.557 12.724 -3.351 1.00 96.12 313 PHE A O 1
ATOM 2495 N N . VAL A 1 314 ? -0.342 13.914 -3.715 1.00 95.12 314 VAL A N 1
ATOM 2496 C CA . VAL A 1 314 ? 0.230 15.257 -3.520 1.00 95.12 314 VAL A CA 1
ATOM 2497 C C . VAL A 1 314 ? 0.662 15.467 -2.066 1.00 95.12 314 VAL A C 1
ATOM 2499 O O . VAL A 1 314 ? 1.765 15.938 -1.812 1.00 95.12 314 VAL A O 1
ATOM 2502 N N . THR A 1 315 ? -0.177 15.085 -1.094 1.00 94.25 315 THR A N 1
ATOM 2503 C CA . THR A 1 315 ? 0.065 15.318 0.345 1.00 94.25 315 THR A CA 1
ATOM 2504 C C . THR A 1 315 ? 1.363 14.669 0.819 1.00 94.25 315 THR A C 1
ATOM 2506 O O . THR A 1 315 ? 2.086 15.248 1.625 1.00 94.25 315 THR A O 1
ATOM 2509 N N . PHE A 1 316 ? 1.657 13.466 0.327 1.00 93.62 316 PHE A N 1
ATOM 2510 C CA . PHE A 1 316 ? 2.831 12.692 0.732 1.00 93.62 316 PHE A CA 1
ATOM 2511 C C . PHE A 1 316 ? 3.951 12.700 -0.301 1.00 93.62 316 PHE A C 1
ATOM 2513 O O . PHE A 1 316 ? 4.884 11.895 -0.200 1.00 93.62 316 PHE A O 1
ATOM 2520 N N . GLN A 1 317 ? 3.868 13.564 -1.310 1.00 90.94 317 GLN A N 1
ATOM 2521 C CA . GLN A 1 317 ? 4.975 13.783 -2.219 1.00 90.94 317 GLN A CA 1
ATOM 2522 C C . GLN A 1 317 ? 6.114 14.397 -1.414 1.00 90.94 317 GLN A C 1
ATOM 2524 O O . GLN A 1 317 ? 6.082 15.573 -1.060 1.00 90.94 317 GLN A O 1
ATOM 2529 N N . GLU A 1 318 ? 7.116 13.577 -1.086 1.00 80.06 318 GLU A N 1
ATOM 2530 C CA . GLU A 1 318 ? 8.385 14.104 -0.611 1.00 80.06 318 GLU A CA 1
ATOM 2531 C C . GLU A 1 318 ? 8.869 15.021 -1.726 1.00 80.06 318 GLU A C 1
ATOM 2533 O O . GLU A 1 318 ? 9.194 14.562 -2.827 1.00 80.06 318 GLU A O 1
ATOM 2538 N N . VAL A 1 319 ? 8.843 16.331 -1.461 1.00 64.94 319 VAL A N 1
ATOM 2539 C CA . VAL A 1 319 ? 9.577 17.285 -2.273 1.00 64.94 319 VAL A CA 1
ATOM 2540 C C . VAL A 1 319 ? 10.999 16.788 -2.155 1.00 64.94 319 VAL A C 1
ATOM 2542 O O . VAL A 1 319 ? 11.657 16.986 -1.134 1.00 64.94 319 VAL A O 1
ATOM 2545 N N . SER A 1 320 ? 11.435 16.056 -3.175 1.00 56.06 320 SER A N 1
ATOM 2546 C CA . SER A 1 320 ? 12.825 15.715 -3.393 1.00 56.06 320 SER A CA 1
ATOM 2547 C C . SER A 1 320 ? 13.480 17.041 -3.732 1.00 56.06 320 SER A C 1
ATOM 2549 O O . SER A 1 320 ? 13.780 17.330 -4.885 1.00 56.06 320 SER A O 1
ATOM 2551 N N . ALA A 1 321 ? 13.567 17.920 -2.731 1.00 49.22 321 ALA A N 1
ATOM 2552 C CA . ALA A 1 321 ? 14.290 19.154 -2.822 1.00 49.22 321 ALA A CA 1
ATOM 2553 C C . ALA A 1 321 ? 15.685 18.686 -3.222 1.00 49.22 321 ALA A C 1
ATOM 2555 O O . ALA A 1 321 ? 16.259 17.868 -2.489 1.00 49.22 321 ALA A O 1
ATOM 2556 N N . PRO A 1 322 ? 16.190 19.087 -4.405 1.00 50.97 322 PRO A N 1
ATOM 2557 C CA . PRO A 1 322 ? 17.537 18.722 -4.802 1.00 50.97 322 PRO A CA 1
ATOM 2558 C C . PRO A 1 322 ? 18.419 19.055 -3.603 1.00 50.97 322 PRO A C 1
ATOM 2560 O O . PRO A 1 322 ? 18.260 20.164 -3.079 1.00 50.97 322 PRO A O 1
ATOM 2563 N N . PRO A 1 323 ? 19.217 18.090 -3.098 1.00 51.59 323 PRO A N 1
ATOM 2564 C CA . PRO A 1 323 ? 19.902 18.207 -1.817 1.00 51.59 323 PRO A CA 1
ATOM 2565 C C . PRO A 1 323 ? 20.527 19.585 -1.790 1.00 51.59 323 PRO A C 1
ATOM 2567 O O . PRO A 1 323 ? 21.343 19.884 -2.669 1.00 51.59 323 PRO A O 1
ATOM 2570 N N . ALA A 1 324 ? 20.012 20.453 -0.907 1.00 46.72 324 ALA A N 1
ATOM 2571 C CA . ALA A 1 324 ? 20.343 21.867 -0.926 1.00 46.72 324 ALA A CA 1
ATOM 2572 C C . ALA A 1 324 ? 21.863 21.940 -1.011 1.00 46.72 324 ALA A C 1
ATOM 2574 O O . ALA A 1 324 ? 22.532 21.382 -0.136 1.00 46.72 324 ALA A O 1
ATOM 2575 N N . LYS A 1 325 ? 22.387 22.478 -2.131 1.00 50.41 325 LYS A N 1
ATOM 2576 C CA . LYS A 1 325 ? 23.832 22.535 -2.394 1.00 50.41 325 LYS A CA 1
ATOM 2577 C C . LYS A 1 325 ? 24.482 22.951 -1.086 1.00 50.41 325 LYS A C 1
ATOM 2579 O O . LYS A 1 325 ? 24.055 23.966 -0.533 1.00 50.41 325 LYS A O 1
ATOM 2584 N N . ALA A 1 326 ? 25.387 22.099 -0.587 1.00 52.88 326 ALA A N 1
ATOM 2585 C CA . ALA A 1 326 ? 25.932 22.157 0.766 1.00 52.88 326 ALA A CA 1
ATOM 2586 C C . ALA A 1 326 ? 26.070 23.614 1.218 1.00 52.88 326 ALA A C 1
ATOM 2588 O O . ALA A 1 326 ? 26.606 24.405 0.435 1.00 52.88 326 ALA A O 1
ATOM 2589 N N . PRO A 1 327 ? 25.546 23.985 2.402 1.00 48.81 327 PRO A N 1
ATOM 2590 C CA . PRO A 1 327 ? 25.457 25.374 2.822 1.00 48.81 327 PRO A CA 1
ATOM 2591 C C . PRO A 1 327 ? 26.829 26.024 2.670 1.00 48.81 327 PRO A C 1
ATOM 2593 O O . PRO A 1 327 ? 27.750 25.751 3.438 1.00 48.81 327 PRO A O 1
ATOM 2596 N N . SER A 1 328 ? 26.973 26.855 1.635 1.00 52.91 328 SER A N 1
ATOM 2597 C CA . SER A 1 328 ? 28.105 27.759 1.501 1.00 52.91 328 SER A CA 1
ATOM 2598 C C . SER A 1 328 ? 28.165 28.522 2.814 1.00 52.91 328 SER A C 1
ATOM 2600 O O . SER A 1 328 ? 27.170 29.134 3.194 1.00 52.91 328 SER A O 1
ATOM 2602 N N . THR A 1 329 ? 29.308 28.453 3.491 1.00 59.66 329 THR A N 1
ATOM 2603 C CA . THR A 1 329 ? 29.676 29.034 4.790 1.00 59.66 329 THR A CA 1
ATOM 2604 C C . THR A 1 329 ? 29.525 30.563 4.824 1.00 59.66 329 THR A C 1
ATOM 2606 O O . THR A 1 329 ? 30.471 31.311 5.054 1.00 59.66 329 THR A O 1
ATOM 2609 N N . ARG A 1 330 ? 28.318 31.071 4.582 1.00 51.28 330 ARG A N 1
ATOM 2610 C CA . ARG A 1 330 ? 27.934 32.463 4.784 1.00 51.28 330 ARG A CA 1
ATOM 2611 C C . ARG A 1 330 ? 26.854 32.517 5.852 1.00 51.28 330 ARG A C 1
ATOM 2613 O O . ARG A 1 330 ? 25.940 31.705 5.884 1.00 51.28 330 ARG A O 1
ATOM 2620 N N . GLN A 1 331 ? 27.089 33.451 6.761 1.00 49.59 331 GLN A N 1
ATOM 2621 C CA . GLN A 1 331 ? 26.507 33.609 8.086 1.00 49.59 331 GLN A CA 1
ATOM 2622 C C . GLN A 1 331 ? 24.981 33.430 8.174 1.00 49.59 331 GLN A C 1
ATOM 2624 O O . GLN A 1 331 ? 24.268 33.739 7.221 1.00 49.59 331 GLN A O 1
ATOM 2629 N N . PRO A 1 332 ? 24.471 33.028 9.356 1.00 48.94 332 PRO A N 1
ATOM 2630 C CA . PRO A 1 332 ? 23.045 32.943 9.640 1.00 48.94 332 PRO A CA 1
ATOM 2631 C C . PRO A 1 332 ? 22.428 34.348 9.693 1.00 48.94 332 PRO A C 1
ATOM 2633 O O . PRO A 1 332 ? 22.306 34.959 10.756 1.00 48.94 332 PRO A O 1
ATOM 2636 N N . SER A 1 333 ? 22.026 34.887 8.543 1.00 42.53 333 SER A N 1
ATOM 2637 C CA . SER A 1 333 ? 21.114 36.022 8.503 1.00 42.53 333 SER A CA 1
ATOM 2638 C C . SER A 1 333 ? 19.703 35.533 8.842 1.00 42.53 333 SER A C 1
ATOM 2640 O O . SER A 1 333 ? 19.103 34.704 8.165 1.00 42.53 333 SER A O 1
ATOM 2642 N N . ARG A 1 334 ? 19.233 36.044 9.979 1.00 47.66 334 ARG A N 1
ATOM 2643 C CA . ARG A 1 334 ? 17.872 36.065 10.531 1.00 47.66 334 ARG A CA 1
ATOM 2644 C C . ARG A 1 334 ? 16.760 35.736 9.507 1.00 47.66 334 ARG A C 1
ATOM 2646 O O . ARG A 1 334 ? 16.724 36.367 8.452 1.00 47.66 334 ARG A O 1
ATOM 2653 N N . PRO A 1 335 ? 15.807 34.837 9.825 1.00 43.72 335 PRO A N 1
ATOM 2654 C CA . PRO A 1 335 ? 14.695 34.510 8.934 1.00 43.72 335 PRO A CA 1
ATOM 2655 C C . PRO A 1 335 ? 13.780 35.730 8.745 1.00 43.72 335 PRO A C 1
ATOM 2657 O O . PRO A 1 335 ? 12.926 36.030 9.582 1.00 43.72 335 PRO A O 1
ATOM 2660 N N . SER A 1 336 ? 13.980 36.460 7.647 1.00 43.19 336 SER A N 1
ATOM 2661 C CA . SER A 1 336 ? 13.106 37.551 7.215 1.00 43.19 336 SER A CA 1
ATOM 2662 C C . SER A 1 336 ? 11.771 36.972 6.755 1.00 43.19 336 SER A C 1
ATOM 2664 O O . SER A 1 336 ? 11.655 36.367 5.694 1.00 43.19 336 SER A O 1
ATOM 2666 N N . ARG A 1 337 ? 10.755 37.160 7.596 1.00 48.31 337 ARG A N 1
ATOM 2667 C CA . ARG A 1 337 ? 9.394 36.613 7.496 1.00 48.31 337 ARG A CA 1
ATOM 2668 C C . ARG A 1 337 ? 8.487 37.367 6.505 1.00 48.31 337 ARG A C 1
ATOM 2670 O O . ARG A 1 337 ? 7.270 37.330 6.634 1.00 48.31 337 ARG A O 1
ATOM 2677 N N . THR A 1 338 ? 9.065 38.067 5.533 1.00 43.09 338 THR A N 1
ATOM 2678 C CA . THR A 1 338 ? 8.356 38.977 4.621 1.00 43.09 338 THR A CA 1
ATOM 2679 C C . THR A 1 338 ? 8.798 38.737 3.180 1.00 43.09 338 THR A C 1
ATOM 2681 O O . THR A 1 338 ? 9.604 39.481 2.632 1.00 43.09 338 THR A O 1
ATOM 2684 N N . SER A 1 339 ? 8.276 37.680 2.564 1.00 43.22 339 SER A N 1
ATOM 2685 C CA . SER A 1 339 ? 8.193 37.583 1.105 1.00 43.22 339 SER A CA 1
ATOM 2686 C C . SER A 1 339 ? 6.782 37.125 0.753 1.00 43.22 339 SER A C 1
ATOM 2688 O O . SER A 1 339 ? 6.500 35.942 0.602 1.00 43.22 339 SER A O 1
ATOM 2690 N N . THR A 1 340 ? 5.867 38.092 0.736 1.00 47.91 340 THR A N 1
ATOM 2691 C CA . THR A 1 340 ? 4.441 37.953 0.405 1.00 47.91 340 THR A CA 1
ATOM 2692 C C . THR A 1 340 ? 4.155 38.091 -1.094 1.00 47.91 340 THR A C 1
ATOM 2694 O O . THR A 1 340 ? 2.996 38.136 -1.484 1.00 47.91 340 THR A O 1
ATOM 2697 N N . ASN A 1 341 ? 5.180 38.092 -1.951 1.00 50.53 341 ASN A N 1
ATOM 2698 C CA . ASN A 1 341 ? 5.019 38.189 -3.406 1.00 50.53 341 ASN A CA 1
ATOM 2699 C C . ASN A 1 341 ? 5.367 36.858 -4.084 1.00 50.53 341 ASN A C 1
ATOM 2701 O O . ASN A 1 341 ? 6.188 36.807 -4.998 1.00 50.53 341 ASN A O 1
ATOM 2705 N N . GLY A 1 342 ? 4.780 35.769 -3.579 1.00 50.88 342 GLY A N 1
ATOM 2706 C CA . GLY A 1 342 ? 4.909 34.445 -4.177 1.00 50.88 342 GLY A CA 1
ATOM 2707 C C . GLY A 1 342 ? 4.324 34.450 -5.584 1.00 50.88 342 GLY A C 1
ATOM 2708 O O . GLY A 1 342 ? 3.139 34.723 -5.769 1.00 50.88 342 GLY A O 1
ATOM 2709 N N . THR A 1 343 ? 5.170 34.162 -6.569 1.00 60.91 343 THR A N 1
ATOM 2710 C CA . THR A 1 343 ? 4.773 33.768 -7.923 1.00 60.91 343 THR A CA 1
ATOM 2711 C C . THR A 1 343 ? 3.628 32.752 -7.871 1.00 60.91 343 THR A C 1
ATOM 2713 O O . THR A 1 343 ? 3.601 31.947 -6.932 1.00 60.91 343 THR A O 1
ATOM 2716 N N . PRO A 1 344 ? 2.692 32.775 -8.844 1.00 59.09 344 PRO A N 1
ATOM 2717 C CA . PRO A 1 344 ? 1.566 31.847 -8.886 1.00 59.09 344 PRO A CA 1
ATOM 2718 C C . PRO A 1 344 ? 2.100 30.433 -8.693 1.00 59.09 344 PRO A C 1
ATOM 2720 O O . PRO A 1 344 ? 2.905 29.950 -9.486 1.00 59.09 344 PRO A O 1
ATOM 2723 N N . THR A 1 345 ? 1.739 29.840 -7.556 1.00 78.50 345 THR A N 1
ATOM 2724 C CA . THR A 1 345 ? 2.182 28.506 -7.170 1.00 78.50 345 THR A CA 1
ATOM 2725 C C . THR A 1 345 ? 1.691 27.580 -8.265 1.00 78.50 345 THR A C 1
ATOM 2727 O O . THR A 1 345 ? 0.487 27.547 -8.527 1.00 78.50 345 THR A O 1
ATOM 2730 N N . GLU A 1 346 ? 2.616 26.919 -8.964 1.00 84.75 346 GLU A N 1
ATOM 2731 C CA . GLU A 1 346 ? 2.249 25.934 -9.975 1.00 84.75 346 GLU A CA 1
ATOM 2732 C C . GLU A 1 346 ? 1.186 24.998 -9.383 1.00 84.75 346 GLU A C 1
ATOM 2734 O O . GLU A 1 346 ? 1.278 24.640 -8.199 1.00 84.75 346 GLU A O 1
ATOM 2739 N N . PRO A 1 347 ? 0.139 24.657 -10.153 1.00 90.50 347 PRO A N 1
ATOM 2740 C CA . PRO A 1 347 ? -0.918 23.800 -9.649 1.00 90.50 347 PRO A CA 1
ATOM 2741 C C . PRO A 1 347 ? -0.310 22.492 -9.118 1.00 90.50 347 PRO A C 1
ATOM 2743 O O . PRO A 1 347 ? 0.660 21.990 -9.698 1.00 90.50 347 PRO A O 1
ATOM 2746 N N . PRO A 1 348 ? -0.855 21.932 -8.022 1.00 93.31 348 PRO A N 1
ATOM 2747 C CA . PRO A 1 348 ? -0.341 20.693 -7.457 1.00 93.31 348 PRO A CA 1
ATOM 2748 C C . PRO A 1 348 ? -0.322 19.610 -8.538 1.00 93.31 348 PRO A C 1
ATOM 2750 O O . PRO A 1 348 ? -1.298 19.437 -9.270 1.00 93.31 348 PRO A O 1
ATOM 2753 N N . SER A 1 349 ? 0.799 18.904 -8.654 1.00 94.81 349 SER A N 1
ATOM 2754 C CA . SER A 1 349 ? 1.005 17.872 -9.668 1.00 94.81 349 SER A CA 1
ATOM 2755 C C . SER A 1 349 ? 1.760 16.682 -9.090 1.00 94.81 349 SER A C 1
ATOM 2757 O O . SER A 1 349 ? 2.531 16.825 -8.145 1.00 94.81 349 SER A O 1
ATOM 2759 N N . VAL A 1 350 ? 1.531 15.500 -9.660 1.00 94.88 350 VAL A N 1
ATOM 2760 C CA . VAL A 1 350 ? 2.149 14.231 -9.240 1.00 94.88 350 VAL A CA 1
ATOM 2761 C C . VAL A 1 350 ? 2.891 13.637 -10.430 1.00 94.88 350 VAL A C 1
ATOM 2763 O O . VAL A 1 350 ? 2.373 13.680 -11.538 1.00 94.88 350 VAL A O 1
ATOM 2766 N N . SER A 1 351 ? 4.081 13.060 -10.253 1.00 94.88 351 SER A N 1
ATOM 2767 C CA . SER A 1 351 ? 4.771 12.408 -11.377 1.00 94.88 351 SER A CA 1
ATOM 2768 C C . SER A 1 351 ? 4.122 11.073 -11.764 1.00 94.88 351 SER A C 1
ATOM 2770 O O . SER A 1 351 ? 3.651 10.323 -10.898 1.00 94.88 351 SER A O 1
ATOM 2772 N N . ALA A 1 352 ? 4.157 10.724 -13.056 1.00 94.81 352 ALA A N 1
ATOM 2773 C CA . ALA A 1 352 ? 3.687 9.415 -13.529 1.00 94.81 352 ALA A CA 1
ATOM 2774 C C . ALA A 1 352 ? 4.414 8.256 -12.838 1.00 94.81 352 ALA A C 1
ATOM 2776 O O . ALA A 1 352 ? 3.785 7.263 -12.473 1.00 94.81 352 ALA A O 1
ATOM 2777 N N . ARG A 1 353 ? 5.713 8.418 -12.569 1.00 94.81 353 ARG A N 1
ATOM 2778 C CA . ARG A 1 353 ? 6.540 7.452 -11.852 1.00 94.81 353 ARG A CA 1
ATOM 2779 C C . ARG A 1 353 ? 5.963 7.165 -10.481 1.00 94.81 353 ARG A C 1
ATOM 2781 O O . ARG A 1 353 ? 5.768 6.004 -10.146 1.00 94.81 353 ARG A O 1
ATOM 2788 N N . ARG A 1 354 ? 5.654 8.212 -9.707 1.00 94.38 354 ARG A N 1
ATOM 2789 C CA . ARG A 1 354 ? 5.078 8.059 -8.369 1.00 94.38 354 ARG A CA 1
ATOM 2790 C C . ARG A 1 354 ? 3.780 7.283 -8.441 1.00 94.38 354 ARG A C 1
ATOM 2792 O O . ARG A 1 354 ? 3.669 6.250 -7.795 1.00 94.38 354 ARG A O 1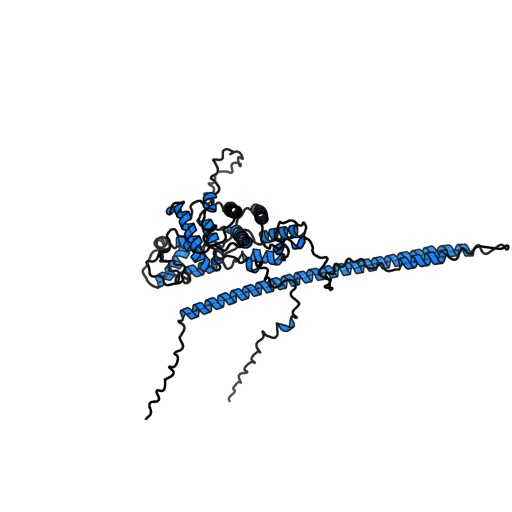
ATOM 2799 N N . LEU A 1 355 ? 2.840 7.742 -9.257 1.00 95.81 355 LEU A N 1
ATOM 2800 C CA . LEU A 1 355 ? 1.539 7.104 -9.393 1.00 95.81 355 LEU A CA 1
ATOM 2801 C C . LEU A 1 355 ? 1.650 5.623 -9.786 1.00 95.81 355 LEU A C 1
ATOM 2803 O O . LEU A 1 355 ? 1.111 4.746 -9.107 1.00 95.81 355 LEU A O 1
ATOM 2807 N N . LEU A 1 356 ? 2.365 5.345 -10.874 1.00 95.81 356 LEU A N 1
ATOM 2808 C CA . LEU A 1 356 ? 2.442 4.008 -11.446 1.00 95.81 356 LEU A CA 1
ATOM 2809 C C . LEU A 1 356 ? 3.277 3.055 -10.591 1.00 95.81 356 LEU A C 1
ATOM 2811 O O . LEU A 1 356 ? 2.996 1.862 -10.603 1.00 95.81 356 LEU A O 1
ATOM 2815 N N . SER A 1 357 ? 4.225 3.542 -9.782 1.00 95.25 357 SER A N 1
ATOM 2816 C CA . SER A 1 357 ? 4.903 2.713 -8.777 1.00 95.25 357 SER A CA 1
ATOM 2817 C C . SER A 1 357 ? 3.947 2.154 -7.717 1.00 95.25 357 SER A C 1
ATOM 2819 O O . SER A 1 357 ? 4.143 1.023 -7.287 1.00 95.25 357 SER A O 1
ATOM 2821 N N . TYR A 1 358 ? 2.906 2.890 -7.310 1.00 96.12 358 TYR A N 1
ATOM 2822 C CA . TYR A 1 358 ? 1.894 2.341 -6.393 1.00 96.12 358 TYR A CA 1
ATOM 2823 C C . TYR A 1 358 ? 0.841 1.511 -7.128 1.00 96.12 358 TYR A C 1
ATOM 2825 O O . TYR A 1 358 ? 0.436 0.467 -6.633 1.00 96.12 358 TYR A O 1
ATOM 2833 N N . ALA A 1 359 ? 0.413 1.930 -8.320 1.00 95.56 359 ALA A N 1
ATOM 2834 C CA . ALA A 1 359 ? -0.583 1.189 -9.095 1.00 95.56 359 ALA A CA 1
ATOM 2835 C C . ALA A 1 359 ? -0.078 -0.183 -9.586 1.00 95.56 359 ALA A C 1
ATOM 2837 O O . ALA A 1 359 ? -0.877 -1.076 -9.856 1.00 95.56 359 ALA A O 1
ATOM 2838 N N . SER A 1 360 ? 1.243 -0.350 -9.699 1.00 95.62 360 SER A N 1
ATOM 2839 C CA . SER A 1 360 ? 1.893 -1.591 -10.134 1.00 95.62 360 SER A CA 1
ATOM 2840 C C . SER A 1 360 ? 2.224 -2.570 -9.004 1.00 95.62 360 SER A C 1
ATOM 2842 O O . SER A 1 360 ? 2.850 -3.595 -9.267 1.00 95.62 360 SER A O 1
ATOM 2844 N N . LEU A 1 361 ? 1.797 -2.314 -7.762 1.00 94.69 361 LEU A N 1
ATOM 2845 C CA . LEU A 1 361 ? 1.991 -3.262 -6.662 1.00 94.69 361 LEU A CA 1
ATOM 2846 C C . LEU A 1 361 ? 1.304 -4.604 -6.971 1.00 94.69 361 LEU A C 1
ATOM 2848 O O . LEU A 1 361 ? 0.110 -4.663 -7.265 1.00 94.69 361 LEU A O 1
ATOM 2852 N N . GLY A 1 362 ? 2.074 -5.688 -6.901 1.00 92.38 362 GLY A N 1
ATOM 2853 C CA . GLY A 1 362 ? 1.611 -7.047 -7.173 1.00 92.38 362 GLY A CA 1
ATOM 2854 C C . GLY A 1 362 ? 1.308 -7.836 -5.904 1.00 92.38 362 GLY A C 1
ATOM 2855 O O . GLY A 1 362 ? 1.620 -7.406 -4.796 1.00 92.38 362 GLY A O 1
ATOM 2856 N N . SER A 1 363 ? 0.735 -9.032 -6.032 1.00 89.75 363 SER A N 1
ATOM 2857 C CA . SER A 1 363 ? 0.552 -9.939 -4.881 1.00 89.75 363 SER A CA 1
ATOM 2858 C C . SER A 1 363 ? 1.856 -10.582 -4.398 1.00 89.75 363 SER A C 1
ATOM 2860 O O . SER A 1 363 ? 1.905 -11.129 -3.298 1.00 89.75 363 SER A O 1
ATOM 2862 N N . ALA A 1 364 ? 2.902 -10.533 -5.223 1.00 88.44 364 ALA A N 1
ATOM 2863 C CA . ALA A 1 364 ? 4.241 -11.034 -4.938 1.00 88.44 364 ALA A CA 1
ATOM 2864 C C . ALA A 1 364 ? 5.299 -10.092 -5.546 1.00 88.44 364 ALA A C 1
ATOM 2866 O O . ALA A 1 364 ? 4.980 -9.367 -6.493 1.00 88.44 364 ALA A O 1
ATOM 2867 N N . PRO A 1 365 ? 6.568 -10.127 -5.085 1.00 89.19 365 PRO A N 1
ATOM 2868 C CA . PRO A 1 365 ? 7.596 -9.206 -5.573 1.00 89.19 365 PRO A CA 1
ATOM 2869 C C . PRO A 1 365 ? 7.822 -9.281 -7.087 1.00 89.19 365 PRO A C 1
ATOM 2871 O O . PRO A 1 365 ? 7.996 -8.258 -7.740 1.00 89.19 365 PRO A O 1
ATOM 2874 N N . VAL A 1 366 ? 7.800 -10.496 -7.647 1.00 87.88 366 VAL A N 1
ATOM 2875 C CA . VAL A 1 366 ? 7.990 -10.726 -9.087 1.00 87.88 366 VAL A CA 1
ATOM 2876 C C . VAL A 1 366 ? 6.813 -10.174 -9.892 1.00 87.88 366 VAL A C 1
ATOM 2878 O O . VAL A 1 366 ? 7.032 -9.488 -10.883 1.00 87.88 366 VAL A O 1
ATOM 2881 N N . ASP A 1 367 ? 5.578 -10.415 -9.446 1.00 89.88 367 ASP A N 1
ATOM 2882 C CA . ASP A 1 367 ? 4.370 -9.864 -10.079 1.00 89.88 367 ASP A CA 1
ATOM 2883 C C . ASP A 1 367 ? 4.412 -8.328 -10.090 1.00 89.88 367 ASP A C 1
ATOM 2885 O O . ASP A 1 367 ? 4.243 -7.705 -11.138 1.00 89.88 367 ASP A O 1
ATOM 2889 N N . GLY A 1 368 ? 4.756 -7.711 -8.955 1.00 93.31 368 GLY A N 1
ATOM 2890 C CA . GLY A 1 368 ? 4.906 -6.259 -8.869 1.00 93.31 368 GLY A CA 1
ATOM 2891 C C . GLY A 1 368 ? 6.028 -5.708 -9.751 1.00 93.31 368 GLY A C 1
ATOM 2892 O O . GLY A 1 368 ? 5.854 -4.675 -10.391 1.00 93.31 368 GLY A O 1
ATOM 2893 N N . LEU A 1 369 ? 7.159 -6.416 -9.863 1.00 92.44 369 LEU A N 1
ATOM 2894 C CA . LEU A 1 369 ? 8.238 -6.037 -10.779 1.00 92.44 369 LEU A CA 1
ATOM 2895 C C . LEU A 1 369 ? 7.763 -6.033 -12.235 1.00 92.44 369 LEU A C 1
ATOM 2897 O O . LEU A 1 369 ? 8.002 -5.064 -12.951 1.00 92.44 369 LEU A O 1
ATOM 2901 N N . LEU A 1 370 ? 7.085 -7.096 -12.675 1.00 91.31 370 LEU A N 1
ATOM 2902 C CA . LEU A 1 370 ? 6.584 -7.207 -14.047 1.00 91.31 370 LEU A CA 1
ATOM 2903 C C . LEU A 1 370 ? 5.572 -6.099 -14.360 1.00 91.31 370 LEU A C 1
ATOM 2905 O O . LEU A 1 370 ? 5.684 -5.434 -15.390 1.00 91.31 370 LEU A O 1
ATOM 2909 N N . ARG A 1 371 ? 4.633 -5.839 -13.445 1.00 93.69 371 ARG A N 1
ATOM 2910 C CA . ARG A 1 371 ? 3.673 -4.729 -13.556 1.00 93.69 371 ARG A CA 1
ATOM 2911 C C . ARG A 1 371 ? 4.380 -3.381 -13.650 1.00 93.69 371 ARG A C 1
ATOM 2913 O O . ARG A 1 371 ? 4.023 -2.558 -14.491 1.00 93.69 371 ARG A O 1
ATOM 2920 N N . ALA A 1 372 ? 5.397 -3.162 -12.821 1.00 93.62 372 ALA A N 1
ATOM 2921 C CA . ALA A 1 372 ? 6.143 -1.913 -12.796 1.00 93.62 372 ALA A CA 1
ATOM 2922 C C . ALA A 1 372 ? 6.970 -1.714 -14.072 1.00 93.62 372 ALA A C 1
ATOM 2924 O O . ALA A 1 372 ? 7.035 -0.599 -14.578 1.00 93.62 372 ALA A O 1
ATOM 2925 N N . LEU A 1 373 ? 7.550 -2.774 -14.640 1.00 91.75 373 LEU A N 1
ATOM 2926 C CA . LEU A 1 373 ? 8.265 -2.717 -15.919 1.00 91.75 373 LEU A CA 1
ATOM 2927 C C . LEU A 1 373 ? 7.332 -2.338 -17.071 1.00 91.75 373 LEU A C 1
ATOM 2929 O O . LEU A 1 373 ? 7.650 -1.442 -17.853 1.00 91.75 373 LEU A O 1
ATOM 2933 N N . VAL A 1 374 ? 6.156 -2.963 -17.137 1.00 91.38 374 VAL A N 1
ATOM 2934 C CA . VAL A 1 374 ? 5.134 -2.645 -18.144 1.00 91.38 374 VAL A CA 1
ATOM 2935 C C . VAL A 1 374 ? 4.664 -1.193 -18.014 1.00 91.38 374 VAL A C 1
ATOM 2937 O O . VAL A 1 374 ? 4.525 -0.488 -19.020 1.00 91.38 374 VAL A O 1
ATOM 2940 N N . ALA A 1 375 ? 4.459 -0.735 -16.778 1.00 93.62 375 ALA A N 1
ATOM 2941 C CA . ALA A 1 375 ? 3.957 0.597 -16.494 1.00 93.62 375 ALA A CA 1
ATOM 2942 C C . ALA A 1 375 ? 5.020 1.694 -16.659 1.00 93.62 375 ALA A C 1
ATOM 2944 O O . ALA A 1 375 ? 4.693 2.751 -17.170 1.00 93.62 375 ALA A O 1
ATOM 2945 N N . LEU A 1 376 ? 6.273 1.501 -16.247 1.00 93.56 376 LEU A N 1
ATOM 2946 C CA . LEU A 1 376 ? 7.242 2.600 -16.090 1.00 93.56 376 LEU A CA 1
ATOM 2947 C C . LEU A 1 376 ? 8.266 2.728 -17.220 1.00 93.56 376 LEU A C 1
ATOM 2949 O O . LEU A 1 376 ? 8.886 3.785 -17.340 1.00 93.56 376 LEU A O 1
ATOM 2953 N N . LEU A 1 377 ? 8.473 1.696 -18.040 1.00 90.12 377 LEU A N 1
ATOM 2954 C CA . LEU A 1 377 ? 9.396 1.799 -19.172 1.00 90.12 377 LEU A CA 1
ATOM 2955 C C . LEU A 1 377 ? 8.785 2.658 -20.296 1.00 90.12 377 LEU A C 1
ATOM 2957 O O . LEU A 1 377 ? 7.581 2.582 -20.506 1.00 90.12 377 LEU A O 1
ATOM 2961 N N . PRO A 1 378 ? 9.568 3.477 -21.022 1.00 80.94 378 PRO A N 1
ATOM 2962 C CA . PRO A 1 378 ? 9.056 4.369 -22.070 1.00 80.94 378 PRO A CA 1
ATOM 2963 C C . PRO A 1 378 ? 8.682 3.644 -23.370 1.00 80.94 378 PRO A C 1
ATOM 2965 O O . PRO A 1 378 ? 7.697 4.024 -24.004 1.00 80.94 378 PRO A O 1
ATOM 2968 N N . GLU A 1 379 ? 9.352 2.539 -23.715 1.00 77.75 379 GLU A N 1
ATOM 2969 C CA . GLU A 1 379 ? 9.028 1.695 -24.880 1.00 77.75 379 GLU A CA 1
ATOM 2970 C C . GLU A 1 379 ? 8.231 0.450 -24.472 1.00 77.75 379 GLU A C 1
ATOM 2972 O O . GLU A 1 379 ? 8.439 -0.083 -23.374 1.00 77.75 379 GLU A O 1
ATOM 2977 N N . PRO A 1 380 ? 7.163 0.081 -25.203 1.00 65.44 380 PRO A N 1
ATOM 2978 C CA . PRO A 1 380 ? 6.415 -1.124 -24.886 1.00 65.44 380 PRO A CA 1
ATOM 2979 C C . PRO A 1 380 ? 7.362 -2.294 -25.103 1.00 65.44 380 PRO A C 1
ATOM 2981 O O . PRO A 1 380 ? 8.040 -2.340 -26.122 1.00 65.44 380 PRO A O 1
ATOM 2984 N N . LEU A 1 381 ? 7.431 -3.216 -24.144 1.00 65.69 381 LEU A N 1
ATOM 2985 C CA . LEU A 1 381 ? 8.160 -4.461 -24.340 1.00 65.69 381 LEU A CA 1
ATOM 2986 C C . LEU A 1 381 ? 7.486 -5.163 -25.538 1.00 65.69 381 LEU A C 1
ATOM 2988 O O . LEU A 1 381 ? 6.328 -5.580 -25.391 1.00 65.69 381 LEU A O 1
ATOM 2992 N N . PRO A 1 382 ? 8.125 -5.217 -26.728 1.00 55.34 382 PRO A N 1
ATOM 2993 C CA . PRO A 1 382 ? 7.574 -5.923 -27.865 1.00 55.34 382 PRO A CA 1
ATOM 2994 C C . PRO A 1 382 ? 7.392 -7.354 -27.372 1.00 55.34 382 PRO A C 1
ATOM 2996 O O . PRO A 1 382 ? 8.304 -7.933 -26.783 1.00 55.34 382 PRO A O 1
ATOM 2999 N N . ASN A 1 383 ? 6.182 -7.887 -27.518 1.00 59.59 383 ASN A N 1
ATOM 3000 C CA . ASN A 1 383 ? 5.814 -9.254 -27.133 1.00 59.59 383 ASN A CA 1
ATOM 3001 C C . ASN A 1 383 ? 5.444 -9.493 -25.660 1.00 59.59 383 ASN A C 1
ATOM 3003 O O . ASN A 1 383 ? 5.298 -10.648 -25.265 1.00 59.59 383 ASN A O 1
ATOM 3007 N N . PHE A 1 384 ? 5.193 -8.458 -24.849 1.00 57.06 384 PHE A N 1
ATOM 3008 C CA . PHE A 1 384 ? 4.512 -8.661 -23.559 1.00 57.06 384 PHE A CA 1
ATOM 3009 C C . PHE A 1 384 ? 3.004 -8.876 -23.782 1.00 57.06 384 PHE A C 1
ATOM 3011 O O . PHE A 1 384 ? 2.165 -8.035 -23.464 1.00 57.06 384 PHE A O 1
ATOM 3018 N N . SER A 1 385 ? 2.663 -10.006 -24.398 1.00 55.88 385 SER A N 1
ATOM 3019 C CA . SER A 1 385 ? 1.310 -10.546 -24.388 1.00 55.88 385 SER A CA 1
ATOM 3020 C C . SER A 1 385 ? 1.049 -11.104 -22.993 1.00 55.88 385 SER A C 1
ATOM 3022 O O . SER A 1 385 ? 1.820 -11.916 -22.489 1.00 55.88 385 SER A O 1
ATOM 3024 N N . CYS A 1 386 ? -0.019 -10.653 -22.336 1.00 48.53 386 CYS A N 1
ATOM 3025 C CA . CYS A 1 386 ? -0.360 -11.108 -20.987 1.00 48.53 386 CYS A CA 1
ATOM 3026 C C . CYS A 1 386 ? -0.811 -12.583 -20.955 1.00 48.53 386 CYS A C 1
ATOM 3028 O O . CYS A 1 386 ? -0.946 -13.166 -19.878 1.00 48.53 386 CYS A O 1
ATOM 3030 N N . SER A 1 387 ? -1.026 -13.201 -22.124 1.00 51.34 387 SER A N 1
ATOM 3031 C CA . SER A 1 387 ? -1.128 -14.650 -22.231 1.00 51.34 387 SER A CA 1
ATOM 3032 C C . SER A 1 387 ? 0.273 -15.243 -22.097 1.00 51.34 387 SER A C 1
ATOM 3034 O O . SER A 1 387 ? 1.189 -14.881 -22.826 1.00 51.34 387 SER A O 1
ATOM 3036 N N . LEU A 1 388 ? 0.446 -16.148 -21.135 1.00 47.78 388 LEU A N 1
ATOM 3037 C CA . LEU A 1 388 ? 1.689 -16.853 -20.797 1.00 47.78 388 LEU A CA 1
ATOM 3038 C C . LEU A 1 388 ? 2.201 -17.793 -21.929 1.00 47.78 388 LEU A C 1
ATOM 3040 O O . LEU A 1 388 ? 2.718 -18.873 -21.656 1.00 47.78 388 LEU A O 1
ATOM 3044 N N . GLY A 1 389 ? 2.011 -17.434 -23.201 1.00 39.22 389 GLY A N 1
ATOM 3045 C CA . GLY A 1 389 ? 2.384 -18.194 -24.388 1.00 39.22 389 GLY A CA 1
ATOM 3046 C C . GLY A 1 389 ? 3.572 -17.561 -25.109 1.00 39.22 389 GLY A C 1
ATOM 3047 O O . GLY A 1 389 ? 3.493 -16.414 -25.529 1.00 39.22 389 GLY A O 1
ATOM 3048 N N . THR A 1 390 ? 4.657 -18.334 -25.200 1.00 42.25 390 THR A N 1
ATOM 3049 C CA . THR A 1 390 ? 5.805 -18.246 -26.130 1.00 42.25 390 THR A CA 1
ATOM 3050 C C . THR A 1 390 ? 6.037 -16.921 -26.871 1.00 42.25 390 THR A C 1
ATOM 3052 O O . THR A 1 390 ? 5.305 -16.554 -27.785 1.00 42.25 390 THR A O 1
ATOM 3055 N N . VAL A 1 391 ? 7.145 -16.264 -26.516 1.00 40.53 391 VAL A N 1
ATOM 3056 C CA . VAL A 1 391 ? 7.648 -15.021 -27.109 1.00 40.53 391 VAL A CA 1
ATOM 3057 C C . VAL A 1 391 ? 8.669 -15.351 -28.206 1.00 40.53 391 VAL A C 1
ATOM 3059 O O . VAL A 1 391 ? 9.781 -15.764 -27.891 1.00 40.53 391 VAL A O 1
ATOM 3062 N N . GLU A 1 392 ? 8.316 -15.151 -29.477 1.00 44.47 392 GLU A N 1
ATOM 3063 C CA . GLU A 1 392 ? 9.263 -15.103 -30.605 1.00 44.47 392 GLU A CA 1
ATOM 3064 C C . GLU A 1 392 ? 9.299 -13.668 -31.150 1.00 44.47 392 GLU A C 1
ATOM 3066 O O . GLU A 1 392 ? 8.387 -13.234 -31.849 1.00 44.47 392 GLU A O 1
ATOM 3071 N N . GLY A 1 393 ? 10.326 -12.895 -30.797 1.00 46.34 393 GLY A N 1
ATOM 3072 C CA . GLY A 1 393 ? 10.566 -11.581 -31.392 1.00 46.34 393 GLY A CA 1
ATOM 3073 C C . GLY A 1 393 ? 11.684 -10.801 -30.703 1.00 46.34 393 GLY A C 1
ATOM 3074 O O . GLY A 1 393 ? 12.037 -11.085 -29.557 1.00 46.34 393 GLY A O 1
ATOM 3075 N N . ASP A 1 394 ? 12.239 -9.829 -31.429 1.00 48.00 394 ASP A N 1
ATOM 3076 C CA . ASP A 1 394 ? 13.420 -9.053 -31.043 1.00 48.00 394 ASP A CA 1
ATOM 3077 C C . ASP A 1 394 ? 13.258 -8.401 -29.662 1.00 48.00 394 ASP A C 1
ATOM 3079 O O . ASP A 1 394 ? 12.322 -7.645 -29.396 1.00 48.00 394 ASP A O 1
ATOM 3083 N N . SER A 1 395 ? 14.173 -8.731 -28.751 1.00 55.28 395 SER A N 1
ATOM 3084 C CA . SER A 1 395 ? 14.080 -8.372 -27.338 1.00 55.28 395 SER A CA 1
ATOM 3085 C C . SER A 1 395 ? 14.201 -6.860 -27.119 1.00 55.28 395 SER A C 1
ATOM 3087 O O . SER A 1 395 ? 15.249 -6.279 -27.402 1.00 55.28 395 SER A O 1
ATOM 3089 N N . ALA A 1 396 ? 13.202 -6.233 -26.479 1.00 59.41 396 ALA A N 1
ATOM 3090 C CA . ALA A 1 396 ? 13.393 -4.891 -25.924 1.00 59.41 396 ALA A CA 1
ATOM 3091 C C . ALA A 1 396 ? 14.558 -4.898 -24.947 1.00 59.41 396 ALA A C 1
ATOM 3093 O O . ALA A 1 396 ? 14.677 -5.765 -24.075 1.00 59.41 396 ALA A O 1
ATOM 3094 N N . ALA A 1 397 ? 15.407 -3.896 -25.086 1.00 66.56 397 ALA A N 1
ATOM 3095 C CA . ALA A 1 397 ? 16.615 -3.789 -24.314 1.00 66.56 397 ALA A CA 1
ATOM 3096 C C . ALA A 1 397 ? 16.335 -2.862 -23.114 1.00 66.56 397 ALA A C 1
ATOM 3098 O O . ALA A 1 397 ? 16.178 -1.653 -23.261 1.00 66.56 397 ALA A O 1
ATOM 3099 N N . THR A 1 398 ? 16.242 -3.421 -21.905 1.00 74.06 398 THR A N 1
ATOM 3100 C CA . THR A 1 398 ? 16.047 -2.641 -20.673 1.00 74.06 398 THR A CA 1
ATOM 3101 C C . THR A 1 398 ? 17.400 -2.216 -20.111 1.00 74.06 398 THR A C 1
ATOM 3103 O O . THR A 1 398 ? 18.289 -3.043 -19.908 1.00 74.06 398 THR A O 1
ATOM 3106 N N . SER A 1 399 ? 17.585 -0.923 -19.830 1.00 82.38 399 SER A N 1
ATOM 3107 C CA . SER A 1 399 ? 18.815 -0.461 -19.175 1.00 82.38 399 SER A CA 1
ATOM 3108 C C . SER A 1 399 ? 18.857 -0.900 -17.706 1.00 82.38 399 SER A C 1
ATOM 3110 O O . SER A 1 399 ? 17.853 -0.826 -16.991 1.00 82.38 399 SER A O 1
ATOM 3112 N N . ALA A 1 400 ? 20.039 -1.287 -17.215 1.00 84.38 400 ALA A N 1
ATOM 3113 C CA . ALA A 1 400 ? 20.242 -1.622 -15.801 1.00 84.38 400 ALA A CA 1
ATOM 3114 C C . ALA A 1 400 ? 19.813 -0.476 -14.862 1.00 84.38 400 ALA A C 1
ATOM 3116 O O . ALA A 1 400 ? 19.301 -0.720 -13.772 1.00 84.38 400 ALA A O 1
ATOM 3117 N N . ARG A 1 401 ? 19.960 0.782 -15.310 1.00 87.56 401 ARG A N 1
ATOM 3118 C CA . ARG A 1 401 ? 19.504 1.976 -14.586 1.00 87.56 401 ARG A CA 1
ATOM 3119 C C . ARG A 1 401 ? 17.989 2.021 -14.425 1.00 87.56 401 ARG A C 1
ATOM 3121 O O . ARG A 1 401 ? 17.531 2.265 -13.313 1.00 87.56 401 ARG A O 1
ATOM 3128 N N . ALA A 1 402 ? 17.229 1.801 -15.496 1.00 87.88 402 ALA A N 1
ATOM 3129 C CA . ALA A 1 402 ? 15.769 1.813 -15.424 1.00 87.88 402 ALA A CA 1
ATOM 3130 C C . ALA A 1 402 ? 15.269 0.716 -14.478 1.00 87.88 402 ALA A C 1
ATOM 3132 O O . ALA A 1 402 ? 14.450 0.977 -13.600 1.00 87.88 402 ALA A O 1
ATOM 3133 N N . LEU A 1 403 ? 15.842 -0.484 -14.589 1.00 88.94 403 LEU A N 1
ATOM 3134 C CA . LEU A 1 403 ? 15.526 -1.593 -13.699 1.00 88.94 403 LEU A CA 1
ATOM 3135 C C . LEU A 1 403 ? 15.831 -1.273 -12.231 1.00 88.94 403 LEU A C 1
ATOM 3137 O O . LEU A 1 403 ? 14.995 -1.500 -11.360 1.00 88.94 403 LEU A O 1
ATOM 3141 N N . TRP A 1 404 ? 17.015 -0.727 -11.959 1.00 91.94 404 TRP A N 1
ATOM 3142 C CA . TRP A 1 404 ? 17.412 -0.308 -10.619 1.00 91.94 404 TRP A CA 1
ATOM 3143 C C . TRP A 1 404 ? 16.427 0.731 -10.061 1.00 91.94 404 TRP A C 1
ATOM 3145 O O . TRP A 1 404 ? 15.905 0.562 -8.964 1.00 91.94 404 TRP A O 1
ATOM 3155 N N . GLN A 1 405 ? 16.078 1.759 -10.840 1.00 90.56 405 GLN A N 1
ATOM 3156 C CA . GLN A 1 405 ? 15.105 2.776 -10.421 1.00 90.56 405 GLN A CA 1
ATOM 3157 C C . GLN A 1 405 ? 13.719 2.191 -10.116 1.00 90.56 405 GLN A C 1
ATOM 3159 O O . GLN A 1 405 ? 13.038 2.694 -9.222 1.00 90.56 405 GLN A O 1
ATOM 3164 N N . ILE A 1 406 ? 13.305 1.153 -10.851 1.00 90.31 406 ILE A N 1
ATOM 3165 C CA . ILE A 1 406 ? 12.032 0.455 -10.647 1.00 90.31 406 ILE A CA 1
ATOM 3166 C C . ILE A 1 406 ? 12.069 -0.391 -9.369 1.00 90.31 406 ILE A C 1
ATOM 3168 O O . ILE A 1 406 ? 11.209 -0.215 -8.511 1.00 90.31 406 ILE A O 1
ATOM 3172 N N . ILE A 1 407 ? 13.064 -1.274 -9.207 1.00 86.62 407 ILE A N 1
ATOM 3173 C CA . ILE A 1 407 ? 13.140 -2.189 -8.051 1.00 86.62 407 ILE A CA 1
ATOM 3174 C C . ILE A 1 407 ? 13.317 -1.412 -6.746 1.00 86.62 407 ILE A C 1
ATOM 3176 O O . ILE A 1 407 ? 12.667 -1.702 -5.742 1.00 86.62 407 ILE A O 1
ATOM 3180 N N . PHE A 1 408 ? 14.192 -0.412 -6.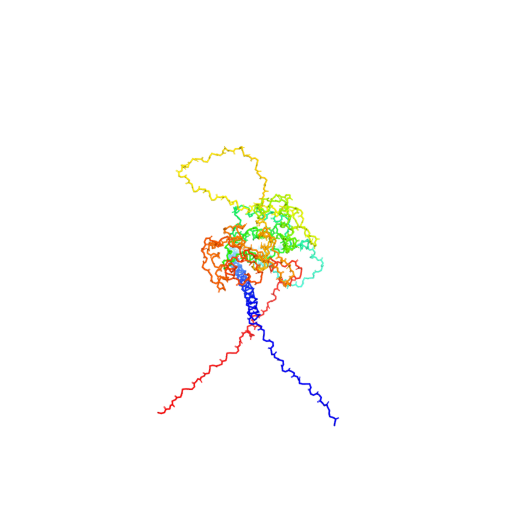764 1.00 88.50 408 PHE A N 1
ATOM 3181 C CA . PHE A 1 408 ? 14.502 0.397 -5.591 1.00 88.50 408 PHE A CA 1
ATOM 3182 C C . PHE A 1 408 ? 13.587 1.622 -5.455 1.00 88.50 408 PHE A C 1
ATOM 3184 O O . PHE A 1 408 ? 13.827 2.474 -4.606 1.00 88.50 408 PHE A O 1
ATOM 3191 N N . ALA A 1 409 ? 12.539 1.685 -6.288 1.00 67.75 409 ALA A N 1
ATOM 3192 C CA . ALA A 1 409 ? 11.353 2.521 -6.158 1.00 67.75 409 ALA A CA 1
ATOM 3193 C C . ALA A 1 409 ? 11.618 3.955 -5.660 1.00 67.75 409 ALA A C 1
ATOM 3195 O O . ALA A 1 409 ? 11.005 4.391 -4.688 1.00 67.75 409 ALA A O 1
ATOM 3196 N N . GLN A 1 410 ? 12.454 4.731 -6.370 1.00 75.69 410 GLN A N 1
ATOM 3197 C CA . GLN A 1 410 ? 12.735 6.150 -6.045 1.00 75.69 410 GLN A CA 1
ATOM 3198 C C . GLN A 1 410 ? 11.477 7.036 -5.922 1.00 75.69 410 GLN A C 1
ATOM 3200 O O . GLN A 1 410 ? 11.539 8.151 -5.420 1.00 75.69 410 GLN A O 1
ATOM 3205 N N . ALA A 1 411 ? 10.334 6.554 -6.405 1.00 81.81 411 ALA A N 1
ATOM 3206 C CA . ALA A 1 411 ? 9.038 7.211 -6.304 1.00 81.81 411 ALA A CA 1
ATOM 3207 C C . ALA A 1 411 ? 8.393 7.123 -4.904 1.00 81.81 411 ALA A C 1
ATOM 3209 O O . ALA A 1 411 ? 7.390 7.798 -4.639 1.00 81.81 411 ALA A O 1
ATOM 3210 N N . ARG A 1 412 ? 8.935 6.276 -4.024 1.00 88.88 412 ARG A N 1
ATOM 3211 C CA . ARG A 1 412 ? 8.435 6.030 -2.671 1.00 88.88 412 ARG A CA 1
ATOM 3212 C C . ARG A 1 412 ? 9.318 6.736 -1.634 1.00 88.88 412 ARG A C 1
ATOM 3214 O O . ARG A 1 412 ? 10.454 7.087 -1.946 1.00 88.88 412 ARG A O 1
ATOM 3221 N N . PRO A 1 413 ? 8.802 6.986 -0.420 1.00 90.62 413 PRO A N 1
ATOM 3222 C CA . PRO A 1 413 ? 9.537 7.720 0.603 1.00 90.62 413 PRO A CA 1
ATOM 3223 C C . PRO A 1 413 ? 10.854 7.015 0.930 1.00 90.62 413 PRO A C 1
ATOM 3225 O O . PRO A 1 413 ? 10.838 5.869 1.385 1.00 90.62 413 PRO A O 1
ATOM 3228 N N . ALA A 1 414 ? 11.993 7.682 0.733 1.00 89.94 414 ALA A N 1
ATOM 3229 C CA . ALA A 1 414 ? 13.303 7.049 0.939 1.00 89.94 414 ALA A CA 1
ATOM 3230 C C . ALA A 1 414 ? 13.478 6.581 2.394 1.00 89.94 414 ALA A C 1
ATOM 3232 O O . ALA A 1 414 ? 14.092 5.556 2.674 1.00 89.94 414 ALA A O 1
ATOM 3233 N N . SER A 1 415 ? 12.858 7.309 3.324 1.00 91.25 415 SER A N 1
ATOM 3234 C CA . SER A 1 415 ? 12.840 7.004 4.754 1.00 91.25 415 SER A CA 1
ATOM 3235 C C . SER A 1 415 ? 12.000 5.772 5.131 1.00 91.25 415 SER A C 1
ATOM 3237 O O . SER A 1 415 ? 12.140 5.268 6.248 1.00 91.25 415 SER A O 1
ATOM 3239 N N . ALA A 1 416 ? 11.151 5.262 4.227 1.00 89.56 416 ALA A N 1
ATOM 3240 C CA . ALA A 1 416 ? 10.404 4.020 4.435 1.00 89.56 416 ALA A CA 1
ATOM 3241 C C . ALA A 1 416 ? 11.241 2.763 4.187 1.00 89.56 416 ALA A C 1
ATOM 3243 O O . ALA A 1 416 ? 10.817 1.664 4.557 1.00 89.56 416 ALA A O 1
ATOM 3244 N N . MET A 1 417 ? 12.409 2.911 3.560 1.00 90.25 417 MET A N 1
ATOM 3245 C CA . MET A 1 417 ? 13.121 1.813 2.923 1.00 90.25 417 MET A CA 1
ATOM 3246 C C . MET A 1 417 ? 14.561 1.695 3.402 1.00 90.25 417 MET A C 1
ATOM 3248 O O . MET A 1 417 ? 15.161 2.649 3.896 1.00 90.25 417 MET A O 1
ATOM 3252 N N . MET A 1 418 ? 15.132 0.505 3.229 1.00 91.06 418 MET A N 1
ATOM 3253 C CA . MET A 1 418 ? 16.581 0.347 3.270 1.00 91.06 418 MET A CA 1
ATOM 3254 C C . MET A 1 418 ? 17.224 1.132 2.126 1.00 91.06 418 MET A C 1
ATOM 3256 O O . MET A 1 418 ? 16.666 1.240 1.034 1.00 91.06 418 MET A O 1
ATOM 3260 N N . SER A 1 419 ? 18.416 1.670 2.384 1.00 91.69 419 SER A N 1
ATOM 3261 C CA . SER A 1 419 ? 19.194 2.354 1.357 1.00 91.69 419 SER A CA 1
ATOM 3262 C C . SER A 1 419 ? 19.492 1.393 0.204 1.00 91.69 419 SER A C 1
ATOM 3264 O O . SER A 1 419 ? 20.019 0.302 0.452 1.00 91.69 419 SER A O 1
ATOM 3266 N N . PRO A 1 420 ? 19.201 1.779 -1.048 1.00 92.56 420 PRO A N 1
ATOM 3267 C CA . PRO A 1 420 ? 19.448 0.902 -2.176 1.00 92.56 420 PRO A CA 1
ATOM 3268 C C . PRO A 1 420 ? 20.953 0.701 -2.404 1.00 92.56 420 PRO A C 1
ATOM 3270 O O . PRO A 1 420 ? 21.752 1.592 -2.091 1.00 92.56 420 PRO A O 1
ATOM 3273 N N . PRO A 1 421 ? 21.366 -0.446 -2.976 1.00 93.75 421 PRO A N 1
ATOM 3274 C CA . PRO A 1 421 ? 22.749 -0.651 -3.392 1.00 93.75 421 PRO A CA 1
ATOM 3275 C C . PRO A 1 421 ? 23.131 0.372 -4.465 1.00 93.75 421 PRO A C 1
ATOM 3277 O O . PRO A 1 421 ? 22.267 0.883 -5.183 1.00 93.75 421 PRO A O 1
ATOM 3280 N N . ARG A 1 422 ? 24.429 0.654 -4.624 1.00 92.19 422 ARG A N 1
ATOM 3281 C CA . ARG A 1 422 ? 24.877 1.560 -5.689 1.00 92.19 422 ARG A CA 1
ATOM 3282 C C . ARG A 1 422 ? 24.496 0.983 -7.051 1.00 92.19 422 ARG A C 1
ATOM 3284 O O . ARG A 1 422 ? 24.534 -0.229 -7.265 1.00 92.19 422 ARG A O 1
ATOM 3291 N N . LEU A 1 423 ? 24.144 1.868 -7.982 1.00 90.06 423 LEU A N 1
ATOM 3292 C CA . LEU A 1 423 ? 23.776 1.478 -9.344 1.00 90.06 423 LEU A CA 1
ATOM 3293 C C . LEU A 1 423 ? 24.909 0.700 -10.038 1.00 90.06 423 LEU A C 1
ATOM 3295 O O . LEU A 1 423 ? 24.641 -0.237 -10.783 1.00 90.06 423 LEU A O 1
ATOM 3299 N N . GLU A 1 424 ? 26.161 1.075 -9.773 1.00 89.12 424 GLU A N 1
ATOM 3300 C CA . GLU A 1 424 ? 27.360 0.409 -10.297 1.00 89.12 424 GLU A CA 1
ATOM 3301 C C . GLU A 1 424 ? 27.457 -1.045 -9.817 1.00 89.12 424 GLU A C 1
ATOM 3303 O O . GLU A 1 424 ? 27.636 -1.950 -10.633 1.00 89.12 424 GLU A O 1
ATOM 3308 N N . ASP A 1 425 ? 27.264 -1.275 -8.515 1.00 91.50 425 ASP A N 1
ATOM 3309 C CA . ASP A 1 425 ? 27.320 -2.607 -7.904 1.00 91.50 425 ASP A CA 1
ATOM 3310 C C . ASP A 1 425 ? 26.213 -3.505 -8.467 1.00 91.50 425 ASP A C 1
ATOM 3312 O O . ASP A 1 425 ? 26.462 -4.636 -8.888 1.00 91.50 425 ASP A O 1
ATOM 3316 N N . PHE A 1 426 ? 24.989 -2.972 -8.544 1.00 91.50 426 PHE A N 1
ATOM 3317 C CA . PHE A 1 426 ? 23.850 -3.694 -9.103 1.00 91.50 426 PHE A CA 1
ATOM 3318 C C . PHE A 1 426 ? 24.038 -4.011 -10.590 1.00 91.50 426 PHE A C 1
ATOM 3320 O O . PHE A 1 426 ? 23.802 -5.142 -11.005 1.00 91.50 426 PHE A O 1
ATOM 3327 N N . GLY A 1 427 ? 24.480 -3.039 -11.394 1.00 88.06 427 GLY A N 1
ATOM 3328 C CA . GLY A 1 427 ? 24.723 -3.234 -12.824 1.00 88.06 427 GLY A CA 1
ATOM 3329 C C . GLY A 1 427 ? 25.815 -4.270 -13.094 1.00 88.06 427 GLY A C 1
ATOM 3330 O O . GLY A 1 427 ? 25.659 -5.107 -13.981 1.00 88.06 427 GLY A O 1
ATOM 3331 N N . THR A 1 428 ? 26.874 -4.265 -12.282 1.00 87.19 428 THR A N 1
ATOM 3332 C CA . THR A 1 428 ? 27.946 -5.268 -12.337 1.00 87.19 428 THR A CA 1
ATOM 3333 C C . THR A 1 428 ? 27.404 -6.666 -12.041 1.00 87.19 428 THR A C 1
ATOM 3335 O O . THR A 1 428 ? 27.628 -7.589 -12.819 1.00 87.19 428 THR A O 1
ATOM 3338 N N . GLU A 1 429 ? 26.638 -6.835 -10.958 1.00 89.38 429 GLU A N 1
ATOM 3339 C CA . GLU A 1 429 ? 26.058 -8.134 -10.576 1.00 89.38 429 GLU A CA 1
ATOM 3340 C C . GLU A 1 429 ? 25.045 -8.642 -11.622 1.00 89.38 429 GLU A C 1
ATOM 3342 O O . GLU A 1 429 ? 25.019 -9.835 -11.949 1.00 89.38 429 GLU A O 1
ATOM 3347 N N . LEU A 1 430 ? 24.238 -7.731 -12.183 1.00 88.12 430 LEU A N 1
ATOM 3348 C CA . LEU A 1 430 ? 23.241 -8.027 -13.213 1.00 88.12 430 LEU A CA 1
ATOM 3349 C C . LEU A 1 430 ? 23.899 -8.574 -14.485 1.00 88.12 430 LEU A C 1
ATOM 3351 O O . LEU A 1 430 ? 23.439 -9.588 -15.011 1.00 88.12 430 LEU A O 1
ATOM 3355 N N . LEU A 1 431 ? 24.976 -7.927 -14.944 1.00 83.44 431 LEU A N 1
ATOM 3356 C CA . LEU A 1 431 ? 25.701 -8.301 -16.160 1.00 83.44 431 LEU A CA 1
ATOM 3357 C C . LEU A 1 431 ? 26.596 -9.521 -15.968 1.00 83.44 431 LEU A C 1
ATOM 3359 O O . LEU A 1 431 ? 26.621 -10.375 -16.845 1.00 83.44 431 LEU A O 1
ATOM 3363 N N . LEU A 1 432 ? 27.287 -9.661 -14.831 1.00 82.69 432 LEU A N 1
ATOM 3364 C CA . LEU A 1 432 ? 28.085 -10.862 -14.542 1.00 82.69 432 LEU A CA 1
ATOM 3365 C C . LEU A 1 432 ? 27.233 -12.133 -14.594 1.00 82.69 432 LEU A C 1
ATOM 3367 O O . LEU A 1 432 ? 27.697 -13.172 -15.050 1.00 82.69 432 LEU A O 1
ATOM 3371 N N . SER A 1 433 ? 25.967 -12.033 -14.188 1.00 78.00 433 SER A N 1
ATOM 3372 C CA . SER A 1 433 ? 25.016 -13.145 -14.265 1.00 78.00 433 SER A CA 1
ATOM 3373 C C . SER A 1 433 ? 24.657 -13.549 -15.704 1.00 78.00 433 SER A C 1
ATOM 3375 O O . SER A 1 433 ? 24.095 -14.621 -15.889 1.00 78.00 433 SER A O 1
ATOM 3377 N N . GLN A 1 434 ? 24.951 -12.710 -16.703 1.00 74.12 434 GLN A N 1
ATOM 3378 C CA . GLN A 1 434 ? 24.716 -12.981 -18.129 1.00 74.12 434 GLN A CA 1
ATOM 3379 C C . GLN A 1 434 ? 26.013 -13.319 -18.871 1.00 74.12 434 GLN A C 1
ATOM 3381 O O . GLN A 1 434 ? 26.052 -14.240 -19.673 1.00 74.12 434 GLN A O 1
ATOM 3386 N N . VAL A 1 435 ? 27.090 -12.592 -18.569 1.00 65.56 435 VAL A N 1
ATOM 3387 C CA . VAL A 1 435 ? 28.399 -12.695 -19.235 1.00 65.56 435 VAL A CA 1
ATOM 3388 C C . VAL A 1 435 ? 29.160 -13.962 -18.840 1.00 65.56 435 VAL A C 1
ATOM 3390 O O . VAL A 1 435 ? 30.033 -14.398 -19.580 1.00 65.56 435 VAL A O 1
ATOM 3393 N N . LEU A 1 436 ? 28.814 -14.619 -17.726 1.00 59.84 436 LEU A N 1
ATOM 3394 C CA . LEU A 1 436 ? 29.355 -15.950 -17.419 1.00 59.84 436 LEU A CA 1
ATOM 3395 C C . LEU A 1 436 ? 29.035 -17.008 -18.501 1.00 59.84 436 LEU A C 1
ATOM 3397 O O . LEU A 1 436 ? 29.618 -18.088 -18.450 1.00 59.84 436 LEU A O 1
ATOM 3401 N N . GLU A 1 437 ? 28.180 -16.700 -19.486 1.00 60.12 437 GLU A N 1
ATOM 3402 C CA . GLU A 1 437 ? 27.969 -17.523 -20.686 1.00 60.12 437 GLU A CA 1
ATOM 3403 C C . GLU A 1 437 ? 28.778 -17.061 -21.923 1.00 60.12 437 GLU A C 1
ATOM 3405 O O . GLU A 1 437 ? 29.062 -17.888 -22.785 1.00 60.12 437 GLU A O 1
ATOM 3410 N N . GLU A 1 438 ? 29.237 -15.803 -22.007 1.00 57.56 438 GLU A N 1
ATOM 3411 C CA . GLU A 1 438 ? 29.974 -15.254 -23.165 1.00 57.56 4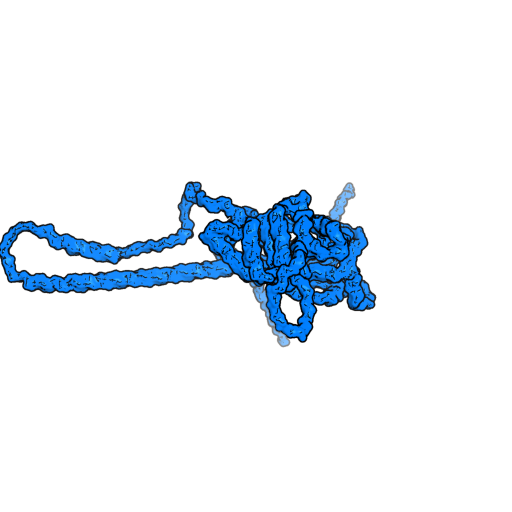38 GLU A CA 1
ATOM 3412 C C . GLU A 1 438 ? 31.123 -14.330 -22.708 1.00 57.56 438 GLU A C 1
ATOM 3414 O O . GLU A 1 438 ? 30.937 -13.153 -22.396 1.00 57.56 438 GLU A O 1
ATOM 3419 N N . VAL A 1 439 ? 32.340 -14.876 -22.628 1.00 47.94 439 VAL A N 1
ATOM 3420 C CA . VAL A 1 439 ? 33.509 -14.217 -22.021 1.00 47.94 439 VAL A CA 1
ATOM 3421 C C . VAL A 1 439 ? 34.236 -13.310 -23.023 1.00 47.94 439 VAL A C 1
ATOM 3423 O O . VAL A 1 439 ? 35.132 -13.757 -23.731 1.00 47.94 439 VAL A O 1
ATOM 3426 N N . GLU A 1 440 ? 33.938 -12.010 -23.007 1.00 55.75 440 GLU A N 1
ATOM 3427 C CA . GLU A 1 440 ? 34.870 -10.964 -23.459 1.00 55.75 440 GLU A CA 1
ATOM 3428 C C . GLU A 1 440 ? 34.941 -9.804 -22.452 1.00 55.75 440 GLU A C 1
ATOM 3430 O O . GLU A 1 440 ? 33.956 -9.410 -21.823 1.00 55.75 440 GLU A O 1
ATOM 3435 N N . ALA A 1 441 ? 36.148 -9.264 -22.263 1.00 60.03 441 ALA A N 1
ATOM 3436 C CA . ALA A 1 441 ? 36.477 -8.282 -21.233 1.00 60.03 441 ALA A CA 1
ATOM 3437 C C . ALA A 1 441 ? 35.889 -6.891 -21.542 1.00 60.03 441 ALA A C 1
ATOM 3439 O O . ALA A 1 441 ? 36.443 -6.114 -22.316 1.00 60.03 441 ALA A O 1
ATOM 3440 N N . VAL A 1 442 ? 34.772 -6.546 -20.898 1.00 58.81 442 VAL A N 1
ATOM 3441 C CA . VAL A 1 442 ? 34.110 -5.237 -21.031 1.00 58.81 442 VAL A CA 1
ATOM 3442 C C . VAL A 1 442 ? 34.390 -4.372 -19.792 1.00 58.81 442 VAL A C 1
ATOM 3444 O O . VAL A 1 442 ? 34.327 -4.859 -18.668 1.00 58.81 442 VAL A O 1
ATOM 3447 N N . THR A 1 443 ? 34.659 -3.074 -19.975 1.00 72.25 443 THR A N 1
ATOM 3448 C CA . THR A 1 443 ? 34.958 -2.121 -18.887 1.00 72.25 443 THR A CA 1
ATOM 3449 C C . THR A 1 443 ? 33.702 -1.614 -18.140 1.00 72.25 443 THR A C 1
ATOM 3451 O O . THR A 1 443 ? 32.681 -1.353 -18.788 1.00 72.25 443 THR A O 1
ATOM 3454 N N . PRO A 1 444 ? 33.768 -1.365 -16.808 1.00 67.44 444 PRO A N 1
ATOM 3455 C CA . PRO A 1 444 ? 32.608 -1.016 -15.969 1.00 67.44 444 PRO A CA 1
ATOM 3456 C C . PRO A 1 444 ? 31.796 0.221 -16.378 1.00 67.44 444 PRO A C 1
ATOM 3458 O O . PRO A 1 444 ? 30.582 0.269 -16.200 1.00 67.44 444 PRO A O 1
ATOM 3461 N N . SER A 1 445 ? 32.436 1.240 -16.952 1.00 68.81 445 SER A N 1
ATOM 3462 C CA . SER A 1 445 ? 31.768 2.489 -17.348 1.00 68.81 445 SER A CA 1
ATOM 3463 C C . SER A 1 445 ? 30.879 2.335 -18.587 1.00 68.81 445 SER A C 1
ATOM 3465 O O . SER A 1 445 ? 29.910 3.079 -18.752 1.00 68.81 445 SER A O 1
ATOM 3467 N N . SER A 1 446 ? 31.166 1.352 -19.444 1.00 68.56 446 SER A N 1
ATOM 3468 C CA . SER A 1 446 ? 30.351 1.054 -20.627 1.00 68.56 446 SER A CA 1
ATOM 3469 C C . SER A 1 446 ? 29.044 0.325 -20.279 1.00 68.56 446 SER A C 1
ATOM 3471 O O . SER A 1 446 ? 28.064 0.421 -21.018 1.00 68.56 446 SER A O 1
ATOM 3473 N N . TRP A 1 447 ? 28.987 -0.336 -19.117 1.00 66.25 447 TRP A N 1
ATOM 3474 C CA . TRP A 1 447 ? 27.853 -1.146 -18.660 1.00 66.25 447 TRP A CA 1
ATOM 3475 C C . TRP A 1 447 ? 26.584 -0.343 -18.398 1.00 66.25 447 TRP A C 1
ATOM 3477 O O . TRP A 1 447 ? 25.492 -0.810 -18.698 1.00 66.25 447 TRP A O 1
ATOM 3487 N N . LEU A 1 448 ? 26.712 0.895 -17.915 1.00 64.31 448 LEU A N 1
ATOM 3488 C CA . LEU A 1 448 ? 25.559 1.759 -17.631 1.00 64.31 448 LEU A CA 1
ATOM 3489 C C . LEU A 1 448 ? 24.763 2.143 -18.887 1.00 64.31 448 LEU A C 1
ATOM 3491 O O . LEU A 1 448 ? 23.618 2.579 -18.767 1.00 64.31 448 LEU A O 1
ATOM 3495 N N . LYS A 1 449 ? 25.370 2.003 -20.072 1.00 69.12 449 LYS A N 1
ATOM 3496 C CA . LYS A 1 449 ? 24.739 2.259 -21.372 1.00 69.12 449 LYS A CA 1
ATOM 3497 C C . LYS A 1 449 ? 24.352 0.977 -22.108 1.00 69.12 449 LYS A C 1
ATOM 3499 O O . LYS A 1 449 ? 23.621 1.064 -23.088 1.00 69.12 449 LYS A O 1
ATOM 3504 N N . LYS A 1 450 ? 24.834 -0.193 -21.668 1.00 68.75 450 LYS A N 1
ATOM 3505 C CA . LYS A 1 450 ? 24.437 -1.466 -22.269 1.00 68.75 450 LYS A CA 1
ATOM 3506 C C . LYS A 1 450 ? 23.012 -1.781 -21.844 1.00 68.75 450 LYS A C 1
ATOM 3508 O O . LYS A 1 450 ? 22.696 -1.855 -20.655 1.00 68.75 450 LYS A O 1
ATOM 3513 N N . CYS A 1 451 ? 22.152 -1.943 -22.834 1.00 74.44 451 CYS A N 1
ATOM 3514 C CA . CYS A 1 451 ? 20.811 -2.428 -22.610 1.00 74.44 451 CYS A CA 1
ATOM 3515 C C . CYS A 1 451 ? 20.842 -3.956 -22.553 1.00 74.44 451 CYS A C 1
ATOM 3517 O O . CYS A 1 451 ? 21.523 -4.604 -23.345 1.00 74.44 451 CYS A O 1
ATOM 3519 N N . VAL A 1 452 ? 20.121 -4.514 -21.590 1.00 72.12 452 VAL A N 1
ATOM 3520 C CA . VAL A 1 452 ? 20.004 -5.954 -21.402 1.00 72.12 452 VAL A CA 1
ATOM 3521 C C . VAL A 1 452 ? 18.717 -6.412 -22.079 1.00 72.12 452 VAL A C 1
ATOM 3523 O O . VAL A 1 452 ? 17.670 -5.828 -21.780 1.00 72.12 452 VAL A O 1
ATOM 3526 N N . PRO A 1 453 ? 18.752 -7.425 -22.964 1.00 75.62 453 PRO A N 1
ATOM 3527 C CA . PRO A 1 453 ? 17.530 -7.990 -23.512 1.00 75.62 453 PRO A CA 1
ATOM 3528 C C . PRO A 1 453 ? 16.626 -8.455 -22.365 1.00 75.62 453 PRO A C 1
ATOM 3530 O O . PRO A 1 453 ? 17.031 -9.241 -21.503 1.00 75.62 453 PRO A O 1
ATOM 3533 N N . PHE A 1 454 ? 15.423 -7.891 -22.298 1.00 75.75 454 PHE A N 1
ATOM 3534 C CA . PHE A 1 454 ? 14.438 -8.259 -21.302 1.00 75.75 454 PHE A CA 1
ATOM 3535 C C . PHE A 1 454 ? 13.749 -9.564 -21.705 1.00 75.75 454 PHE A C 1
ATOM 3537 O O . PHE A 1 454 ? 12.964 -9.609 -22.648 1.00 75.75 454 PHE A O 1
ATOM 3544 N N . ASP A 1 455 ? 14.010 -10.613 -20.933 1.00 80.06 455 ASP A N 1
ATOM 3545 C CA . ASP A 1 455 ? 13.348 -11.909 -21.050 1.00 80.06 455 ASP A CA 1
ATOM 3546 C C . ASP A 1 455 ? 12.558 -12.173 -19.766 1.00 80.06 455 ASP A C 1
ATOM 3548 O O . ASP A 1 455 ? 13.142 -12.451 -18.718 1.00 80.06 455 ASP A O 1
ATOM 3552 N N . ALA A 1 456 ? 11.226 -12.101 -19.842 1.00 75.94 456 ALA A N 1
ATOM 3553 C CA . ALA A 1 456 ? 10.336 -12.259 -18.691 1.00 75.94 456 ALA A CA 1
ATOM 3554 C C . ALA A 1 456 ? 10.523 -13.590 -17.933 1.00 75.94 456 ALA A C 1
ATOM 3556 O O . ALA A 1 456 ? 10.222 -13.650 -16.741 1.00 75.94 456 ALA A O 1
ATOM 3557 N N . GLN A 1 457 ? 11.035 -14.642 -18.584 1.00 78.81 457 GLN A N 1
ATOM 3558 C CA . GLN A 1 457 ? 11.282 -15.946 -17.964 1.00 78.81 457 GLN A CA 1
ATOM 3559 C C . GLN A 1 457 ? 12.673 -16.039 -17.327 1.00 78.81 457 GLN A C 1
ATOM 3561 O O . GLN A 1 457 ? 12.836 -16.643 -16.263 1.00 78.81 457 GLN A O 1
ATOM 3566 N N . LYS A 1 458 ? 13.695 -15.436 -17.946 1.00 81.75 458 LYS A N 1
ATOM 3567 C CA . LYS A 1 458 ? 15.067 -15.434 -17.401 1.00 81.75 458 LYS A CA 1
ATOM 3568 C C . LYS A 1 458 ? 15.271 -14.371 -16.329 1.00 81.75 458 LYS A C 1
ATOM 3570 O O . LYS A 1 458 ? 16.090 -14.549 -15.429 1.00 81.75 458 LYS A O 1
ATOM 3575 N N . PHE A 1 459 ? 14.523 -13.276 -16.387 1.00 79.25 459 PHE A N 1
ATOM 3576 C CA . PHE A 1 459 ? 14.718 -12.132 -15.505 1.00 79.25 459 PHE A CA 1
ATOM 3577 C C . PHE A 1 459 ? 14.492 -12.439 -14.017 1.00 79.25 459 PHE A C 1
ATOM 3579 O O . PHE A 1 459 ? 15.356 -12.081 -13.215 1.00 79.25 459 PHE A O 1
ATOM 3586 N N . PRO A 1 460 ? 13.435 -13.180 -13.617 1.00 78.94 460 PRO A N 1
ATOM 3587 C CA . PRO A 1 460 ? 13.256 -13.612 -12.231 1.00 78.94 460 PRO A CA 1
ATOM 3588 C C . PRO A 1 460 ? 14.315 -14.618 -11.762 1.00 78.94 460 PRO A C 1
ATOM 3590 O O . PRO A 1 460 ? 14.401 -14.892 -10.571 1.00 78.94 460 PRO A O 1
ATOM 3593 N N . ARG A 1 461 ? 15.116 -15.180 -12.680 1.00 83.19 461 ARG A N 1
ATOM 3594 C CA . ARG A 1 461 ? 16.215 -16.109 -12.378 1.00 83.19 461 ARG A CA 1
ATOM 3595 C C . ARG A 1 461 ? 17.572 -15.404 -12.278 1.00 83.19 461 ARG A C 1
ATOM 3597 O O . ARG A 1 461 ? 18.533 -16.015 -11.816 1.00 83.19 461 ARG A O 1
ATOM 3604 N N . ASN A 1 462 ? 17.671 -14.132 -12.676 1.00 89.25 462 ASN A N 1
ATOM 3605 C CA . ASN A 1 462 ? 18.910 -13.371 -12.555 1.00 89.25 462 ASN A CA 1
ATOM 3606 C C . ASN A 1 462 ? 19.241 -13.133 -11.073 1.00 89.25 462 ASN A C 1
ATOM 3608 O O . ASN A 1 462 ? 18.435 -12.583 -10.322 1.00 89.25 462 ASN A O 1
ATOM 3612 N N . ARG A 1 463 ? 20.451 -13.518 -10.652 1.00 89.12 463 ARG A N 1
ATOM 3613 C CA . ARG A 1 463 ? 20.881 -13.459 -9.248 1.00 89.12 463 ARG A CA 1
ATOM 3614 C C . ARG A 1 463 ? 20.778 -12.055 -8.648 1.00 89.12 463 ARG A C 1
ATOM 3616 O O . ARG A 1 463 ? 20.314 -11.928 -7.515 1.00 89.12 463 ARG A O 1
ATOM 3623 N N . ALA A 1 464 ? 21.167 -11.020 -9.394 1.00 90.44 464 ALA A N 1
ATOM 3624 C CA . ALA A 1 464 ? 21.096 -9.636 -8.929 1.00 90.44 464 ALA A CA 1
ATOM 3625 C C . ALA A 1 464 ? 19.645 -9.201 -8.702 1.00 90.44 464 ALA A C 1
ATOM 3627 O O . ALA A 1 464 ? 19.332 -8.586 -7.684 1.00 90.44 464 ALA A O 1
ATOM 3628 N N . VAL A 1 465 ? 18.748 -9.574 -9.622 1.00 90.19 465 VAL A N 1
ATOM 3629 C CA . VAL A 1 465 ? 17.310 -9.291 -9.512 1.00 90.19 465 VAL A CA 1
ATOM 3630 C C . VAL A 1 465 ? 16.714 -10.031 -8.320 1.00 90.19 465 VAL A C 1
ATOM 3632 O O . VAL A 1 465 ? 16.058 -9.403 -7.498 1.00 90.19 465 VAL A O 1
ATOM 3635 N N . VAL A 1 466 ? 16.994 -11.326 -8.157 1.00 87.75 466 VAL A N 1
ATOM 3636 C CA . VAL A 1 466 ? 16.517 -12.115 -7.007 1.00 87.75 466 VAL A CA 1
ATOM 3637 C C . VAL A 1 466 ? 16.995 -11.507 -5.693 1.00 87.75 466 VAL A C 1
ATOM 3639 O O . VAL A 1 466 ? 16.195 -11.292 -4.791 1.00 87.75 466 VAL A O 1
ATOM 3642 N N . LYS A 1 467 ? 18.281 -11.163 -5.579 1.00 88.75 467 LYS A N 1
ATOM 3643 C CA . LYS A 1 467 ? 18.840 -10.517 -4.383 1.00 88.75 467 LYS A CA 1
ATOM 3644 C C . LYS A 1 467 ? 18.193 -9.156 -4.113 1.00 88.75 467 LYS A C 1
ATOM 3646 O O . LYS A 1 467 ? 17.898 -8.830 -2.960 1.00 88.75 467 LYS A O 1
ATOM 3651 N N . ALA A 1 468 ? 17.935 -8.373 -5.157 1.00 90.25 468 ALA A N 1
ATOM 3652 C CA . ALA A 1 468 ? 17.230 -7.104 -5.043 1.00 90.25 468 ALA A CA 1
ATOM 3653 C C . ALA A 1 468 ? 15.772 -7.306 -4.589 1.00 90.25 468 ALA A C 1
ATOM 3655 O O . ALA A 1 468 ? 15.322 -6.620 -3.679 1.00 90.25 468 ALA A O 1
ATOM 3656 N N . LEU A 1 469 ? 15.064 -8.308 -5.117 1.00 86.88 469 LEU A N 1
ATOM 3657 C CA . LEU A 1 469 ? 13.709 -8.670 -4.687 1.00 86.88 469 LEU A CA 1
ATOM 3658 C C . LEU A 1 469 ? 13.672 -9.244 -3.263 1.00 86.88 469 LEU A C 1
ATOM 3660 O O . LEU A 1 469 ? 12.751 -8.947 -2.514 1.00 86.88 469 LEU A O 1
ATOM 3664 N N . CYS A 1 470 ? 14.672 -10.008 -2.834 1.00 84.31 470 CYS A N 1
ATOM 3665 C CA . CYS A 1 470 ? 14.748 -10.478 -1.450 1.00 84.31 470 CYS A CA 1
ATOM 3666 C C . CYS A 1 470 ? 14.987 -9.324 -0.471 1.00 84.31 470 CYS A C 1
ATOM 3668 O O . CYS A 1 470 ? 14.476 -9.355 0.641 1.00 84.31 470 CYS A O 1
ATOM 3670 N N . SER A 1 471 ? 15.752 -8.309 -0.881 1.00 82.69 471 SER A N 1
ATOM 3671 C CA . SER A 1 471 ? 16.097 -7.176 -0.020 1.00 82.69 471 SER A CA 1
ATOM 3672 C C . SER A 1 471 ? 15.114 -6.012 -0.094 1.00 82.69 471 SER A C 1
ATOM 3674 O O . SER A 1 471 ? 15.069 -5.258 0.859 1.00 82.69 471 SER A O 1
ATOM 3676 N N . HIS A 1 472 ? 14.357 -5.839 -1.182 1.00 88.69 472 HIS A N 1
ATOM 3677 C CA . HIS A 1 472 ? 13.470 -4.684 -1.413 1.00 88.69 472 HIS A CA 1
ATOM 3678 C C . HIS A 1 472 ? 12.104 -5.077 -2.001 1.00 88.69 472 HIS A C 1
ATOM 3680 O O . HIS A 1 472 ? 11.285 -4.220 -2.322 1.00 88.69 472 HIS A O 1
ATOM 3686 N N . GLY A 1 473 ? 11.814 -6.369 -2.156 1.00 80.00 473 GLY A N 1
ATOM 3687 C CA . GLY A 1 473 ? 10.606 -6.854 -2.827 1.00 80.00 473 GLY A CA 1
ATOM 3688 C C . GLY A 1 473 ? 9.307 -6.525 -2.103 1.00 80.00 473 GLY A C 1
ATOM 3689 O O . GLY A 1 473 ? 8.260 -6.483 -2.746 1.00 80.00 473 GLY A O 1
ATOM 3690 N N . ALA A 1 474 ? 9.356 -6.210 -0.802 1.00 81.75 474 ALA A N 1
ATOM 3691 C CA . ALA A 1 474 ? 8.197 -5.669 -0.092 1.00 81.75 474 ALA A CA 1
ATOM 3692 C C . ALA A 1 474 ? 7.673 -4.379 -0.743 1.00 81.75 474 ALA A C 1
ATOM 3694 O O . ALA A 1 474 ? 6.477 -4.110 -0.674 1.00 81.75 474 ALA A O 1
ATOM 3695 N N . ASN A 1 475 ? 8.540 -3.626 -1.426 1.00 81.56 475 ASN A N 1
ATOM 3696 C CA . ASN A 1 475 ? 8.183 -2.377 -2.095 1.00 81.56 475 ASN A CA 1
ATOM 3697 C C . ASN A 1 475 ? 7.325 -2.586 -3.344 1.00 81.56 475 ASN A C 1
ATOM 3699 O O . ASN A 1 475 ? 6.693 -1.635 -3.795 1.00 81.56 475 ASN A O 1
ATOM 3703 N N . LEU A 1 476 ? 7.316 -3.810 -3.872 1.00 86.44 476 LEU A N 1
ATOM 3704 C CA . LEU A 1 476 ? 6.569 -4.240 -5.051 1.00 86.44 476 LEU A CA 1
ATOM 3705 C C . LEU A 1 476 ? 5.347 -5.091 -4.670 1.00 86.44 476 LEU A C 1
ATOM 3707 O O . LEU A 1 476 ? 4.615 -5.541 -5.546 1.00 86.44 476 LEU A O 1
ATOM 3711 N N . CYS A 1 477 ? 5.127 -5.327 -3.374 1.00 87.69 477 CYS A N 1
ATOM 3712 C CA . CYS A 1 477 ? 4.023 -6.135 -2.876 1.00 87.69 477 CYS A CA 1
ATOM 3713 C C . CYS A 1 477 ? 2.908 -5.265 -2.305 1.00 87.69 477 CYS A C 1
ATOM 3715 O O . CYS A 1 477 ? 3.143 -4.412 -1.444 1.00 87.69 477 CYS A O 1
ATOM 3717 N N . ARG A 1 478 ? 1.678 -5.573 -2.704 1.00 87.81 478 ARG A N 1
ATOM 3718 C CA . ARG A 1 478 ? 0.469 -5.181 -1.986 1.00 87.81 478 ARG A CA 1
ATOM 3719 C C . ARG A 1 478 ? 0.355 -5.966 -0.677 1.00 87.81 478 ARG A C 1
ATOM 3721 O O . ARG A 1 478 ? 0.917 -7.059 -0.539 1.00 87.81 478 ARG A O 1
ATOM 3728 N N . ARG A 1 479 ? -0.358 -5.419 0.300 1.00 84.19 479 ARG A N 1
ATOM 3729 C CA . ARG A 1 479 ? -0.599 -6.055 1.601 1.00 84.19 479 ARG A CA 1
ATOM 3730 C C . ARG A 1 479 ? -2.089 -6.320 1.748 1.00 84.19 479 ARG A C 1
ATOM 3732 O O . ARG A 1 479 ? -2.897 -5.406 1.671 1.00 84.19 479 ARG A O 1
ATOM 3739 N N . GLY A 1 480 ? -2.446 -7.582 1.971 1.00 76.06 480 GLY A N 1
ATOM 3740 C CA . GLY A 1 480 ? -3.840 -8.001 2.072 1.00 76.06 480 GLY A CA 1
ATOM 3741 C C . GLY A 1 480 ? -4.498 -7.499 3.354 1.00 76.06 480 GLY A C 1
ATOM 3742 O O . GLY A 1 480 ? -4.448 -8.175 4.376 1.00 76.06 480 GLY A O 1
ATOM 3743 N N . ILE A 1 481 ? -5.163 -6.341 3.299 1.00 87.81 481 ILE A N 1
ATOM 3744 C CA . ILE A 1 481 ? -6.105 -5.917 4.353 1.00 87.81 481 ILE A CA 1
ATOM 3745 C C . ILE A 1 481 ? -7.228 -6.957 4.499 1.00 87.81 481 ILE A C 1
ATOM 3747 O O . ILE A 1 481 ? -7.694 -7.219 5.607 1.00 87.81 481 ILE A O 1
ATOM 3751 N N . GLU A 1 482 ? -7.597 -7.598 3.390 1.00 85.38 482 GLU A N 1
ATOM 3752 C CA . GLU A 1 482 ? -8.619 -8.644 3.292 1.00 85.38 482 GLU A CA 1
ATOM 3753 C C . GLU A 1 482 ? -8.392 -9.819 4.253 1.00 85.38 482 GLU A C 1
ATOM 3755 O O . GLU A 1 482 ? -9.364 -10.350 4.787 1.00 85.38 482 GLU A O 1
ATOM 3760 N N . ASP A 1 483 ? -7.134 -10.169 4.547 1.00 81.25 483 ASP A N 1
ATOM 3761 C CA . ASP A 1 483 ? -6.797 -11.272 5.459 1.00 81.25 483 ASP A CA 1
ATOM 3762 C C . ASP A 1 483 ? -7.231 -10.982 6.908 1.00 81.25 483 ASP A C 1
ATOM 3764 O O . ASP A 1 483 ? -7.549 -11.895 7.670 1.00 81.25 483 ASP A O 1
ATOM 3768 N N . LEU A 1 484 ? -7.253 -9.704 7.303 1.00 81.69 484 LEU A N 1
ATOM 3769 C CA . LEU A 1 484 ? -7.665 -9.250 8.638 1.00 81.69 484 LEU A CA 1
ATOM 3770 C C . LEU A 1 484 ? -9.100 -8.694 8.649 1.00 81.69 484 LEU A C 1
ATOM 3772 O O . LEU A 1 484 ? -9.761 -8.674 9.694 1.00 81.69 484 LEU A O 1
ATOM 3776 N N . PHE A 1 485 ? -9.586 -8.254 7.487 1.00 85.19 485 PHE A N 1
ATOM 3777 C CA . PHE A 1 485 ? -10.891 -7.636 7.277 1.00 85.19 485 PHE A CA 1
ATOM 3778 C C . PHE A 1 485 ? -11.556 -8.230 6.025 1.00 85.19 485 PHE A C 1
ATOM 3780 O O . PHE A 1 485 ? -11.538 -7.614 4.957 1.00 85.19 485 PHE A O 1
ATOM 3787 N N . PRO A 1 486 ? -12.165 -9.424 6.126 1.00 81.19 486 PRO A N 1
ATOM 3788 C CA . PRO A 1 486 ? -12.873 -10.018 4.999 1.00 81.19 486 PRO A CA 1
ATOM 3789 C C . PRO A 1 486 ? -14.054 -9.128 4.581 1.00 81.19 486 PRO A C 1
ATOM 3791 O O . PRO A 1 486 ? -14.857 -8.701 5.411 1.00 81.19 486 PRO A O 1
ATOM 3794 N N . ALA A 1 487 ? -14.156 -8.833 3.282 1.00 70.88 487 ALA A N 1
ATOM 3795 C CA . ALA A 1 487 ? -15.180 -7.944 2.721 1.00 70.88 487 ALA A CA 1
ATOM 3796 C C . ALA A 1 487 ? -16.573 -8.598 2.593 1.00 70.88 487 ALA A C 1
ATOM 3798 O O . ALA A 1 487 ? -17.561 -7.908 2.306 1.00 70.88 487 ALA A O 1
ATOM 3799 N N . HIS A 1 488 ? -16.653 -9.919 2.781 1.00 65.75 488 HIS A N 1
ATOM 3800 C CA . HIS A 1 488 ? -17.868 -1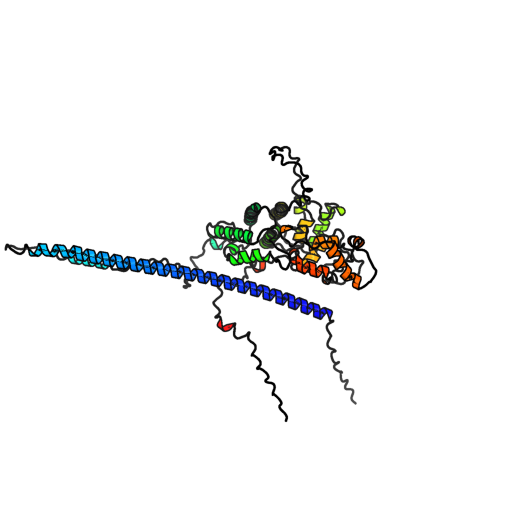0.715 2.646 1.00 65.75 488 HIS A CA 1
ATOM 3801 C C . HIS A 1 488 ? -18.412 -11.133 4.014 1.00 65.75 488 HIS A C 1
ATOM 3803 O O . HIS A 1 488 ? -17.660 -11.486 4.919 1.00 65.75 488 HIS A O 1
ATOM 3809 N N . ARG A 1 489 ? -19.748 -11.122 4.144 1.00 56.22 489 ARG A N 1
ATOM 3810 C CA . ARG A 1 489 ? -20.487 -11.594 5.331 1.00 56.22 489 ARG A CA 1
ATOM 3811 C C . ARG A 1 489 ? -20.264 -13.079 5.643 1.00 56.22 489 ARG A C 1
ATOM 3813 O O . ARG A 1 489 ? -20.677 -13.530 6.701 1.00 56.22 489 ARG A O 1
ATOM 3820 N N . GLU A 1 490 ? -19.563 -13.806 4.780 1.00 49.50 490 GLU A N 1
ATOM 3821 C CA . GLU A 1 490 ? -19.030 -15.146 5.039 1.00 49.50 490 GLU A CA 1
ATOM 3822 C C . GLU A 1 490 ? -17.776 -15.109 5.917 1.00 49.50 490 GLU A C 1
ATOM 3824 O O . GLU A 1 490 ? -16.882 -15.940 5.788 1.00 49.50 490 GLU A O 1
ATOM 3829 N N . SER A 1 491 ? -17.679 -14.139 6.828 1.00 45.84 491 SER A N 1
ATOM 3830 C CA . SER A 1 491 ? -16.765 -14.311 7.939 1.00 45.84 491 SER A CA 1
ATOM 3831 C C . SER A 1 491 ? -17.282 -15.553 8.678 1.00 45.84 491 SER A C 1
ATOM 3833 O O . SER A 1 491 ? -18.395 -15.481 9.210 1.00 45.84 491 SER A O 1
ATOM 3835 N N . PRO A 1 492 ? -16.546 -16.688 8.723 1.00 44.00 492 PRO A N 1
ATOM 3836 C CA . PRO A 1 492 ? -16.870 -17.719 9.697 1.00 44.00 492 PRO A CA 1
ATOM 3837 C C . PRO A 1 492 ? -16.944 -16.982 11.024 1.00 44.00 492 PRO A C 1
ATOM 3839 O O . PRO A 1 492 ? -16.111 -16.102 11.272 1.00 44.00 492 PRO A O 1
ATOM 3842 N N . ALA A 1 493 ? -18.001 -17.228 11.791 1.00 43.72 493 ALA A N 1
ATOM 3843 C CA . ALA A 1 493 ? -18.238 -16.557 13.051 1.00 43.72 493 ALA A CA 1
ATOM 3844 C C . ALA A 1 493 ? -16.989 -16.696 13.941 1.00 43.72 493 ALA A C 1
ATOM 3846 O O . ALA A 1 493 ? -16.837 -17.639 14.697 1.00 43.72 493 ALA A O 1
ATOM 3847 N N . LEU A 1 494 ? -16.080 -15.724 13.857 1.00 46.28 494 LEU A N 1
ATOM 3848 C CA . LEU A 1 494 ? -15.044 -15.451 14.848 1.00 46.28 494 LEU A CA 1
ATOM 3849 C C . LEU A 1 494 ? -15.665 -14.678 16.025 1.00 46.28 494 LEU A C 1
ATOM 3851 O O . LEU A 1 494 ? -14.963 -14.046 16.815 1.00 46.28 494 LEU A O 1
ATOM 3855 N N . HIS A 1 495 ? -16.995 -14.707 16.128 1.00 40.44 495 HIS A N 1
ATOM 3856 C CA . HIS A 1 495 ? -17.713 -14.486 17.362 1.00 40.44 495 HIS A CA 1
ATOM 3857 C C . HIS A 1 495 ? -17.639 -15.795 18.144 1.00 40.44 495 HIS A C 1
ATOM 3859 O O . HIS A 1 495 ? -18.259 -16.777 17.763 1.00 40.44 495 HIS A O 1
ATOM 3865 N N . GLU A 1 496 ? -16.826 -15.770 19.200 1.00 40.12 496 GLU A N 1
ATOM 3866 C CA . GLU A 1 496 ? -16.692 -16.836 20.195 1.00 40.12 496 GLU A CA 1
ATOM 3867 C C . GLU A 1 496 ? -16.161 -18.154 19.622 1.00 40.12 496 GLU A C 1
ATOM 3869 O O . GLU A 1 496 ? -16.902 -19.083 19.318 1.00 40.12 496 GLU A O 1
ATOM 3874 N N . ALA A 1 497 ? -14.829 -18.266 19.542 1.00 35.66 497 ALA A N 1
ATOM 3875 C CA . ALA A 1 497 ? -14.203 -19.580 19.531 1.00 35.66 497 ALA A CA 1
ATOM 3876 C C . ALA A 1 497 ? -14.684 -20.327 20.783 1.00 35.66 497 ALA A C 1
ATOM 3878 O O . ALA A 1 497 ? -14.305 -19.996 21.909 1.00 35.66 497 ALA A O 1
ATOM 3879 N N . THR A 1 498 ? -15.570 -21.293 20.566 1.00 34.88 498 THR A N 1
ATOM 3880 C CA . THR A 1 498 ? -15.903 -22.332 21.527 1.00 34.88 498 THR A CA 1
ATOM 3881 C C . THR A 1 498 ? -14.579 -22.933 21.972 1.00 34.88 498 THR A C 1
ATOM 3883 O O . THR A 1 498 ? -13.751 -23.307 21.142 1.00 34.88 498 THR A O 1
ATOM 3886 N N . VAL A 1 499 ? -14.351 -22.927 23.283 1.00 37.69 499 VAL A N 1
ATOM 3887 C CA . VAL A 1 499 ? -13.175 -23.506 23.929 1.00 37.69 499 VAL A CA 1
ATOM 3888 C C . VAL A 1 499 ? -13.019 -24.941 23.425 1.00 37.69 499 VAL A C 1
ATOM 3890 O O . VAL A 1 499 ? -13.800 -25.814 23.793 1.00 37.69 499 VAL A O 1
ATOM 3893 N N . VAL A 1 500 ? -12.043 -25.179 22.549 1.00 33.28 500 VAL A N 1
ATOM 3894 C CA . VAL A 1 500 ? -11.583 -26.533 22.235 1.00 33.28 500 VAL A CA 1
ATOM 3895 C C . VAL A 1 500 ? -10.593 -26.898 23.341 1.00 33.28 500 VAL A C 1
ATOM 3897 O O . VAL A 1 500 ? -9.634 -26.147 23.530 1.00 33.28 500 VAL A O 1
ATOM 3900 N N . PRO A 1 501 ? -10.814 -27.985 24.102 1.00 38.09 501 PRO A N 1
ATOM 3901 C CA . PRO A 1 501 ? -9.874 -28.425 25.125 1.00 38.09 501 PRO A CA 1
ATOM 3902 C C . PRO A 1 501 ? -8.490 -28.670 24.513 1.00 38.09 501 PRO A C 1
ATOM 3904 O O . PRO A 1 501 ? -8.376 -29.353 23.490 1.00 38.09 501 PRO A O 1
ATOM 3907 N N . GLU A 1 502 ? -7.450 -28.118 25.146 1.00 38.38 502 GLU A N 1
ATOM 3908 C CA . GLU A 1 502 ? -6.040 -28.211 24.725 1.00 38.38 502 GLU A CA 1
ATOM 3909 C C . GLU A 1 502 ? -5.567 -29.667 24.520 1.00 38.38 502 GLU A C 1
ATOM 3911 O O . GLU A 1 502 ? -4.646 -29.927 23.743 1.00 38.38 502 GLU A O 1
ATOM 3916 N N . ASP A 1 503 ? -6.268 -30.632 25.116 1.00 35.91 503 ASP A N 1
ATOM 3917 C CA . ASP A 1 503 ? -5.899 -32.047 25.134 1.00 35.91 503 ASP A CA 1
ATOM 3918 C C . ASP A 1 503 ? -6.136 -32.786 23.800 1.00 35.91 503 ASP A C 1
ATOM 3920 O O . ASP A 1 503 ? -5.590 -33.870 23.597 1.00 35.91 503 ASP A O 1
ATOM 3924 N N . MET A 1 504 ? -6.907 -32.226 22.854 1.00 35.84 504 MET A N 1
ATOM 3925 C CA . MET A 1 504 ? -7.186 -32.896 21.567 1.00 35.84 504 MET A CA 1
ATOM 3926 C C . MET A 1 504 ? -6.196 -32.572 20.440 1.00 35.84 504 MET A C 1
ATOM 3928 O O . MET A 1 504 ? -6.144 -33.306 19.454 1.00 35.84 504 MET A O 1
ATOM 3932 N N . VAL A 1 505 ? -5.405 -31.502 20.549 1.00 40.50 505 VAL A N 1
ATOM 3933 C CA . VAL A 1 505 ? -4.552 -31.040 19.433 1.00 40.50 505 VAL A CA 1
ATOM 3934 C C . VAL A 1 505 ? -3.108 -31.542 19.560 1.00 40.50 505 VAL A C 1
ATOM 3936 O O . VAL A 1 505 ? -2.421 -31.716 18.554 1.00 40.50 505 VAL A O 1
ATOM 3939 N N . LEU A 1 506 ? -2.652 -31.861 20.774 1.00 33.19 506 LEU A N 1
ATOM 3940 C CA . LEU A 1 506 ? -1.252 -32.223 21.026 1.00 33.19 506 LEU A CA 1
ATOM 3941 C C . LEU A 1 506 ? -0.929 -33.717 20.840 1.00 33.19 506 LEU A C 1
ATOM 3943 O O . LEU A 1 506 ? 0.240 -34.063 20.684 1.00 33.19 506 LEU A O 1
ATOM 3947 N N . ALA A 1 507 ? -1.926 -34.605 20.769 1.00 36.47 507 ALA A N 1
ATOM 3948 C CA . ALA A 1 507 ? -1.690 -36.048 20.629 1.00 36.47 507 ALA A CA 1
ATOM 3949 C C . ALA A 1 507 ? -1.376 -36.513 19.187 1.00 36.47 507 ALA A C 1
ATOM 3951 O O . ALA A 1 507 ? -0.908 -37.631 18.998 1.00 36.47 507 ALA A O 1
ATOM 3952 N N . SER A 1 508 ? -1.602 -35.677 18.163 1.00 35.38 508 SER A N 1
ATOM 3953 C CA . SER A 1 508 ? -1.473 -36.080 16.747 1.00 35.38 508 SER A CA 1
ATOM 3954 C C . SER A 1 508 ? -0.184 -35.610 16.054 1.00 35.38 508 SER A C 1
ATOM 3956 O O . SER A 1 508 ? 0.005 -35.902 14.873 1.00 35.38 508 SER A O 1
ATOM 3958 N N . LEU A 1 509 ? 0.690 -34.865 16.740 1.00 31.62 509 LEU A N 1
ATOM 3959 C CA . LEU A 1 509 ? 1.865 -34.221 16.124 1.00 31.62 509 LEU A CA 1
ATOM 3960 C C . LEU A 1 509 ? 3.216 -34.756 16.615 1.00 31.62 509 LEU A C 1
ATOM 3962 O O . LEU A 1 509 ? 4.256 -34.280 16.162 1.00 31.62 509 LEU A O 1
ATOM 3966 N N . VAL A 1 510 ? 3.221 -35.757 17.496 1.00 33.44 510 VAL A N 1
ATOM 3967 C CA . VAL A 1 510 ? 4.453 -36.409 17.951 1.00 33.44 510 VAL A CA 1
ATOM 3968 C C . VAL A 1 510 ? 4.585 -37.752 17.227 1.00 33.44 510 VAL A C 1
ATOM 3970 O O . VAL A 1 510 ? 3.825 -38.671 17.535 1.00 33.44 510 VAL A O 1
ATOM 3973 N N . PRO A 1 511 ? 5.496 -37.903 16.246 1.00 34.47 511 PRO A N 1
ATOM 3974 C CA . PRO A 1 511 ? 5.820 -39.226 15.729 1.00 34.47 511 PRO A CA 1
ATOM 3975 C C . PRO A 1 511 ? 6.430 -40.080 16.857 1.00 34.47 511 PRO A C 1
ATOM 3977 O O . PRO A 1 511 ? 7.127 -39.533 17.718 1.00 34.47 511 PRO A O 1
ATOM 3980 N N . PRO A 1 512 ? 6.177 -41.402 16.884 1.00 38.69 512 PRO A N 1
ATOM 3981 C CA . PRO A 1 512 ? 6.776 -42.280 17.879 1.00 38.69 512 PRO A CA 1
ATOM 3982 C C . PRO A 1 512 ? 8.301 -42.181 17.781 1.00 38.69 512 PRO A C 1
ATOM 3984 O O . PRO A 1 512 ? 8.870 -42.272 16.694 1.00 38.69 512 PRO A O 1
ATOM 3987 N N . VAL A 1 513 ? 8.949 -41.956 18.923 1.00 41.28 513 VAL A N 1
ATOM 3988 C CA . VAL A 1 513 ? 10.409 -41.939 19.039 1.00 41.28 513 VAL A CA 1
ATOM 3989 C C . VAL A 1 513 ? 10.909 -43.338 18.686 1.00 41.28 513 VAL A C 1
ATOM 3991 O O . VAL A 1 513 ? 10.719 -44.280 19.456 1.00 41.28 513 VAL A O 1
ATOM 3994 N N . GLU A 1 514 ? 11.497 -43.490 17.500 1.00 40.34 514 GLU A N 1
ATOM 3995 C CA . GLU A 1 514 ? 12.193 -44.716 17.124 1.00 40.34 514 GLU A CA 1
ATOM 3996 C C . GLU A 1 514 ? 13.382 -44.909 18.069 1.00 40.34 514 GLU A C 1
ATOM 3998 O O . GLU A 1 514 ? 14.234 -44.033 18.230 1.00 40.34 514 GLU A O 1
ATOM 4003 N N . GLY A 1 515 ? 13.364 -46.049 18.758 1.00 41.75 515 GLY A N 1
ATOM 4004 C CA . GLY A 1 515 ? 14.326 -46.414 19.783 1.00 41.75 515 GLY A CA 1
ATOM 4005 C C . GLY A 1 515 ? 15.756 -46.484 19.258 1.00 41.75 515 GLY A C 1
ATOM 4006 O O . GLY A 1 515 ? 16.026 -46.913 18.137 1.00 41.75 515 GLY A O 1
ATOM 4007 N N . GLU A 1 516 ? 16.669 -46.082 20.134 1.00 35.53 516 GLU A N 1
ATOM 4008 C CA . GLU A 1 516 ? 18.112 -46.176 19.978 1.00 35.53 516 GLU A CA 1
ATOM 4009 C C . GLU A 1 516 ? 18.536 -47.595 19.570 1.00 35.53 516 GLU A C 1
ATOM 4011 O O . GLU A 1 516 ? 18.374 -48.563 20.317 1.00 35.53 516 GLU A O 1
ATOM 4016 N N . SER A 1 517 ? 19.132 -47.719 18.382 1.00 40.59 517 SER A N 1
ATOM 4017 C CA . SER A 1 517 ? 19.842 -48.927 17.980 1.00 40.59 517 SER A CA 1
ATOM 4018 C C . SER A 1 517 ? 21.134 -49.037 18.793 1.00 40.59 517 SER A C 1
ATOM 4020 O O . SER A 1 517 ? 22.156 -48.423 18.467 1.00 40.59 517 SER A O 1
ATOM 4022 N N . SER A 1 518 ? 21.097 -49.822 19.863 1.00 41.19 518 SER A N 1
ATOM 4023 C CA . SER A 1 518 ? 22.287 -50.256 20.583 1.00 41.19 518 SER A CA 1
ATOM 4024 C C . SER A 1 518 ? 23.154 -51.122 19.660 1.00 41.19 518 SER A C 1
ATOM 4026 O O . SER A 1 518 ? 22.797 -52.231 19.270 1.00 41.19 518 SER A O 1
ATOM 4028 N N . SER A 1 519 ? 24.311 -50.591 19.267 1.00 39.84 519 SER A N 1
ATOM 4029 C CA . SER A 1 519 ? 25.335 -51.365 18.560 1.00 39.84 519 SER A CA 1
ATOM 4030 C C . SER A 1 519 ? 26.062 -52.278 19.556 1.00 39.84 519 SER A C 1
ATOM 4032 O O . SER A 1 519 ? 26.479 -51.793 20.612 1.00 39.84 519 SER A O 1
ATOM 4034 N N . PRO A 1 520 ? 26.256 -53.577 19.264 1.00 50.16 520 PRO A N 1
ATOM 4035 C CA . PRO A 1 520 ? 26.977 -54.462 20.160 1.00 50.16 520 PRO A CA 1
ATOM 4036 C C . PRO A 1 520 ? 28.486 -54.231 20.028 1.00 50.16 520 PRO A C 1
ATOM 4038 O O . PRO A 1 520 ? 29.061 -54.265 18.940 1.00 50.16 520 PRO A O 1
ATOM 4041 N N . VAL A 1 521 ? 29.133 -54.023 21.172 1.00 46.50 521 VAL A N 1
ATOM 4042 C CA . VAL A 1 521 ? 30.590 -54.035 21.320 1.00 46.50 521 VAL A CA 1
ATOM 4043 C C . VAL A 1 521 ? 31.085 -55.457 21.058 1.00 46.50 521 VAL A C 1
ATOM 4045 O O . VAL A 1 521 ? 30.860 -56.361 21.860 1.00 46.50 521 VAL A O 1
ATOM 4048 N N . SER A 1 522 ? 31.773 -55.651 19.934 1.00 47.84 522 SER A N 1
ATOM 4049 C CA . SER A 1 522 ? 32.482 -56.892 19.635 1.00 47.84 522 SER A CA 1
ATOM 4050 C C . SER A 1 522 ? 33.843 -56.870 20.336 1.00 47.84 522 SER A C 1
ATOM 4052 O O . SER A 1 522 ? 34.726 -56.091 19.977 1.00 47.84 522 SER A O 1
ATOM 4054 N N . ARG A 1 523 ? 34.003 -57.702 21.369 1.00 57.28 523 ARG A N 1
ATOM 4055 C CA . ARG A 1 523 ? 35.307 -58.132 21.889 1.00 57.28 523 ARG A CA 1
ATOM 4056 C C . ARG A 1 523 ? 35.604 -59.509 21.307 1.00 57.28 523 ARG A C 1
ATOM 4058 O O . ARG A 1 523 ? 34.795 -60.420 21.458 1.00 57.28 523 ARG A O 1
ATOM 4065 N N . ALA A 1 524 ? 36.777 -59.655 20.712 1.00 48.56 524 ALA A N 1
ATOM 4066 C CA . ALA A 1 524 ? 37.396 -60.939 20.404 1.00 48.56 524 ALA A CA 1
ATOM 4067 C C . ALA A 1 524 ? 38.857 -60.913 20.914 1.00 48.56 524 ALA A C 1
ATOM 4069 O O . ALA A 1 524 ? 39.358 -59.815 21.177 1.00 48.56 524 ALA A O 1
ATOM 4070 N N . PRO A 1 525 ? 39.459 -62.093 21.153 1.00 54.38 525 PRO A N 1
ATOM 4071 C CA . PRO A 1 525 ? 40.438 -62.344 22.215 1.00 54.38 525 PRO A CA 1
ATOM 4072 C C . PRO A 1 525 ? 41.861 -61.863 21.931 1.00 54.38 525 PRO A C 1
ATOM 4074 O O . PRO A 1 525 ? 42.247 -61.794 20.741 1.00 54.38 525 PRO A O 1
#

Sequence (525 aa):
RDSRKESVLGEGTPLALAPHVMRELVGAILAEKLKLVQRLGAVEGWVIAKLHEMRRYFEEACARLDDWIRDRVRAENDAIKIAIQAVEAGCSDTEEMRSQSGRLSGSTRGSRGASLFVLGKRREMLTLLEPRPLNVDIRCRTSGSFDLETTLRSPLAACTDPRWSLDMLQLFLNQVRPLGCAAVDYEAIAKILILQRNIASRFENETMPSSWVQRSAIVLRTLCRSFVSPAWGSLKLDLTQFILELVLWSFRFQWPNFESLIATRRYLISATSVEAYPDAPISESQFLGMPLWTPDDGPHLPAEVRRFLFQLFVTFQEVSAPPAKAPSTRQPSRPSRTSTNGTPTEPPSVSARRLLSYASLGSAPVDGLLRALVALLPEPLPNFSCSLGTVEGDSAATSARALWQIIFAQARPASAMMSPPRLEDFGTELLLSQVLEEVEAVTPSSWLKKCVPFDAQKFPRNRAVVKALCSHGANLCRRGIEDLFPAHRESPALHEATVVPEDMVLASLVPPVEGESSSPVSRAP